Protein AF-A0A2G6TTU5-F1 (afdb_monomer)

Mean predicted aligned error: 14.86 Å

Structure (mmCIF, N/CA/C/O backbone):
data_AF-A0A2G6TTU5-F1
#
_entry.id   AF-A0A2G6TTU5-F1
#
loop_
_atom_site.group_PDB
_atom_site.id
_atom_site.type_symbol
_atom_site.label_atom_id
_atom_site.label_alt_id
_atom_site.label_comp_id
_atom_site.label_asym_id
_atom_site.label_entity_id
_atom_site.label_seq_id
_atom_site.pdbx_PDB_ins_code
_atom_site.Cartn_x
_atom_site.Cartn_y
_atom_site.Cartn_z
_atom_site.occupancy
_atom_site.B_iso_or_equiv
_atom_site.auth_seq_id
_atom_site.auth_comp_id
_atom_site.auth_asym_id
_atom_site.auth_atom_id
_atom_site.pdbx_PDB_model_num
ATOM 1 N N . MET A 1 1 ? -0.718 17.736 24.456 1.00 57.44 1 MET A N 1
ATOM 2 C CA . MET A 1 1 ? -0.627 17.098 23.122 1.00 57.44 1 MET A CA 1
ATOM 3 C C . MET A 1 1 ? -1.799 16.141 23.003 1.00 57.44 1 MET A C 1
ATOM 5 O O . MET A 1 1 ? -2.165 15.585 24.029 1.00 57.44 1 MET A O 1
ATOM 9 N N . ALA A 1 2 ? -2.423 16.007 21.829 1.00 69.00 2 ALA A N 1
ATOM 10 C CA . ALA A 1 2 ? -3.496 15.026 21.638 1.00 69.00 2 ALA A CA 1
ATOM 11 C C . ALA A 1 2 ? -2.969 13.607 21.924 1.00 69.00 2 ALA A C 1
ATOM 13 O O . ALA A 1 2 ? -1.833 13.294 21.561 1.00 69.00 2 ALA A O 1
ATOM 14 N N . GLU A 1 3 ? -3.763 12.803 22.627 1.00 86.25 3 GLU A N 1
ATOM 15 C CA . GLU A 1 3 ? -3.349 11.508 23.175 1.00 86.25 3 GLU A CA 1
ATOM 16 C C . GLU A 1 3 ? -3.406 10.399 22.110 1.00 86.25 3 GLU A C 1
ATOM 18 O O . GLU A 1 3 ? -4.246 10.436 21.203 1.00 86.25 3 GLU A O 1
ATOM 23 N N . MET A 1 4 ? -2.489 9.432 22.215 1.00 92.69 4 MET A N 1
ATOM 24 C CA . MET A 1 4 ? -2.523 8.179 21.456 1.00 92.69 4 MET A CA 1
ATOM 25 C C . MET A 1 4 ? -3.427 7.200 22.197 1.00 92.69 4 MET A C 1
ATOM 27 O O . MET A 1 4 ? -3.154 6.850 23.341 1.00 92.69 4 MET A O 1
ATOM 31 N N . THR A 1 5 ? -4.505 6.767 21.558 1.00 95.25 5 THR A N 1
ATOM 32 C CA . THR A 1 5 ? -5.485 5.852 22.162 1.00 95.25 5 THR A CA 1
ATOM 33 C C . THR A 1 5 ? -4.946 4.432 22.340 1.00 95.25 5 THR A C 1
ATOM 35 O O . THR A 1 5 ? -5.446 3.701 23.193 1.00 95.25 5 THR A O 1
ATOM 38 N N . SER A 1 6 ? -3.893 4.045 21.610 1.00 94.81 6 SER A N 1
ATOM 39 C CA . SER A 1 6 ? -3.258 2.728 21.756 1.00 94.81 6 SER A CA 1
ATOM 40 C C . SER A 1 6 ? -2.710 2.451 23.154 1.00 94.81 6 SER A C 1
ATOM 42 O O . SER A 1 6 ? -2.669 1.294 23.559 1.00 94.81 6 SER A O 1
ATOM 44 N N . THR A 1 7 ? -2.333 3.483 23.913 1.00 94.69 7 THR A N 1
ATOM 45 C CA . THR A 1 7 ? -1.770 3.344 25.268 1.00 94.69 7 THR A CA 1
ATOM 46 C C . THR A 1 7 ? -2.782 2.818 26.288 1.00 94.69 7 THR A C 1
ATOM 48 O O . THR A 1 7 ? -2.387 2.306 27.333 1.00 94.69 7 THR A O 1
ATOM 51 N N . GLN A 1 8 ? -4.078 2.925 25.981 1.00 95.44 8 GLN A N 1
ATOM 52 C CA . GLN A 1 8 ? -5.188 2.482 26.828 1.00 95.44 8 GLN A CA 1
ATOM 53 C C . GLN A 1 8 ? -5.863 1.206 26.293 1.00 95.44 8 GLN A C 1
ATOM 55 O O . GLN A 1 8 ? -6.856 0.742 26.855 1.00 95.44 8 GLN A O 1
ATOM 60 N N . LEU A 1 9 ? -5.346 0.636 25.201 1.00 96.81 9 LEU A N 1
ATOM 61 C CA . LEU A 1 9 ? -5.896 -0.545 24.543 1.00 96.81 9 LEU A CA 1
ATOM 62 C C . LEU A 1 9 ? -4.918 -1.719 24.632 1.00 96.81 9 LEU A C 1
ATOM 64 O O . LEU A 1 9 ? -3.709 -1.557 24.489 1.00 96.81 9 LEU A O 1
ATOM 68 N N . VAL A 1 10 ? -5.448 -2.926 24.815 1.00 97.50 10 VAL A N 1
ATOM 69 C CA . VAL A 1 10 ? -4.652 -4.149 24.973 1.00 97.50 10 VAL A CA 1
ATOM 70 C C . VAL A 1 10 ? -4.835 -5.039 23.751 1.00 97.50 10 VAL A C 1
ATOM 72 O O . VAL A 1 10 ? -5.950 -5.450 23.428 1.00 97.50 10 VAL A O 1
ATOM 75 N N . VAL A 1 11 ? -3.741 -5.320 23.039 1.00 96.81 11 VAL A N 1
ATOM 76 C CA . VAL A 1 11 ? -3.769 -6.162 21.833 1.00 96.81 11 VAL A CA 1
ATOM 77 C C . VAL A 1 11 ? -4.342 -7.538 22.172 1.00 96.81 11 VAL A C 1
ATOM 79 O O . VAL A 1 11 ? -3.896 -8.198 23.105 1.00 96.81 11 VAL A O 1
ATOM 82 N N . GLY A 1 12 ? -5.317 -7.979 21.380 1.00 96.50 12 GLY A N 1
ATOM 83 C CA . GLY A 1 12 ? -6.012 -9.251 21.547 1.00 96.50 12 GLY A CA 1
ATOM 84 C C . GLY A 1 12 ? -7.341 -9.160 22.294 1.00 96.50 12 GLY A C 1
ATOM 85 O O . GLY A 1 12 ? -8.157 -10.067 22.128 1.00 96.50 12 GLY A O 1
ATOM 86 N N . GLU A 1 13 ? -7.588 -8.076 23.032 1.00 98.00 13 GLU A N 1
ATOM 87 C CA . GLU A 1 13 ? -8.848 -7.862 23.748 1.00 98.00 13 GLU A CA 1
ATOM 88 C C . GLU A 1 13 ? -10.000 -7.485 22.811 1.00 98.00 13 GLU A C 1
ATOM 90 O O . GLU A 1 13 ? -9.807 -6.961 21.706 1.00 98.00 13 GLU A O 1
ATOM 95 N N . ILE A 1 14 ? -11.222 -7.764 23.270 1.00 98.25 14 ILE A N 1
ATOM 96 C CA . ILE A 1 14 ? -12.449 -7.472 22.532 1.00 98.25 14 ILE A CA 1
ATOM 97 C C . ILE A 1 14 ? -13.034 -6.140 22.989 1.00 98.25 14 ILE A C 1
ATOM 99 O O . ILE A 1 14 ? -13.397 -5.964 24.149 1.00 98.25 14 ILE A O 1
ATOM 103 N N . TYR A 1 15 ? -13.238 -5.237 22.034 1.00 98.12 15 TYR A N 1
ATOM 104 C CA . TYR A 1 15 ? -13.847 -3.935 22.263 1.00 98.12 15 TYR A CA 1
ATOM 105 C C . TYR A 1 15 ? -15.126 -3.783 21.444 1.00 98.12 15 TYR A C 1
ATOM 107 O O . TYR A 1 15 ? -15.158 -4.023 20.236 1.00 98.12 15 TYR A O 1
ATOM 115 N N . THR A 1 16 ? -16.208 -3.351 22.090 1.00 97.50 16 THR A N 1
ATOM 116 C CA . THR A 1 16 ? -17.415 -2.909 21.381 1.00 97.50 16 THR A CA 1
ATOM 117 C C . THR A 1 16 ? -17.296 -1.425 21.052 1.00 97.50 16 THR A C 1
ATOM 119 O O . THR A 1 16 ? -16.645 -0.671 21.773 1.00 97.50 16 THR A O 1
ATOM 122 N N . ARG A 1 17 ? -17.975 -0.963 19.995 1.00 96.12 17 ARG A N 1
ATOM 123 C CA . ARG A 1 17 ? -18.050 0.482 19.708 1.00 96.12 17 ARG A CA 1
ATOM 124 C C . ARG A 1 17 ? -18.615 1.270 20.891 1.00 96.12 17 ARG A C 1
ATOM 126 O O . ARG A 1 17 ? -18.161 2.377 21.135 1.00 96.12 17 ARG A O 1
ATOM 133 N N . HIS A 1 18 ? -19.576 0.702 21.624 1.00 95.94 18 HIS A N 1
ATOM 134 C CA . HIS A 1 18 ? -20.109 1.311 2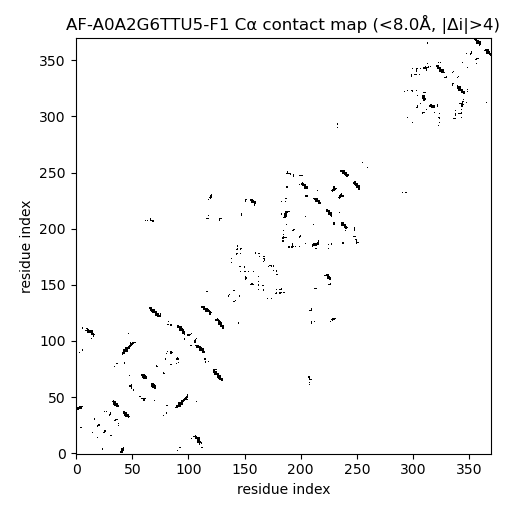2.844 1.00 95.94 18 HIS A CA 1
ATOM 135 C C . HIS A 1 18 ? -19.031 1.452 23.924 1.00 95.94 18 HIS A C 1
ATOM 137 O O . HIS A 1 18 ? -18.816 2.551 24.417 1.00 95.94 18 HIS A O 1
ATOM 143 N N . GLY A 1 19 ? -18.293 0.378 24.217 1.00 96.62 19 GLY A N 1
ATOM 144 C CA . GLY A 1 19 ? -17.209 0.418 25.200 1.00 96.62 19 GLY A CA 1
ATOM 145 C C . GLY A 1 19 ? -16.104 1.403 24.816 1.00 96.62 19 GLY A C 1
ATOM 146 O O . GLY A 1 19 ? -15.618 2.138 25.666 1.00 96.62 19 GLY A O 1
ATOM 147 N N . LEU A 1 20 ? -15.761 1.503 23.526 1.00 96.19 20 LEU A N 1
ATOM 148 C CA . LEU A 1 20 ? -14.816 2.515 23.039 1.00 96.19 20 LEU A CA 1
ATOM 149 C C . LEU A 1 20 ? -15.356 3.946 23.186 1.00 96.19 20 LEU A C 1
ATOM 151 O O . LEU A 1 20 ? -14.584 4.857 23.478 1.00 96.19 20 LEU A O 1
ATOM 155 N N . ARG A 1 21 ? -16.670 4.162 23.015 1.00 95.44 21 ARG A N 1
ATOM 156 C CA . ARG A 1 21 ? -17.289 5.472 23.283 1.00 95.44 21 ARG A CA 1
ATOM 157 C C . ARG A 1 21 ? -17.152 5.865 24.742 1.00 95.44 21 ARG A C 1
ATOM 159 O O . ARG A 1 21 ? -16.810 7.010 25.009 1.00 95.44 21 ARG A O 1
ATOM 166 N N . GLU A 1 22 ? -17.419 4.940 25.654 1.00 95.31 22 GLU A N 1
ATOM 167 C CA . GLU A 1 22 ? -17.316 5.189 27.092 1.00 95.31 22 GLU A CA 1
ATOM 168 C C . GLU A 1 22 ? -15.864 5.428 27.510 1.00 95.31 22 GLU A C 1
ATOM 170 O O . GLU A 1 22 ? -15.582 6.419 28.179 1.00 95.31 22 GLU A O 1
ATOM 175 N N . LEU A 1 23 ? -14.941 4.579 27.045 1.00 94.81 23 LEU A N 1
ATOM 176 C CA . LEU A 1 23 ? -13.523 4.645 27.399 1.00 94.81 23 LEU A CA 1
ATOM 177 C C . LEU A 1 23 ? -12.867 5.965 26.970 1.00 94.81 23 LEU A C 1
ATOM 179 O O . LEU A 1 23 ? -12.097 6.540 27.731 1.00 94.81 23 LEU A O 1
ATOM 183 N N . PHE A 1 24 ? -13.198 6.469 25.777 1.00 93.75 24 PHE A N 1
ATOM 184 C CA . PHE A 1 24 ? -12.570 7.668 25.204 1.00 93.75 24 PHE A CA 1
ATOM 185 C C . PHE A 1 24 ? -13.489 8.899 25.155 1.00 93.75 24 PHE A C 1
ATOM 187 O O . PHE A 1 24 ? -13.137 9.908 24.542 1.00 93.75 24 PHE A O 1
ATOM 194 N N . GLY A 1 25 ? -14.680 8.835 25.759 1.00 92.88 25 GLY A N 1
ATOM 195 C CA . GLY A 1 25 ? -15.644 9.941 25.765 1.00 92.88 25 GLY A CA 1
ATOM 196 C C . GLY A 1 25 ? -16.131 10.361 24.369 1.00 92.88 25 GLY A C 1
ATOM 197 O O . GLY A 1 25 ? -16.341 11.548 24.115 1.00 92.88 25 GLY A O 1
ATOM 198 N N . ILE A 1 26 ? -16.291 9.413 23.437 1.00 92.38 26 ILE A N 1
ATOM 199 C CA . ILE A 1 26 ? -16.647 9.703 22.039 1.00 92.38 26 ILE A CA 1
ATOM 200 C C . ILE A 1 26 ? -18.161 9.858 21.864 1.00 92.38 26 ILE A C 1
ATOM 202 O O . ILE A 1 26 ? -18.933 8.896 21.932 1.00 92.38 26 ILE A O 1
ATOM 206 N N . THR A 1 27 ? -18.588 11.071 21.519 1.00 90.94 27 THR A N 1
ATOM 207 C CA . THR A 1 27 ? -19.978 11.372 21.137 1.00 90.94 27 THR A CA 1
ATOM 208 C C . THR A 1 27 ? -20.209 11.288 19.627 1.00 90.94 27 THR A C 1
ATOM 210 O O . THR A 1 27 ? -21.321 10.978 19.201 1.00 90.94 27 THR A O 1
ATOM 213 N N . ASP A 1 28 ? -19.161 11.453 18.817 1.00 89.62 28 ASP A N 1
ATOM 214 C CA . ASP A 1 28 ? -19.226 11.463 17.353 1.00 89.62 28 ASP A CA 1
ATOM 215 C C . ASP A 1 28 ? -19.882 10.185 16.782 1.00 89.62 28 ASP A C 1
ATOM 217 O O . ASP A 1 28 ? -19.539 9.052 17.133 1.00 89.62 28 ASP A O 1
ATOM 221 N N . ALA A 1 29 ? -20.876 10.355 15.907 1.00 90.56 29 ALA A N 1
ATOM 222 C CA . ALA A 1 29 ? -21.597 9.258 15.264 1.00 90.56 29 ALA A CA 1
ATOM 223 C C . ALA A 1 29 ? -20.731 8.479 14.256 1.00 90.56 29 ALA A C 1
ATOM 225 O O . ALA A 1 29 ? -20.996 7.296 14.020 1.00 90.56 29 ALA A O 1
ATOM 226 N N . THR A 1 30 ? -19.684 9.102 13.707 1.00 90.44 30 THR A N 1
ATOM 227 C CA . THR A 1 30 ? -18.807 8.525 12.675 1.00 90.44 30 THR A CA 1
ATOM 228 C C . THR A 1 30 ? -17.980 7.338 13.163 1.00 90.44 30 THR A C 1
ATOM 230 O O . THR A 1 30 ? -17.516 6.562 12.337 1.00 90.44 30 THR A O 1
ATOM 233 N N . ILE A 1 31 ? -17.883 7.090 14.476 1.00 92.44 31 ILE A N 1
ATOM 234 C CA . ILE A 1 31 ? -17.313 5.840 15.022 1.00 92.44 31 ILE A CA 1
ATOM 235 C C . ILE A 1 31 ? -18.033 4.584 14.501 1.00 92.44 31 ILE A C 1
ATOM 237 O O . ILE A 1 31 ? -17.476 3.489 14.493 1.00 92.44 31 ILE A O 1
ATOM 241 N N . ASN A 1 32 ? -19.279 4.721 14.036 1.00 90.38 32 ASN A N 1
ATOM 242 C CA . ASN A 1 32 ? -20.031 3.630 13.420 1.00 90.38 32 ASN A CA 1
ATOM 243 C C . ASN A 1 32 ? -19.595 3.315 11.978 1.00 90.38 32 ASN A C 1
ATOM 245 O O . ASN A 1 32 ? -20.018 2.295 11.430 1.00 90.38 32 ASN A O 1
ATOM 249 N N . ASN A 1 33 ? -18.736 4.146 11.386 1.00 89.00 33 ASN A N 1
ATOM 250 C CA . ASN A 1 33 ? -18.139 3.906 10.079 1.00 89.00 33 ASN A CA 1
ATOM 251 C C . ASN A 1 33 ? -16.997 2.878 10.178 1.00 89.00 33 ASN A C 1
ATOM 253 O O . ASN A 1 33 ? -16.626 2.415 11.263 1.00 89.00 33 ASN A O 1
ATOM 257 N N . GLY A 1 34 ? -16.462 2.487 9.018 1.00 87.81 34 GLY A N 1
ATOM 258 C CA . GLY A 1 34 ? -15.272 1.634 8.932 1.00 87.81 34 GLY A CA 1
ATOM 259 C C . GLY A 1 34 ? -13.986 2.373 9.304 1.00 87.81 34 GLY A C 1
ATOM 260 O O . GLY A 1 34 ? -13.105 1.780 9.905 1.00 87.81 34 GLY A O 1
ATOM 261 N N . ILE A 1 35 ? -13.904 3.671 9.007 1.00 91.38 35 ILE A N 1
ATOM 262 C CA . ILE A 1 35 ? -12.768 4.528 9.362 1.00 91.38 35 ILE A CA 1
ATOM 263 C C . ILE A 1 35 ? -13.287 5.626 10.284 1.00 91.38 35 ILE A C 1
ATOM 265 O O . ILE A 1 35 ? -14.229 6.341 9.934 1.00 91.38 35 ILE A O 1
ATOM 269 N N . PHE A 1 36 ? -12.682 5.742 11.460 1.00 93.00 36 PHE A N 1
ATOM 270 C CA . PHE A 1 36 ? -13.012 6.746 12.461 1.00 93.00 36 PHE A CA 1
ATOM 271 C C . PHE A 1 36 ? -11.757 7.509 12.868 1.00 93.00 36 PHE A C 1
ATOM 273 O O . PHE A 1 36 ? -10.726 6.910 13.142 1.00 93.00 36 PHE A O 1
ATOM 280 N N . HIS A 1 37 ? -11.847 8.830 12.943 1.00 92.19 37 HIS A N 1
ATOM 281 C CA . HIS A 1 37 ? -10.766 9.668 13.439 1.00 92.19 37 HIS A CA 1
ATOM 282 C C . HIS A 1 37 ? -11.365 10.772 14.303 1.00 92.19 37 HIS A C 1
ATOM 284 O O . HIS A 1 37 ? -12.150 11.590 13.819 1.00 92.19 37 HIS A O 1
ATOM 290 N N . SER A 1 38 ? -10.998 10.794 15.585 1.00 84.81 38 SER A N 1
ATOM 291 C CA . SER A 1 38 ? -11.389 11.878 16.482 1.00 84.81 38 SER A CA 1
ATOM 292 C C . SER A 1 38 ? -10.349 12.988 16.448 1.00 84.81 38 SER A C 1
ATOM 294 O O . SER A 1 38 ? -9.173 12.743 16.704 1.00 84.81 38 SER A O 1
ATOM 296 N N . LYS A 1 39 ? -10.795 14.237 16.264 1.00 80.50 39 LYS A N 1
ATOM 297 C CA . LYS A 1 39 ? -9.927 15.429 16.327 1.00 80.50 39 LYS A CA 1
ATOM 298 C C . LYS A 1 39 ? -9.244 15.622 17.688 1.00 80.50 39 LYS A C 1
ATOM 300 O O . LYS A 1 39 ? -8.285 16.382 17.778 1.00 80.50 39 LYS A O 1
ATOM 305 N N . SER A 1 40 ? -9.752 14.989 18.748 1.00 83.31 40 SER A N 1
ATOM 306 C CA . SER A 1 40 ? -9.165 15.048 20.095 1.00 83.31 40 SER A CA 1
ATOM 307 C C . SER A 1 40 ? -8.000 14.074 20.302 1.00 83.31 40 SER A C 1
ATOM 309 O O . SER A 1 40 ? -7.272 14.199 21.285 1.00 83.31 40 SER A O 1
ATOM 311 N N . THR A 1 41 ? -7.810 13.124 19.385 1.00 88.12 41 THR A N 1
ATOM 312 C CA . THR A 1 41 ? -6.812 12.051 19.477 1.00 88.12 41 THR A CA 1
ATOM 313 C C . THR A 1 41 ? -5.886 12.085 18.271 1.00 88.12 41 THR A C 1
ATOM 315 O O . THR A 1 41 ? -6.230 12.659 17.243 1.00 88.12 41 THR A O 1
ATOM 318 N N . ARG A 1 42 ? -4.726 11.436 18.364 1.00 92.31 42 ARG A N 1
ATOM 319 C CA . ARG A 1 42 ? -3.841 11.218 17.205 1.00 92.31 42 ARG A CA 1
ATOM 320 C C . ARG A 1 42 ? -4.023 9.826 16.600 1.00 92.31 42 ARG A C 1
ATOM 322 O O . ARG A 1 42 ? -3.088 9.278 16.029 1.00 92.31 42 ARG A O 1
ATOM 329 N N . SER A 1 43 ? -5.212 9.250 16.734 1.00 94.62 43 SER A N 1
ATOM 330 C CA . SER A 1 43 ? -5.480 7.863 16.364 1.00 94.62 43 SER A CA 1
ATOM 331 C C . SER A 1 43 ? -6.606 7.781 15.348 1.00 94.62 43 SER A C 1
ATOM 333 O O . SER A 1 43 ? -7.682 8.351 15.536 1.00 94.62 43 SER A O 1
ATOM 335 N N . VAL A 1 44 ? -6.366 7.025 14.287 1.00 95.38 44 VAL A N 1
ATOM 336 C CA . VAL A 1 44 ? -7.376 6.628 13.311 1.00 95.38 44 VAL A CA 1
ATOM 337 C C . VAL A 1 44 ? -7.720 5.176 13.600 1.00 95.38 44 VAL A C 1
ATOM 339 O O . VAL A 1 44 ? -6.841 4.322 13.649 1.00 95.38 44 VAL A O 1
ATOM 342 N N . TRP A 1 45 ? -8.992 4.881 13.818 1.00 96.44 45 TRP A N 1
ATOM 343 C CA . TRP A 1 45 ? -9.476 3.533 14.080 1.00 96.44 45 TRP A CA 1
ATOM 344 C C . TRP A 1 45 ? -10.082 2.941 12.814 1.00 96.44 45 TRP A C 1
ATOM 346 O O . TRP A 1 45 ? -10.971 3.531 12.195 1.00 96.44 45 TRP A O 1
ATOM 356 N N . LEU A 1 46 ? -9.610 1.753 12.456 1.00 95.50 46 LEU A N 1
ATOM 357 C CA . LEU A 1 46 ? -10.051 0.971 11.313 1.00 95.50 46 LEU A CA 1
ATOM 358 C C . LEU A 1 46 ? -10.869 -0.214 11.828 1.00 95.50 46 LEU A C 1
ATOM 360 O O . LEU A 1 46 ? -10.324 -1.162 12.387 1.00 95.50 46 LEU A O 1
ATOM 364 N N . PHE A 1 47 ? -12.185 -0.153 11.659 1.00 94.12 47 PHE A N 1
ATOM 365 C CA . PHE A 1 47 ? -13.105 -1.236 11.985 1.00 94.12 47 PHE A CA 1
ATOM 366 C C . PHE A 1 47 ? -13.344 -2.116 10.761 1.00 94.12 47 PHE A C 1
ATOM 368 O O . PHE A 1 47 ? -14.161 -1.789 9.896 1.00 94.12 47 PHE A O 1
ATOM 375 N N . VAL A 1 48 ? -12.677 -3.262 10.734 1.00 91.25 48 VAL A N 1
ATOM 376 C CA . VAL A 1 48 ? -12.691 -4.211 9.622 1.00 91.25 48 VAL A CA 1
ATOM 377 C C . VAL A 1 48 ? -13.640 -5.368 9.932 1.00 91.25 48 VAL A C 1
ATOM 379 O O . VAL A 1 48 ? -13.683 -5.886 11.048 1.00 91.25 48 VAL A O 1
ATOM 382 N N . THR A 1 49 ? -14.471 -5.746 8.963 1.00 88.31 49 THR A N 1
ATOM 383 C CA . THR A 1 49 ? -15.319 -6.946 9.027 1.00 88.31 49 THR A CA 1
ATOM 384 C C . THR A 1 49 ? -15.254 -7.638 7.675 1.00 88.31 49 THR A C 1
ATOM 386 O O . THR A 1 49 ? -15.769 -7.061 6.720 1.00 88.31 49 THR A O 1
ATOM 389 N N . GLU A 1 50 ? -14.635 -8.819 7.611 1.00 78.44 50 GLU A N 1
ATOM 390 C CA . GLU A 1 50 ? -14.397 -9.535 6.343 1.00 78.44 50 GLU A CA 1
ATOM 391 C C . GLU A 1 50 ? -15.711 -10.034 5.723 1.00 78.44 50 GLU A C 1
ATOM 393 O O . GLU A 1 50 ? -16.073 -9.655 4.614 1.00 78.44 50 GLU A O 1
ATOM 398 N N . GLU A 1 51 ? -16.502 -10.797 6.479 1.00 77.19 51 GLU A N 1
ATOM 399 C CA . GLU A 1 51 ? -17.820 -11.273 6.064 1.00 77.19 51 GLU A CA 1
ATOM 400 C C . GLU A 1 51 ? -18.898 -10.257 6.449 1.00 77.19 51 GLU A C 1
ATOM 402 O O . GLU A 1 51 ? -19.371 -10.172 7.597 1.00 77.19 51 GLU A O 1
ATOM 407 N N . LYS A 1 52 ? -19.315 -9.458 5.467 1.00 66.06 52 LYS A N 1
ATOM 408 C CA . LYS A 1 52 ? -20.398 -8.491 5.648 1.00 66.06 52 LYS A CA 1
ATOM 409 C C . LYS A 1 52 ? -21.748 -9.152 5.453 1.00 66.06 52 LYS A C 1
ATOM 411 O O . LYS A 1 52 ? -21.911 -10.090 4.678 1.00 66.06 52 LYS A O 1
ATOM 416 N N . THR A 1 53 ? -22.748 -8.627 6.155 1.00 57.44 53 THR A N 1
ATOM 417 C CA . THR A 1 53 ? -24.128 -9.056 5.939 1.00 57.44 53 THR A CA 1
ATOM 418 C C . THR A 1 53 ? -24.550 -8.752 4.491 1.00 57.44 53 THR A C 1
ATOM 420 O O . THR A 1 53 ? -24.070 -7.764 3.929 1.00 57.44 53 THR A O 1
ATOM 423 N N . PRO A 1 54 ? -25.414 -9.576 3.865 1.00 44.88 54 PRO A N 1
ATOM 424 C CA . PRO A 1 54 ? -25.726 -9.467 2.433 1.00 44.88 54 PRO A CA 1
ATOM 425 C C . PRO A 1 54 ? -26.279 -8.103 1.989 1.00 44.88 54 PRO A C 1
ATOM 427 O O . PRO A 1 54 ? -26.161 -7.739 0.827 1.00 44.88 54 PRO A O 1
ATOM 430 N N . ASP A 1 55 ? -26.861 -7.339 2.916 1.00 40.12 55 ASP A N 1
ATOM 431 C CA . ASP A 1 55 ? -27.412 -5.992 2.726 1.00 40.12 55 ASP A CA 1
ATOM 432 C C . ASP A 1 55 ? -26.352 -4.876 2.633 1.00 40.12 55 ASP A C 1
ATOM 434 O O . ASP A 1 55 ? -26.700 -3.711 2.437 1.00 40.12 55 ASP A O 1
ATOM 438 N N . ARG A 1 56 ? -25.062 -5.194 2.800 1.00 53.88 56 ARG A N 1
ATOM 439 C CA . ARG A 1 56 ? -23.962 -4.219 2.785 1.00 53.88 56 ARG A CA 1
ATOM 440 C C . ARG A 1 56 ? -23.063 -4.389 1.568 1.00 53.88 56 ARG A C 1
ATOM 442 O O . ARG A 1 56 ? -22.879 -5.490 1.061 1.00 53.88 56 ARG A O 1
ATOM 449 N N . VAL A 1 57 ? -22.441 -3.280 1.159 1.00 51.91 57 VAL A N 1
ATOM 450 C CA . VAL A 1 57 ? -21.400 -3.279 0.122 1.00 51.91 57 VAL A CA 1
ATOM 451 C C . VAL A 1 57 ? -20.275 -4.219 0.549 1.00 51.91 57 VAL A C 1
ATOM 453 O O . VAL A 1 57 ? -19.662 -4.025 1.604 1.00 51.91 57 VAL A O 1
ATOM 456 N N . GLN A 1 58 ? -20.040 -5.242 -0.266 1.00 50.81 58 GLN A N 1
ATOM 457 C CA . GLN A 1 58 ? -18.966 -6.207 -0.077 1.00 50.81 58 GLN A CA 1
ATOM 458 C C . GLN A 1 58 ? -17.654 -5.520 -0.474 1.00 50.81 58 GLN A C 1
ATOM 460 O O . GLN A 1 58 ? -17.475 -5.156 -1.632 1.00 50.81 58 GLN A O 1
ATOM 465 N N . TYR A 1 59 ? -16.780 -5.270 0.502 1.00 58.62 59 TYR A N 1
ATOM 466 C CA . TYR A 1 59 ? -15.420 -4.788 0.240 1.00 58.62 59 TYR A CA 1
ATOM 467 C C . TYR A 1 59 ? -14.473 -5.976 0.351 1.00 58.62 59 TYR A C 1
ATOM 469 O O . TYR A 1 59 ? -14.737 -6.900 1.119 1.00 58.62 59 TYR A O 1
ATOM 477 N N . THR A 1 60 ? -13.365 -5.920 -0.375 1.00 61.44 60 THR A N 1
ATOM 478 C CA . THR A 1 60 ? -12.270 -6.885 -0.261 1.00 61.44 60 THR A CA 1
ATOM 479 C C . THR A 1 60 ? -11.434 -6.516 0.960 1.00 61.44 60 THR A C 1
ATOM 481 O O . THR A 1 60 ? -10.416 -5.835 0.856 1.00 61.44 60 THR A O 1
ATOM 484 N N . ASP A 1 61 ? -11.934 -6.895 2.132 1.00 75.62 61 ASP A N 1
ATOM 485 C CA . ASP A 1 61 ? -11.246 -6.751 3.409 1.00 75.62 61 ASP A CA 1
ATOM 486 C C . ASP A 1 61 ? -10.670 -8.126 3.784 1.00 75.62 61 ASP A C 1
ATOM 488 O O . ASP A 1 61 ? -11.432 -9.071 3.972 1.00 75.62 61 ASP A O 1
ATOM 492 N N . HIS A 1 62 ? -9.346 -8.255 3.864 1.00 78.38 62 HIS A N 1
ATOM 493 C CA . HIS A 1 62 ? -8.674 -9.521 4.155 1.00 78.38 62 HIS A CA 1
ATOM 494 C C . HIS A 1 62 ? -7.408 -9.310 4.984 1.00 78.38 62 HIS A C 1
ATOM 496 O O . HIS A 1 62 ? -6.539 -8.513 4.618 1.00 78.38 62 HIS A O 1
ATOM 502 N N . LEU A 1 63 ? -7.297 -10.041 6.093 1.00 75.69 63 LEU A N 1
ATOM 503 C CA . LEU A 1 63 ? -6.106 -10.070 6.933 1.00 75.69 63 LEU A CA 1
ATOM 504 C C . LEU A 1 63 ? -5.360 -11.401 6.754 1.00 75.69 63 LEU A C 1
ATOM 506 O O . LEU A 1 63 ? -5.857 -12.444 7.173 1.00 75.69 63 LEU A O 1
ATOM 510 N N . ASP A 1 64 ? -4.132 -11.350 6.233 1.00 77.19 64 ASP A N 1
ATOM 511 C CA . ASP A 1 64 ? -3.212 -12.493 6.213 1.00 77.19 64 ASP A CA 1
ATOM 512 C C . ASP A 1 64 ? -1.987 -12.199 7.093 1.00 77.19 64 ASP A C 1
ATOM 514 O O . ASP A 1 64 ? -1.135 -11.356 6.788 1.00 77.19 64 ASP A O 1
ATOM 518 N N . GLY A 1 65 ? -1.940 -12.865 8.249 1.00 84.00 65 GLY A N 1
ATOM 519 C CA . GLY A 1 65 ? -0.919 -12.670 9.274 1.00 84.00 65 GLY A CA 1
ATOM 520 C C . GLY A 1 65 ? -0.837 -11.219 9.768 1.00 84.00 65 GLY A C 1
ATOM 521 O O . GLY A 1 65 ? -1.667 -10.748 10.556 1.00 84.00 65 GLY A O 1
ATOM 522 N N . ASP A 1 66 ? 0.205 -10.522 9.319 1.00 89.50 66 ASP A N 1
ATOM 523 C CA . ASP A 1 66 ? 0.493 -9.128 9.667 1.00 89.50 66 ASP A CA 1
ATOM 524 C C . ASP A 1 66 ? 0.120 -8.142 8.562 1.00 89.50 66 ASP A C 1
ATOM 526 O O . ASP A 1 66 ? 0.426 -6.958 8.680 1.00 89.50 66 ASP A O 1
ATOM 530 N N . VAL A 1 67 ? -0.532 -8.588 7.492 1.00 86.94 67 VAL A N 1
ATOM 531 C CA . VAL A 1 67 ? -0.870 -7.729 6.363 1.00 86.94 67 VAL A CA 1
ATOM 532 C C . VAL A 1 67 ? -2.373 -7.656 6.184 1.00 86.94 67 VAL A C 1
ATOM 534 O O . VAL A 1 67 ? -3.057 -8.669 6.099 1.00 86.94 67 VAL A O 1
ATOM 537 N N . LEU A 1 68 ? -2.882 -6.432 6.132 1.00 88.12 68 LEU A N 1
ATOM 538 C CA . LEU A 1 68 ? -4.283 -6.129 5.907 1.00 88.12 68 LEU A CA 1
ATOM 539 C C . LEU A 1 68 ? -4.431 -5.497 4.526 1.00 88.12 68 LEU A C 1
ATOM 541 O O . LEU A 1 68 ? -3.899 -4.413 4.277 1.00 88.12 68 LEU A O 1
ATOM 545 N N . LEU A 1 69 ? -5.186 -6.158 3.655 1.00 85.00 69 LEU A N 1
ATOM 546 C CA . LEU A 1 69 ? -5.788 -5.537 2.485 1.00 85.00 69 LEU A CA 1
ATOM 547 C C . LEU A 1 69 ? -7.178 -5.050 2.880 1.00 85.00 69 LEU A C 1
ATOM 549 O O . LEU A 1 69 ? -7.983 -5.823 3.389 1.00 85.00 69 LEU A O 1
ATOM 553 N N . MET A 1 70 ? -7.453 -3.769 2.672 1.00 85.06 70 MET A N 1
ATOM 554 C CA . MET A 1 70 ? -8.778 -3.204 2.912 1.00 85.06 70 MET A CA 1
ATOM 555 C C . MET A 1 70 ? -9.175 -2.283 1.771 1.00 85.06 70 MET A C 1
ATOM 557 O O . MET A 1 70 ? -8.334 -1.548 1.249 1.00 85.06 70 MET A O 1
ATOM 561 N N . GLN A 1 71 ? -10.453 -2.269 1.405 1.00 77.81 71 GLN A N 1
ATOM 562 C CA . GLN A 1 71 ? -10.955 -1.273 0.457 1.00 77.81 71 GLN A CA 1
ATOM 563 C C . GLN A 1 71 ? -11.564 -0.083 1.196 1.00 77.81 71 GLN A C 1
ATOM 565 O O . GLN A 1 71 ? -12.334 -0.219 2.149 1.00 77.81 71 GLN A O 1
ATOM 570 N N . GLY A 1 72 ? -11.191 1.111 0.743 1.00 74.12 72 GLY A N 1
ATOM 571 C CA . GLY A 1 72 ? -11.732 2.376 1.211 1.00 74.12 72 GLY A CA 1
ATOM 572 C C . GLY A 1 72 ? -13.175 2.613 0.766 1.00 74.12 72 GLY A C 1
ATOM 573 O O . GLY A 1 72 ? -13.837 1.775 0.154 1.00 74.12 72 GLY A O 1
ATOM 574 N N . GLN A 1 73 ? -13.679 3.804 1.078 1.00 69.00 73 GLN A N 1
ATOM 575 C CA . GLN A 1 73 ? -15.013 4.230 0.655 1.00 69.00 73 GLN A CA 1
ATOM 576 C C . GLN A 1 73 ? -15.005 4.699 -0.808 1.00 69.00 73 GLN A C 1
ATOM 578 O O . GLN A 1 73 ? -14.002 5.203 -1.301 1.00 69.00 73 GLN A O 1
ATOM 583 N N . MET A 1 74 ? -16.160 4.633 -1.477 1.00 61.31 74 MET A N 1
ATOM 584 C CA . MET A 1 74 ? -16.318 4.997 -2.898 1.00 61.31 74 MET A CA 1
ATOM 585 C C . MET A 1 74 ? -15.891 6.431 -3.262 1.00 61.31 74 MET A C 1
ATOM 587 O O . MET A 1 74 ? -15.574 6.695 -4.419 1.00 61.31 74 MET A O 1
ATOM 591 N N . GLU A 1 75 ? -15.895 7.359 -2.302 1.00 63.88 75 GLU A N 1
ATOM 592 C CA . GLU A 1 75 ? -15.562 8.774 -2.527 1.00 63.88 75 GLU A CA 1
ATOM 593 C C . GLU A 1 75 ? -14.218 9.202 -1.911 1.00 63.88 75 GLU A C 1
ATOM 595 O O . GLU A 1 75 ? -13.893 10.387 -1.933 1.00 63.88 75 GLU A O 1
ATOM 600 N N . GLY A 1 76 ? -13.451 8.275 -1.321 1.00 61.12 76 GLY A N 1
ATOM 601 C CA . GLY A 1 76 ? -12.087 8.527 -0.833 1.00 61.12 76 GLY A CA 1
ATOM 602 C C . GLY A 1 76 ? -11.934 9.599 0.260 1.00 61.12 76 GLY A C 1
ATOM 603 O O . GLY A 1 76 ? -10.828 10.056 0.547 1.00 61.12 76 GLY A O 1
ATOM 604 N N . ARG A 1 77 ? -13.032 10.040 0.893 1.00 73.25 77 ARG A N 1
ATOM 605 C CA . ARG A 1 77 ? -13.039 11.187 1.830 1.00 73.25 77 ARG A CA 1
ATOM 606 C C . ARG A 1 77 ? -12.105 11.006 3.031 1.00 73.25 77 ARG A C 1
ATOM 608 O O . ARG A 1 77 ? -11.672 11.991 3.623 1.00 73.25 77 ARG A O 1
ATOM 615 N N . THR A 1 78 ? -11.814 9.765 3.405 1.00 81.94 78 THR A N 1
ATOM 616 C CA . THR A 1 78 ? -10.994 9.403 4.570 1.00 81.94 78 THR A CA 1
ATOM 617 C C . THR A 1 78 ? -9.617 8.849 4.203 1.00 81.94 78 THR A C 1
ATOM 619 O O . THR A 1 78 ? -8.846 8.539 5.103 1.00 81.94 78 THR A O 1
ATOM 622 N N . ASP A 1 79 ? -9.288 8.738 2.915 1.00 85.44 79 ASP A N 1
ATOM 623 C CA . ASP A 1 79 ? -8.082 8.047 2.431 1.00 85.44 79 ASP A CA 1
ATOM 624 C C . ASP A 1 79 ? -6.795 8.734 2.912 1.00 85.44 79 ASP A C 1
ATOM 626 O O . ASP A 1 79 ? -5.830 8.075 3.299 1.00 85.44 79 ASP A O 1
ATOM 630 N N . HIS A 1 80 ? -6.813 10.068 2.987 1.00 87.31 80 HIS A N 1
ATOM 631 C CA . HIS A 1 80 ? -5.699 10.877 3.489 1.00 87.31 80 HIS A CA 1
ATOM 632 C C . HIS A 1 80 ? -5.311 10.543 4.939 1.00 87.31 80 HIS A C 1
ATOM 634 O O . HIS A 1 80 ? -4.144 10.660 5.298 1.00 87.31 80 HIS A O 1
ATOM 640 N N . PHE A 1 81 ? -6.244 10.071 5.778 1.00 88.94 81 PHE A N 1
ATOM 641 C CA . PHE A 1 81 ? -5.904 9.648 7.141 1.00 88.94 81 PHE A CA 1
ATOM 642 C C . PHE A 1 81 ? -4.987 8.423 7.159 1.00 88.94 81 PHE A C 1
ATOM 644 O O . PHE A 1 81 ? -4.200 8.276 8.091 1.00 88.94 81 PHE A O 1
ATOM 651 N N . LEU A 1 82 ? -5.087 7.563 6.141 1.00 91.38 82 LEU A N 1
ATOM 652 C CA . LEU A 1 82 ? -4.259 6.370 5.998 1.00 91.38 82 LEU A CA 1
ATOM 653 C C . LEU A 1 82 ? -2.944 6.721 5.301 1.00 91.38 82 LEU A C 1
ATOM 655 O O . LEU A 1 82 ? -1.880 6.395 5.813 1.00 91.38 82 LEU A O 1
ATOM 659 N N . ILE A 1 83 ? -3.014 7.414 4.161 1.00 89.12 83 ILE A N 1
ATOM 660 C CA . ILE A 1 83 ? -1.841 7.737 3.332 1.00 89.12 83 ILE A CA 1
ATOM 661 C C . ILE A 1 83 ? -0.882 8.667 4.084 1.00 89.12 83 ILE A C 1
ATOM 663 O O . ILE A 1 83 ? 0.316 8.398 4.174 1.00 89.12 83 ILE A O 1
ATOM 667 N N . ASP A 1 84 ? -1.413 9.723 4.701 1.00 87.62 84 ASP A N 1
ATOM 668 C CA . ASP A 1 84 ? -0.607 10.742 5.371 1.00 87.62 84 ASP A CA 1
ATOM 669 C C . ASP A 1 84 ? -0.395 10.430 6.859 1.00 87.62 84 ASP A C 1
ATOM 671 O O . ASP A 1 84 ? -0.021 11.322 7.626 1.00 87.62 84 ASP A O 1
ATOM 675 N N . GLN A 1 85 ? -0.620 9.177 7.296 1.00 90.00 85 GLN A N 1
ATOM 676 C CA . GLN A 1 85 ? -0.548 8.799 8.714 1.00 90.00 85 GLN A CA 1
ATOM 677 C C . GLN A 1 85 ? 0.765 9.260 9.358 1.00 90.00 85 GLN A C 1
ATOM 679 O O . GLN A 1 85 ? 0.765 9.868 10.422 1.00 90.00 85 GLN A O 1
ATOM 684 N N . ALA A 1 86 ? 1.896 9.036 8.688 1.00 84.25 86 ALA A N 1
ATOM 685 C CA . ALA A 1 86 ? 3.215 9.272 9.253 1.00 84.25 86 ALA A CA 1
ATOM 686 C C . ALA A 1 86 ? 3.538 10.767 9.264 1.00 84.25 86 ALA A C 1
ATOM 688 O O . ALA A 1 86 ? 4.032 11.282 10.265 1.00 84.25 86 ALA A O 1
ATOM 689 N N . VAL A 1 87 ? 3.190 11.471 8.181 1.00 85.88 87 VAL A N 1
ATOM 690 C CA . VAL A 1 87 ? 3.382 12.923 8.043 1.00 85.88 87 VAL A CA 1
ATOM 691 C C . VAL A 1 87 ? 2.564 13.673 9.092 1.00 85.88 87 VAL A C 1
ATOM 693 O O . VAL A 1 87 ? 3.062 14.598 9.731 1.00 85.88 87 VAL A O 1
ATOM 696 N N . ASN A 1 88 ? 1.334 13.226 9.335 1.00 88.44 88 ASN A N 1
ATOM 697 C CA . ASN A 1 88 ? 0.457 13.805 10.346 1.00 88.44 88 ASN A CA 1
ATOM 698 C C . ASN A 1 88 ? 0.739 13.269 11.759 1.00 88.44 88 ASN A C 1
ATOM 700 O O . ASN A 1 88 ? 0.143 13.750 12.725 1.00 88.44 88 ASN A O 1
ATOM 704 N N . GLY A 1 89 ? 1.657 12.303 11.896 1.00 89.81 89 GLY A N 1
ATOM 705 C CA . GLY A 1 89 ? 1.994 11.580 13.123 1.00 89.81 89 GLY A CA 1
ATOM 706 C C . GLY A 1 89 ? 0.772 10.969 13.810 1.00 89.81 89 GLY A C 1
ATOM 707 O O . GLY A 1 89 ? 0.608 11.134 15.024 1.00 89.81 89 GLY A O 1
ATOM 708 N N . LEU A 1 90 ? -0.100 10.364 13.010 1.00 92.81 90 LEU A N 1
ATOM 709 C CA . LEU A 1 90 ? -1.246 9.572 13.421 1.00 92.81 90 LEU A CA 1
ATOM 710 C C . LEU A 1 90 ? -0.833 8.104 13.574 1.00 92.81 90 LEU A C 1
ATOM 712 O O . LEU A 1 90 ? -0.010 7.600 12.809 1.00 92.81 90 LEU A O 1
ATOM 716 N N . GLU A 1 91 ? -1.448 7.405 14.521 1.00 94.75 91 GLU A N 1
ATOM 717 C CA . GLU A 1 91 ? -1.429 5.941 14.563 1.00 94.75 91 GLU A CA 1
ATOM 718 C C . GLU A 1 91 ? -2.673 5.367 13.872 1.00 94.75 91 GLU A C 1
ATOM 720 O O . GLU A 1 91 ? -3.783 5.870 14.066 1.00 94.75 91 GLU A O 1
ATOM 725 N N . LEU A 1 92 ? -2.504 4.304 13.079 1.00 96.31 92 LEU A N 1
ATOM 726 C CA . LEU A 1 92 ? -3.622 3.537 12.527 1.00 96.31 92 LEU A CA 1
ATOM 727 C C . LEU A 1 92 ? -3.865 2.308 13.394 1.00 96.31 92 LEU A C 1
ATOM 729 O O . LEU A 1 92 ? -3.019 1.424 13.461 1.00 96.31 92 LEU A O 1
ATOM 733 N N . LEU A 1 93 ? -5.017 2.240 14.045 1.00 97.38 93 LEU A N 1
ATOM 734 C CA . LEU A 1 93 ? -5.383 1.169 14.963 1.00 97.38 93 LEU A CA 1
ATOM 735 C C . LEU A 1 93 ? -6.421 0.258 14.326 1.00 97.38 93 LEU A C 1
ATOM 737 O O . LEU A 1 93 ? -7.501 0.718 13.958 1.00 97.38 93 LEU A O 1
ATOM 741 N N . VAL A 1 94 ? -6.120 -1.035 14.221 1.00 97.50 94 VAL A N 1
ATOM 742 C CA . VAL A 1 94 ? -7.031 -1.995 13.587 1.00 97.50 94 VAL A CA 1
ATOM 743 C C . VAL A 1 94 ? -7.865 -2.725 14.635 1.00 97.50 94 VAL A C 1
ATOM 745 O O . VAL A 1 94 ? -7.352 -3.328 15.577 1.00 97.50 94 VAL A O 1
ATOM 748 N N . PHE A 1 95 ? -9.174 -2.704 14.421 1.00 97.31 95 PHE A N 1
ATOM 749 C CA . PHE A 1 95 ? -10.184 -3.473 15.129 1.00 97.31 95 PHE A CA 1
ATOM 750 C C . PHE A 1 95 ? -10.826 -4.423 14.122 1.00 97.31 95 PHE A C 1
ATOM 752 O O . PHE A 1 95 ? -11.507 -3.985 13.197 1.00 97.31 95 PHE A O 1
ATOM 759 N N . HIS A 1 96 ? -10.614 -5.723 14.284 1.00 95.25 96 HIS A N 1
ATOM 760 C CA . HIS A 1 96 ? -10.996 -6.729 13.294 1.00 95.25 96 HIS A CA 1
ATOM 761 C C . HIS A 1 96 ? -12.001 -7.732 13.860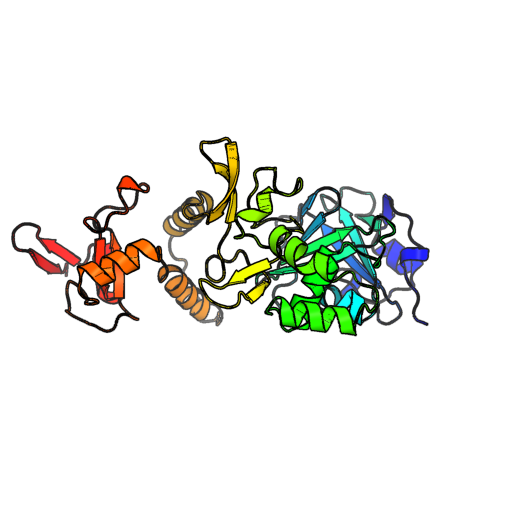 1.00 95.25 96 HIS A C 1
ATOM 763 O O . HIS A 1 96 ? -12.066 -7.961 15.069 1.00 95.25 96 HIS A O 1
ATOM 769 N N . ARG A 1 97 ? -12.810 -8.295 12.967 1.00 92.94 97 ARG A N 1
ATOM 770 C CA . ARG A 1 97 ? -13.612 -9.501 13.178 1.00 92.94 97 ARG A CA 1
ATOM 771 C C . ARG A 1 97 ? -13.902 -10.139 11.817 1.00 92.94 97 ARG A C 1
ATOM 773 O O . ARG A 1 97 ? -14.041 -9.428 10.823 1.00 92.94 97 ARG A O 1
ATOM 780 N N . MET A 1 98 ? -14.102 -11.443 11.782 1.00 85.69 98 MET A N 1
ATOM 781 C CA . MET A 1 98 ? -14.596 -12.184 10.627 1.00 85.69 98 MET A CA 1
ATOM 782 C C . MET A 1 98 ? -16.031 -11.782 10.295 1.00 85.69 98 MET A C 1
ATOM 784 O O . MET A 1 98 ? -16.306 -11.384 9.175 1.00 85.69 98 MET A O 1
ATOM 788 N N . LYS A 1 99 ? -16.955 -11.803 11.266 1.00 87.88 99 LYS A N 1
ATOM 789 C CA . LYS A 1 99 ? -18.387 -11.517 11.031 1.00 87.88 99 LYS A CA 1
ATOM 790 C C . LYS A 1 99 ? -19.018 -10.697 12.144 1.00 87.88 99 LYS A C 1
ATOM 792 O O . LYS A 1 99 ? -18.515 -10.639 13.264 1.00 87.88 99 LYS A O 1
ATOM 797 N N . LYS A 1 100 ? -20.175 -10.078 11.865 1.00 87.38 100 LYS A N 1
ATOM 798 C CA . LYS A 1 100 ? -20.808 -9.096 12.772 1.00 87.38 100 LYS A CA 1
ATOM 799 C C . LYS A 1 100 ? -20.945 -9.570 14.223 1.00 87.38 100 LYS A C 1
ATOM 801 O O . LYS A 1 100 ? -20.696 -8.776 15.130 1.00 87.38 100 LYS A O 1
ATOM 806 N N . TYR A 1 101 ? -21.335 -10.824 14.421 1.00 89.56 101 TYR A N 1
ATOM 807 C CA . TYR A 1 101 ? -21.601 -11.418 15.733 1.00 89.56 101 TYR A CA 1
ATOM 808 C C . TYR A 1 101 ? -20.589 -12.512 16.098 1.00 89.56 101 TYR A C 1
ATOM 810 O O . TYR A 1 101 ? -20.945 -13.480 16.758 1.00 89.56 101 TYR A O 1
ATOM 818 N N . GLU A 1 102 ? -19.336 -12.380 15.656 1.00 90.81 102 GLU A N 1
ATOM 819 C CA . GLU A 1 102 ? -18.249 -13.260 16.109 1.00 90.81 102 GLU A CA 1
ATOM 820 C C . GLU A 1 102 ? -17.988 -13.123 17.616 1.00 90.81 102 GLU A C 1
ATOM 822 O O . GLU A 1 102 ? -17.739 -14.113 18.300 1.00 90.81 102 GLU A O 1
ATOM 827 N N . HIS A 1 103 ? -18.095 -11.900 18.139 1.00 93.75 103 HIS A N 1
ATOM 828 C CA . HIS A 1 103 ? -17.861 -11.597 19.546 1.00 93.75 103 HIS A CA 1
ATOM 829 C C . HIS A 1 103 ? -19.106 -10.998 20.224 1.00 93.75 103 HIS A C 1
ATOM 831 O O . HIS A 1 103 ? -19.924 -10.343 19.557 1.00 93.75 103 HIS A O 1
ATOM 837 N N . PRO A 1 104 ? -19.250 -11.163 21.557 1.00 91.25 104 PRO A N 1
ATOM 838 C CA . PRO A 1 104 ? -20.330 -10.555 22.330 1.00 91.25 104 PRO A CA 1
ATOM 839 C C . PRO A 1 104 ? -20.462 -9.048 22.083 1.00 91.25 104 PRO A C 1
ATOM 841 O O . PRO A 1 104 ? -19.475 -8.339 21.887 1.00 91.25 104 PRO A O 1
ATOM 844 N N . GLY A 1 105 ? -21.701 -8.552 22.053 1.00 92.62 105 GLY A N 1
ATOM 845 C CA . GLY A 1 105 ? -21.978 -7.129 21.824 1.00 92.62 105 GLY A CA 1
ATOM 846 C C . GLY A 1 105 ? -21.554 -6.611 20.443 1.00 92.62 105 GLY A C 1
ATOM 847 O O . GLY A 1 105 ? -21.378 -5.405 20.280 1.00 92.62 105 GLY A O 1
ATOM 848 N N . ALA A 1 106 ? -21.370 -7.505 19.460 1.00 93.44 106 ALA A N 1
ATOM 849 C CA . ALA A 1 106 ? -20.817 -7.179 18.144 1.00 93.44 106 ALA A CA 1
ATOM 850 C C . ALA A 1 106 ? -19.426 -6.514 18.235 1.00 93.44 106 ALA A C 1
ATOM 852 O O . ALA A 1 106 ? -19.101 -5.609 17.457 1.00 93.44 106 ALA A O 1
ATOM 853 N N . GLY A 1 107 ? -18.625 -6.960 19.209 1.00 96.31 107 GLY A N 1
ATOM 854 C CA . GLY A 1 107 ? -17.268 -6.484 19.446 1.00 96.31 107 GLY A CA 1
ATOM 855 C C . GLY A 1 107 ? -16.288 -6.814 18.322 1.00 96.31 107 GLY A C 1
ATOM 856 O O . GLY A 1 107 ? -16.585 -7.582 17.406 1.00 96.31 107 GLY A O 1
ATOM 857 N N . PHE A 1 108 ? -15.118 -6.197 18.415 1.00 97.75 108 PHE A N 1
ATOM 858 C CA . PHE A 1 108 ? -13.979 -6.365 17.525 1.00 97.75 108 PHE A CA 1
ATOM 859 C C . PHE A 1 108 ? -12.761 -6.720 18.359 1.00 97.75 108 PHE A C 1
ATOM 861 O O . PHE A 1 108 ? -12.555 -6.135 19.422 1.00 97.75 108 PHE A O 1
ATOM 868 N N . LYS A 1 109 ? -11.932 -7.624 17.855 1.00 97.75 109 LYS A N 1
ATOM 869 C CA . LYS A 1 109 ? -10.616 -7.874 18.420 1.00 97.75 109 LYS A CA 1
ATOM 870 C C . LYS A 1 109 ? -9.689 -6.721 18.056 1.00 97.75 109 LYS A C 1
ATOM 872 O O . LYS A 1 109 ? -9.519 -6.407 16.877 1.00 97.75 109 LYS A O 1
ATOM 877 N N . TYR A 1 110 ? -9.090 -6.082 19.053 1.00 98.06 110 TYR A N 1
ATOM 878 C CA . TYR A 1 110 ? -8.081 -5.057 18.813 1.00 98.06 110 TYR A CA 1
ATOM 879 C C . TYR A 1 110 ? -6.759 -5.711 18.408 1.00 98.06 110 TYR A C 1
ATOM 881 O O . TYR A 1 110 ? -6.212 -6.555 19.118 1.00 98.06 110 TYR A O 1
ATOM 889 N N . LEU A 1 111 ? -6.254 -5.333 17.239 1.00 97.06 111 LEU A N 1
ATOM 890 C CA . LEU A 1 111 ? -5.069 -5.913 16.616 1.00 97.06 111 LEU A CA 1
ATOM 891 C C . LEU A 1 111 ? -3.802 -5.075 16.826 1.00 97.06 111 LEU A C 1
ATOM 893 O O . LEU A 1 111 ? -2.709 -5.560 16.536 1.00 97.06 111 LEU A O 1
ATOM 897 N N . GLY A 1 112 ? -3.924 -3.861 17.359 1.00 96.94 112 GLY A N 1
ATOM 898 C CA . GLY A 1 112 ? -2.787 -2.965 17.537 1.00 96.94 112 GLY A CA 1
ATOM 899 C C . GLY A 1 112 ? -2.570 -2.000 16.367 1.00 96.94 112 GLY A C 1
ATOM 900 O O . GLY A 1 112 ? -3.444 -1.860 15.501 1.00 96.94 112 GLY A O 1
ATOM 901 N N . PRO A 1 113 ? -1.415 -1.312 16.370 1.00 96.69 113 PRO A N 1
ATOM 902 C CA . PRO A 1 113 ? -1.047 -0.351 15.344 1.00 96.69 113 PRO A CA 1
ATOM 903 C C . PRO A 1 113 ? -0.646 -1.010 14.020 1.00 96.69 113 PRO A C 1
ATOM 905 O O . PRO A 1 113 ? -0.089 -2.106 13.988 1.00 96.69 113 PRO A O 1
ATOM 908 N N . PHE A 1 114 ? -0.931 -0.321 12.919 1.00 96.75 114 PHE A N 1
ATOM 909 C CA . PHE A 1 114 ? -0.586 -0.683 11.547 1.00 96.75 114 PHE A CA 1
ATOM 910 C C . PHE A 1 114 ? 0.084 0.502 10.842 1.00 96.75 114 PHE A C 1
ATOM 912 O O . PHE A 1 114 ? -0.061 1.663 11.226 1.00 96.75 114 PHE A O 1
ATOM 919 N N . HIS A 1 115 ? 0.812 0.187 9.777 1.00 95.50 115 HIS A N 1
ATOM 920 C CA . HIS A 1 115 ? 1.459 1.137 8.889 1.00 95.50 115 HIS A CA 1
ATOM 921 C C . HIS A 1 115 ? 0.910 1.019 7.479 1.00 95.50 115 HIS A C 1
ATOM 923 O O . HIS A 1 115 ? 0.884 -0.075 6.918 1.00 95.50 115 HIS A O 1
ATOM 929 N N . TYR A 1 116 ? 0.558 2.150 6.883 1.00 95.25 116 TYR A N 1
ATOM 930 C CA . TYR A 1 116 ? 0.349 2.266 5.450 1.00 95.25 116 TYR A CA 1
ATOM 931 C C . TYR A 1 116 ? 1.607 1.860 4.673 1.00 95.25 116 TYR A C 1
ATOM 933 O O . TYR A 1 116 ? 2.716 2.303 4.985 1.00 95.25 116 TYR A O 1
ATOM 941 N N . ILE A 1 117 ? 1.418 1.002 3.667 1.00 94.88 117 ILE A N 1
ATOM 942 C CA . ILE A 1 117 ? 2.461 0.616 2.710 1.00 94.88 117 ILE A CA 1
ATOM 943 C C . ILE A 1 117 ? 2.179 1.242 1.352 1.00 94.88 117 ILE A C 1
ATOM 945 O O . ILE A 1 1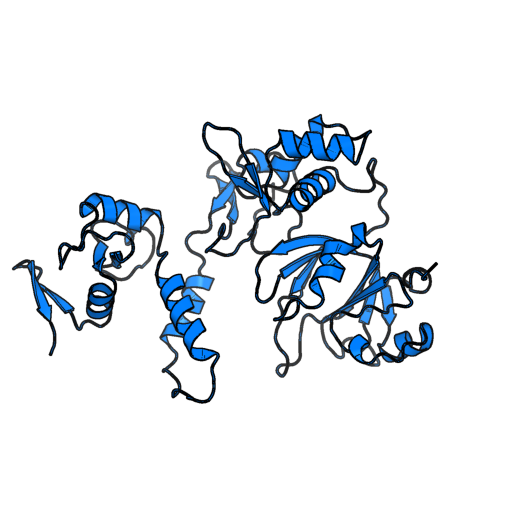17 ? 3.030 1.936 0.797 1.00 94.88 117 ILE A O 1
ATOM 949 N N . ARG A 1 118 ? 0.996 0.980 0.799 1.00 93.06 118 ARG A N 1
ATOM 950 C CA . ARG A 1 118 ? 0.602 1.445 -0.531 1.00 93.06 118 ARG A CA 1
ATOM 951 C C . ARG A 1 118 ? -0.911 1.453 -0.686 1.00 93.06 118 ARG A C 1
ATOM 953 O O . ARG A 1 118 ? -1.621 0.766 0.052 1.00 93.06 118 ARG A O 1
ATOM 960 N N . SER A 1 119 ? -1.372 2.143 -1.715 1.00 91.19 119 SER A N 1
ATOM 961 C CA . SER A 1 119 ? -2.719 2.022 -2.244 1.00 91.19 119 SER A CA 1
ATOM 962 C C . SER A 1 119 ? -2.705 1.914 -3.764 1.00 91.19 119 SER A C 1
ATOM 964 O O . SER A 1 119 ? -1.719 2.272 -4.410 1.00 91.19 119 SER A O 1
ATOM 966 N N . PHE A 1 120 ? -3.786 1.379 -4.319 1.00 85.38 120 PHE A N 1
ATOM 967 C CA . PHE A 1 120 ? -3.998 1.238 -5.756 1.00 85.38 120 PHE A CA 1
ATOM 968 C C . PHE A 1 120 ? -5.493 1.213 -6.078 1.00 85.38 120 PHE A C 1
ATOM 970 O O . PHE A 1 120 ? -6.322 0.984 -5.192 1.00 85.38 120 PHE A O 1
ATOM 977 N N . GLY A 1 121 ? -5.843 1.451 -7.341 1.00 78.38 121 GLY A N 1
ATOM 978 C CA . GLY A 1 121 ? -7.227 1.670 -7.738 1.00 78.38 121 GLY A CA 1
ATOM 979 C C . GLY A 1 121 ? -7.768 3.009 -7.229 1.00 78.38 121 GLY A C 1
ATOM 980 O O . GLY A 1 121 ? -7.179 3.679 -6.382 1.00 78.38 121 GLY A O 1
ATOM 981 N N . SER A 1 122 ? -8.904 3.434 -7.780 1.00 67.88 122 SER A N 1
ATOM 982 C CA . SER A 1 122 ? -9.477 4.751 -7.464 1.00 67.88 122 SER A CA 1
ATOM 983 C C . SER A 1 122 ? -10.919 4.713 -6.965 1.00 67.88 122 SER A C 1
ATOM 985 O O . SER A 1 122 ? -11.362 5.694 -6.370 1.00 67.88 122 SER A O 1
ATOM 987 N N . ARG A 1 123 ? -11.676 3.629 -7.215 1.00 66.19 123 ARG A N 1
ATOM 988 C CA . ARG A 1 123 ? -13.111 3.518 -6.877 1.00 66.19 123 ARG A CA 1
ATOM 989 C C . ARG A 1 123 ? -13.573 2.056 -6.705 1.00 66.19 123 ARG A C 1
ATOM 991 O O . ARG A 1 123 ? -14.101 1.488 -7.661 1.00 66.19 123 ARG A O 1
ATOM 998 N N . PRO A 1 124 ? -13.454 1.467 -5.504 1.00 71.62 124 PRO A N 1
ATOM 999 C CA . PRO A 1 124 ? -12.801 2.017 -4.314 1.00 71.62 124 PRO A CA 1
ATOM 1000 C C . PRO A 1 124 ? -11.270 1.917 -4.394 1.00 71.62 124 PRO A C 1
ATOM 1002 O O . PRO A 1 124 ? -10.727 1.072 -5.105 1.00 71.62 124 PRO A O 1
ATOM 1005 N N . THR A 1 125 ? -10.580 2.776 -3.647 1.00 83.31 125 THR A N 1
ATOM 1006 C CA . THR A 1 125 ? -9.140 2.644 -3.393 1.00 83.31 125 THR A CA 1
ATOM 1007 C C . THR A 1 125 ? -8.890 1.404 -2.531 1.00 83.31 125 THR A C 1
ATOM 1009 O O . THR A 1 125 ? -9.517 1.250 -1.483 1.00 83.31 125 THR A O 1
ATOM 1012 N N . SER A 1 126 ? -7.966 0.537 -2.930 1.00 86.00 126 SER A N 1
ATOM 1013 C CA . SER A 1 126 ? -7.471 -0.571 -2.109 1.00 86.00 126 SER A CA 1
ATOM 1014 C C . SER A 1 126 ? -6.226 -0.130 -1.346 1.00 86.00 126 SER A C 1
ATOM 1016 O O . SER A 1 126 ? -5.341 0.496 -1.923 1.00 86.00 126 SER A O 1
ATOM 1018 N N . PHE A 1 127 ? -6.131 -0.473 -0.065 1.00 91.25 127 PHE A N 1
ATOM 1019 C CA . PHE A 1 127 ? -5.008 -0.154 0.814 1.00 91.25 127 PHE A CA 1
ATOM 1020 C C . PHE A 1 127 ? -4.339 -1.429 1.299 1.00 91.25 127 PHE A C 1
ATOM 1022 O O . PHE A 1 127 ? -5.013 -2.339 1.777 1.00 91.25 127 PHE A O 1
ATOM 1029 N N . VAL A 1 128 ? -3.010 -1.455 1.244 1.00 92.50 128 VAL A N 1
ATOM 1030 C CA . VAL A 1 128 ? -2.193 -2.480 1.894 1.00 92.50 128 VAL A CA 1
ATOM 1031 C C . VAL A 1 128 ? -1.545 -1.862 3.122 1.00 92.50 128 VAL A C 1
ATOM 1033 O O . VAL A 1 128 ? -0.781 -0.897 3.017 1.00 92.50 128 VAL A O 1
ATOM 1036 N N . LEU A 1 129 ? -1.854 -2.428 4.285 1.00 95.00 129 LEU A N 1
ATOM 1037 C CA . LEU A 1 129 ? -1.339 -2.017 5.584 1.00 95.00 129 LEU A CA 1
ATOM 1038 C C . LEU A 1 129 ? -0.583 -3.182 6.228 1.00 95.00 129 LEU A C 1
ATOM 1040 O O . LEU A 1 129 ? -0.984 -4.333 6.089 1.00 95.00 129 LEU A O 1
ATOM 1044 N N . THR A 1 130 ? 0.473 -2.899 6.984 1.00 94.94 130 THR A N 1
ATOM 1045 C CA . THR A 1 130 ? 1.222 -3.922 7.736 1.00 94.94 130 THR A CA 1
ATOM 1046 C C . THR A 1 130 ? 1.204 -3.627 9.223 1.00 94.94 130 THR A C 1
ATOM 1048 O O . THR A 1 130 ? 1.466 -2.489 9.612 1.00 94.94 130 THR A O 1
ATOM 1051 N N . ARG A 1 131 ? 0.963 -4.639 10.055 1.00 94.88 131 ARG A N 1
ATOM 1052 C CA . ARG A 1 131 ? 0.991 -4.530 11.512 1.00 94.88 131 ARG A CA 1
ATOM 1053 C C . ARG A 1 131 ? 2.348 -4.020 11.982 1.00 94.88 131 ARG A C 1
ATOM 1055 O O . ARG A 1 131 ? 3.400 -4.463 11.520 1.00 94.88 131 ARG A O 1
ATOM 1062 N N . ASP A 1 132 ? 2.316 -3.107 12.937 1.00 94.31 132 ASP A N 1
ATOM 1063 C CA . ASP A 1 132 ? 3.485 -2.756 13.720 1.00 94.31 132 ASP A CA 1
ATOM 1064 C C . ASP A 1 132 ? 3.681 -3.793 14.828 1.00 94.31 132 ASP A C 1
ATOM 1066 O O . ASP A 1 132 ? 2.920 -3.866 15.793 1.00 94.31 132 ASP A O 1
ATOM 1070 N N . THR A 1 133 ? 4.712 -4.620 14.683 1.00 90.38 133 THR A N 1
ATOM 1071 C CA . THR A 1 133 ? 5.055 -5.648 15.670 1.00 90.38 133 THR A CA 1
ATOM 1072 C C . THR A 1 133 ? 5.966 -5.114 16.783 1.00 90.38 133 THR A C 1
ATOM 1074 O O . THR A 1 133 ? 6.528 -5.906 17.539 1.00 90.38 133 THR A O 1
ATOM 1077 N N . GLY A 1 134 ? 6.220 -3.801 16.840 1.00 89.88 134 GLY A N 1
ATOM 1078 C CA . GLY A 1 134 ? 7.190 -3.181 17.747 1.00 89.88 134 GLY A CA 1
ATOM 1079 C C . GLY A 1 134 ? 8.646 -3.535 17.429 1.00 89.88 134 GLY A C 1
ATOM 1080 O O . GLY A 1 134 ? 9.542 -3.305 18.245 1.00 89.88 134 GLY A O 1
ATOM 1081 N N . ARG A 1 135 ? 8.906 -4.131 16.256 1.00 91.75 135 ARG A N 1
ATOM 1082 C CA . ARG A 1 135 ? 10.254 -4.528 15.845 1.00 91.75 135 ARG A CA 1
ATOM 1083 C C . ARG A 1 135 ? 11.096 -3.282 15.587 1.00 91.75 135 ARG A C 1
ATOM 1085 O O . ARG A 1 135 ? 10.747 -2.447 14.762 1.00 91.75 135 ARG A O 1
ATOM 1092 N N . GLN A 1 136 ? 12.245 -3.210 16.250 1.00 93.19 136 GLN A N 1
ATOM 1093 C CA . GLN A 1 136 ? 13.222 -2.150 16.030 1.00 93.19 136 GLN A CA 1
ATOM 1094 C C . GLN A 1 136 ? 13.998 -2.401 14.731 1.00 93.19 136 GLN A C 1
ATOM 1096 O O . GLN A 1 136 ? 14.473 -3.511 14.476 1.00 93.19 136 GLN A O 1
ATOM 1101 N N . PHE A 1 137 ? 14.136 -1.355 13.922 1.00 91.06 137 PHE A N 1
ATOM 1102 C CA . PHE A 1 137 ? 14.939 -1.340 12.702 1.00 91.06 137 PHE A CA 1
ATOM 1103 C C . PHE A 1 137 ? 15.935 -0.187 12.776 1.00 91.06 137 PHE A C 1
ATOM 1105 O O . PHE A 1 137 ? 15.625 0.851 13.358 1.00 91.06 137 PHE A O 1
ATOM 1112 N N . ASN A 1 138 ? 17.085 -0.327 12.114 1.00 91.94 138 ASN A N 1
ATOM 1113 C CA . ASN A 1 138 ? 18.136 0.699 12.105 1.00 91.94 138 ASN A CA 1
ATOM 1114 C C . ASN A 1 138 ? 17.631 2.078 11.642 1.00 91.94 138 ASN A C 1
ATOM 1116 O O . ASN A 1 138 ? 18.115 3.097 12.115 1.00 91.94 138 ASN A O 1
ATOM 1120 N N . TYR A 1 139 ? 16.629 2.102 10.759 1.00 92.31 139 TYR A N 1
ATOM 1121 C CA . TYR A 1 139 ? 16.029 3.323 10.209 1.00 92.31 139 TYR A CA 1
ATOM 1122 C C . TYR A 1 139 ? 14.577 3.527 10.671 1.00 92.31 139 TYR A C 1
ATOM 1124 O O . TYR A 1 139 ? 13.785 4.174 9.991 1.00 92.31 139 TYR A O 1
ATOM 1132 N N . GLY A 1 140 ? 14.174 2.881 11.772 1.00 90.25 140 GLY A N 1
ATOM 1133 C CA . GLY A 1 140 ? 12.788 2.853 12.262 1.00 90.25 140 GLY A CA 1
ATOM 1134 C C . GLY A 1 140 ? 11.818 2.013 11.415 1.00 90.25 140 GLY A C 1
ATOM 1135 O O . GLY A 1 140 ? 10.727 1.688 11.872 1.00 90.25 140 GLY A O 1
ATOM 1136 N N . LYS A 1 141 ? 12.213 1.615 10.200 1.00 92.38 141 LYS A N 1
ATOM 1137 C CA . LYS A 1 141 ? 11.493 0.693 9.312 1.00 92.38 141 LYS A CA 1
ATOM 1138 C C . LYS A 1 141 ? 12.457 -0.080 8.408 1.00 92.38 141 LYS A C 1
ATOM 1140 O O . LYS A 1 141 ? 13.663 0.169 8.403 1.00 92.38 141 LYS A O 1
ATOM 1145 N N . GLN A 1 142 ? 11.921 -1.028 7.646 1.00 94.69 142 GLN A N 1
ATOM 1146 C CA . GLN A 1 142 ? 12.650 -1.762 6.614 1.00 94.69 142 GLN A CA 1
ATOM 1147 C C . GLN A 1 142 ? 13.214 -0.803 5.551 1.00 94.69 142 GLN A C 1
ATOM 1149 O O . GLN A 1 142 ? 12.542 0.151 5.164 1.00 94.69 142 GLN A O 1
ATOM 1154 N N . THR A 1 143 ? 14.411 -1.080 5.032 1.00 97.00 143 THR A N 1
ATOM 1155 C CA . THR A 1 143 ? 15.079 -0.232 4.025 1.00 97.00 143 THR A CA 1
ATOM 1156 C C . THR A 1 143 ? 14.224 -0.046 2.770 1.00 97.00 143 THR A C 1
ATOM 1158 O O . THR A 1 143 ? 14.012 1.082 2.329 1.00 97.00 143 THR A O 1
ATOM 1161 N N . TRP A 1 144 ? 13.578 -1.115 2.295 1.00 96.75 144 TRP A N 1
ATOM 1162 C CA . TRP A 1 144 ? 12.669 -1.041 1.151 1.00 96.75 144 TRP A CA 1
ATOM 1163 C C . TRP A 1 144 ? 11.445 -0.149 1.382 1.00 96.75 144 TRP A C 1
ATOM 1165 O O . TRP A 1 144 ? 10.933 0.431 0.427 1.00 96.75 144 TRP A O 1
ATOM 1175 N N . ARG A 1 145 ? 10.991 0.022 2.634 1.00 96.38 145 ARG A N 1
ATOM 1176 C CA . ARG A 1 145 ? 9.924 0.984 2.955 1.00 96.38 145 ARG A CA 1
ATOM 1177 C C . ARG A 1 145 ? 10.421 2.419 2.870 1.00 96.38 145 ARG A C 1
ATOM 1179 O O . ARG A 1 145 ? 9.666 3.271 2.428 1.00 96.38 145 ARG A O 1
ATOM 1186 N N . VAL A 1 146 ? 11.676 2.683 3.240 1.00 96.81 146 VAL A N 1
ATOM 1187 C CA . VAL A 1 146 ? 12.297 4.005 3.046 1.00 96.81 146 VAL A CA 1
ATOM 11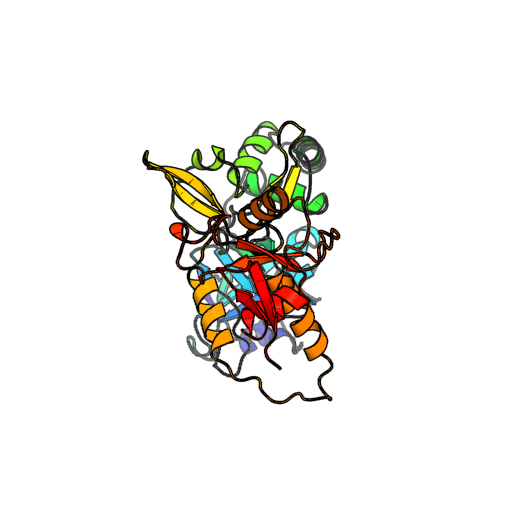88 C C . VAL A 1 146 ? 12.357 4.342 1.552 1.00 96.81 146 VAL A C 1
ATOM 1190 O O . VAL A 1 146 ? 11.966 5.439 1.157 1.00 96.81 146 VAL A O 1
ATOM 1193 N N . ALA A 1 147 ? 12.765 3.384 0.712 1.00 97.88 147 ALA A N 1
ATOM 1194 C CA . ALA A 1 147 ? 12.782 3.557 -0.742 1.00 97.88 147 ALA A CA 1
ATOM 1195 C C . ALA A 1 147 ? 11.370 3.769 -1.329 1.00 97.88 147 ALA A C 1
ATOM 1197 O O . ALA A 1 147 ? 11.172 4.666 -2.146 1.00 97.88 147 ALA A O 1
ATOM 1198 N N . LEU A 1 148 ? 10.378 2.985 -0.891 1.00 97.62 148 LEU A N 1
ATOM 1199 C CA . LEU A 1 148 ? 8.985 3.127 -1.328 1.00 97.62 148 LEU A CA 1
ATOM 1200 C C . LEU A 1 148 ? 8.393 4.490 -0.941 1.00 97.62 148 LEU A C 1
ATOM 1202 O O . LEU A 1 148 ? 7.794 5.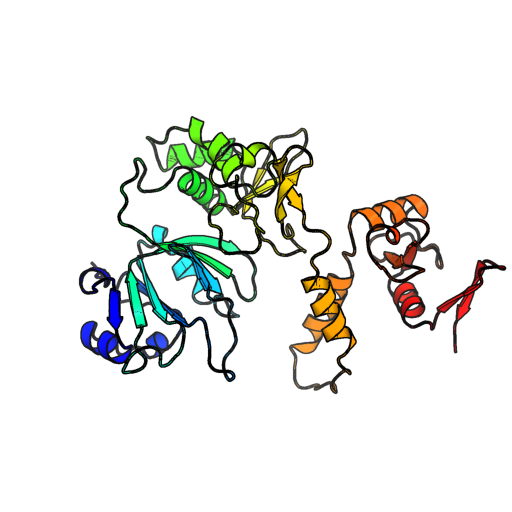158 -1.783 1.00 97.62 148 LEU A O 1
ATOM 1206 N N . GLU A 1 149 ? 8.586 4.922 0.307 1.00 95.50 149 GLU A N 1
ATOM 1207 C CA . GLU A 1 149 ? 8.118 6.226 0.785 1.00 95.50 149 GLU A CA 1
ATOM 1208 C C . GLU A 1 149 ? 8.756 7.367 -0.007 1.00 95.50 149 GLU A C 1
ATOM 1210 O O . GLU A 1 149 ? 8.072 8.322 -0.358 1.00 95.50 149 GLU A O 1
ATOM 1215 N N . ALA A 1 150 ? 10.039 7.260 -0.360 1.00 96.94 150 ALA A N 1
ATOM 1216 C CA . ALA A 1 150 ? 10.691 8.243 -1.216 1.00 96.94 150 ALA A CA 1
ATOM 1217 C C . ALA A 1 150 ? 10.020 8.348 -2.597 1.00 96.94 150 ALA A C 1
ATOM 1219 O O . ALA A 1 150 ? 9.728 9.457 -3.038 1.00 96.94 150 ALA A O 1
ATOM 1220 N N . VAL A 1 151 ? 9.693 7.225 -3.253 1.00 97.75 151 VAL A N 1
ATOM 1221 C CA . VAL A 1 151 ? 8.946 7.240 -4.529 1.00 97.75 151 VAL A CA 1
ATOM 1222 C C . VAL A 1 151 ? 7.582 7.914 -4.362 1.00 97.75 151 VAL A C 1
ATOM 1224 O O . VAL A 1 151 ? 7.201 8.743 -5.187 1.00 97.75 151 VAL A O 1
ATOM 1227 N N . GLN A 1 152 ? 6.856 7.599 -3.287 1.00 95.19 152 GLN A N 1
ATOM 1228 C CA . GLN A 1 152 ? 5.544 8.187 -2.999 1.00 95.19 152 GLN A CA 1
ATOM 1229 C C . GLN A 1 152 ? 5.637 9.705 -2.776 1.00 95.19 152 GLN A C 1
ATOM 1231 O O . GLN A 1 152 ? 4.867 10.463 -3.364 1.00 95.19 152 GLN A O 1
ATOM 1236 N N . GLN A 1 153 ? 6.616 10.161 -1.992 1.00 94.06 153 GLN A N 1
ATOM 1237 C CA . GLN A 1 153 ? 6.830 11.580 -1.683 1.00 94.06 153 GLN A CA 1
ATOM 1238 C C . GLN A 1 153 ? 7.350 12.385 -2.882 1.00 94.06 153 GLN A C 1
ATOM 1240 O O . GLN A 1 153 ? 7.122 13.590 -2.964 1.00 94.06 153 GLN A O 1
ATOM 1245 N N . LEU A 1 154 ? 7.990 11.724 -3.848 1.00 96.00 154 LEU A N 1
ATOM 1246 C CA . LEU A 1 154 ? 8.393 12.308 -5.130 1.00 96.00 154 LEU A CA 1
ATOM 1247 C C . LEU A 1 154 ? 7.256 12.328 -6.173 1.00 96.00 154 LEU A C 1
ATOM 1249 O O . LEU A 1 154 ? 7.504 12.548 -7.354 1.00 96.00 154 LEU A O 1
ATOM 1253 N N . GLY A 1 155 ? 6.001 12.123 -5.758 1.00 94.25 155 GLY A N 1
ATOM 1254 C CA . GLY A 1 155 ? 4.835 12.173 -6.647 1.00 94.25 155 GLY A CA 1
ATOM 1255 C C . GLY A 1 155 ? 4.480 10.831 -7.288 1.00 94.25 155 GLY A C 1
ATOM 1256 O O . GLY A 1 155 ? 3.816 10.798 -8.320 1.00 94.25 155 GLY A O 1
ATOM 1257 N N . GLY A 1 156 ? 4.932 9.723 -6.696 1.00 93.62 156 GLY A N 1
ATOM 1258 C CA . GLY A 1 156 ? 4.601 8.364 -7.129 1.00 93.62 156 GLY A CA 1
ATOM 1259 C C . GLY A 1 156 ? 5.420 7.858 -8.315 1.00 93.62 156 GLY A C 1
ATOM 1260 O O . GLY A 1 156 ? 5.159 6.754 -8.789 1.00 93.62 156 GLY A O 1
ATOM 1261 N N . LYS A 1 157 ? 6.405 8.630 -8.790 1.00 95.69 157 LYS A N 1
ATOM 1262 C CA . LYS A 1 157 ? 7.305 8.260 -9.886 1.00 95.69 157 LYS A CA 1
ATOM 1263 C C . LYS A 1 157 ? 8.653 8.962 -9.760 1.00 95.69 157 LYS A C 1
ATOM 1265 O O . LYS A 1 157 ? 8.695 10.185 -9.723 1.00 95.69 157 LYS A O 1
ATOM 1270 N N . ALA A 1 158 ? 9.745 8.201 -9.764 1.00 96.81 158 ALA A N 1
ATOM 1271 C CA . ALA A 1 158 ? 11.094 8.753 -9.649 1.00 96.81 158 ALA A CA 1
ATOM 1272 C C . ALA A 1 158 ? 12.170 7.833 -10.247 1.00 96.81 158 ALA A C 1
ATOM 1274 O O . ALA A 1 158 ? 11.996 6.620 -10.374 1.00 96.81 158 ALA A O 1
ATOM 1275 N N . THR A 1 159 ? 13.312 8.402 -10.614 1.00 96.62 159 THR A N 1
ATOM 1276 C CA . THR A 1 159 ? 14.547 7.672 -10.928 1.00 96.62 159 THR A CA 1
ATOM 1277 C C . THR A 1 159 ? 15.274 7.251 -9.648 1.00 96.62 159 THR A C 1
ATOM 1279 O O . THR A 1 159 ? 15.078 7.838 -8.586 1.00 96.62 159 THR A O 1
ATOM 1282 N N . ALA A 1 160 ? 16.176 6.267 -9.742 1.00 95.56 160 ALA A N 1
ATOM 1283 C CA . ALA A 1 160 ? 16.998 5.857 -8.596 1.00 95.56 160 ALA A CA 1
ATOM 1284 C C . ALA A 1 160 ? 17.807 7.024 -7.992 1.00 95.56 160 ALA A C 1
ATOM 1286 O O . ALA A 1 160 ? 17.871 7.150 -6.777 1.00 95.56 160 ALA A O 1
ATOM 1287 N N . SER A 1 161 ? 18.349 7.915 -8.829 1.00 95.94 161 SER A N 1
ATOM 1288 C CA . SER A 1 161 ? 19.133 9.075 -8.377 1.00 95.94 161 SER A CA 1
ATOM 1289 C C . SER A 1 161 ? 18.286 10.110 -7.624 1.00 95.94 161 SER A C 1
ATOM 1291 O O . SER A 1 161 ? 18.712 10.644 -6.599 1.00 95.94 161 SER A O 1
ATOM 1293 N N . GLU A 1 162 ? 17.055 10.366 -8.081 1.00 97.81 162 GLU A N 1
ATOM 1294 C CA . GLU A 1 162 ? 16.111 11.233 -7.359 1.00 97.81 162 GLU A CA 1
ATOM 1295 C C . GLU A 1 162 ? 15.724 10.625 -6.005 1.00 97.81 162 GLU A C 1
ATOM 1297 O O . GLU A 1 162 ? 15.674 11.338 -5.004 1.00 97.81 162 GLU A O 1
ATOM 1302 N N . ILE A 1 163 ? 15.516 9.304 -5.959 1.00 98.12 163 ILE A N 1
ATOM 1303 C CA . ILE A 1 163 ? 15.204 8.564 -4.729 1.00 98.12 163 ILE A CA 1
ATOM 1304 C C . ILE A 1 163 ? 16.377 8.636 -3.746 1.00 98.12 163 ILE A C 1
ATOM 1306 O O . ILE A 1 163 ? 16.175 8.990 -2.588 1.00 98.12 163 ILE A O 1
ATOM 1310 N N . GLU A 1 164 ? 17.603 8.362 -4.196 1.00 97.69 164 GLU A N 1
ATOM 1311 C CA . GLU A 1 164 ? 18.818 8.469 -3.378 1.00 97.69 164 GLU A CA 1
ATOM 1312 C C . GLU A 1 164 ? 18.998 9.887 -2.825 1.00 97.69 164 GLU A C 1
ATOM 1314 O O . GLU A 1 164 ? 19.228 10.061 -1.628 1.00 97.69 164 GLU A O 1
ATOM 1319 N N . SER A 1 165 ? 18.814 10.905 -3.670 1.00 97.62 165 SER A N 1
ATOM 1320 C CA . SER A 1 165 ? 18.909 12.313 -3.269 1.00 97.62 165 SER A CA 1
ATOM 1321 C C . SER A 1 165 ? 17.852 12.681 -2.222 1.00 97.62 165 SER A C 1
ATOM 1323 O O . SER A 1 165 ? 18.156 13.351 -1.232 1.00 97.62 165 SER A O 1
ATOM 1325 N N . TYR A 1 166 ? 16.610 12.219 -2.405 1.00 97.56 166 TYR A N 1
ATOM 1326 C CA . TYR A 1 166 ? 15.535 12.428 -1.440 1.00 97.56 166 TYR A CA 1
ATOM 1327 C C . TYR A 1 166 ? 15.853 11.753 -0.104 1.00 97.56 166 TYR A C 1
ATOM 1329 O O . TYR A 1 166 ? 15.799 12.409 0.939 1.00 97.56 166 TYR A O 1
ATOM 1337 N N . VAL A 1 167 ? 16.233 10.473 -0.126 1.00 97.62 167 VAL A N 1
ATOM 1338 C CA . VAL A 1 167 ? 16.542 9.697 1.081 1.00 97.62 167 VAL A CA 1
ATOM 1339 C C . VAL A 1 167 ? 17.716 10.310 1.837 1.00 97.62 167 VAL A C 1
ATOM 1341 O O . VAL A 1 167 ? 17.577 10.544 3.033 1.00 97.62 167 VAL A O 1
ATOM 1344 N N . ALA A 1 168 ? 18.801 10.690 1.159 1.00 97.12 168 ALA A N 1
ATOM 1345 C CA . ALA A 1 168 ? 19.941 11.360 1.789 1.00 97.12 168 ALA A CA 1
ATOM 1346 C C . ALA A 1 168 ? 19.537 12.657 2.518 1.00 97.12 168 ALA A C 1
ATOM 1348 O O . ALA A 1 168 ? 20.081 12.983 3.570 1.00 97.12 168 ALA A O 1
ATOM 1349 N N . SER A 1 169 ? 18.547 13.387 1.990 1.00 96.56 169 SER A N 1
ATOM 1350 C CA . SER A 1 169 ? 18.060 14.631 2.600 1.00 96.56 169 SER A CA 1
ATOM 1351 C C . SER A 1 169 ? 17.132 14.430 3.807 1.00 96.56 169 SER A C 1
ATOM 1353 O O . SER A 1 169 ? 16.984 15.342 4.623 1.00 96.56 169 SER A O 1
ATOM 1355 N N . LYS A 1 170 ? 16.465 13.272 3.911 1.00 94.62 170 LYS A N 1
ATOM 1356 C CA . LYS A 1 170 ? 15.442 12.990 4.937 1.00 94.62 170 LYS A CA 1
ATOM 1357 C C . LYS A 1 170 ? 15.892 11.989 5.995 1.00 94.62 170 LYS A C 1
ATOM 1359 O O . LYS A 1 170 ? 15.391 12.034 7.114 1.00 94.62 170 LYS A O 1
ATOM 1364 N N . VAL A 1 171 ? 16.814 11.102 5.641 1.00 94.56 171 VAL A N 1
ATOM 1365 C CA . VAL A 1 171 ? 17.348 10.027 6.478 1.00 94.56 171 VAL A CA 1
ATOM 1366 C C . VAL A 1 171 ? 18.878 10.058 6.335 1.00 94.56 171 VAL A C 1
ATOM 1368 O O . VAL A 1 171 ? 19.439 9.278 5.568 1.00 94.56 171 VAL A O 1
ATOM 1371 N N . PRO A 1 172 ? 19.563 10.996 7.018 1.00 88.88 172 PRO A N 1
ATOM 1372 C CA . PRO A 1 172 ? 20.968 11.325 6.748 1.00 88.88 172 PRO A CA 1
ATOM 1373 C C . PRO A 1 172 ? 21.947 10.158 6.949 1.00 88.88 172 PRO A C 1
ATOM 1375 O O . PRO A 1 172 ? 22.969 10.111 6.274 1.00 88.88 172 PRO A O 1
ATOM 1378 N N . ASP A 1 173 ? 21.617 9.195 7.814 1.00 94.06 173 ASP A N 1
ATOM 1379 C CA . ASP A 1 173 ? 22.461 8.023 8.098 1.00 94.06 173 ASP A CA 1
ATOM 1380 C C . ASP A 1 173 ? 22.066 6.777 7.280 1.00 94.06 173 ASP A C 1
ATOM 1382 O O . ASP A 1 173 ? 22.497 5.658 7.574 1.00 94.06 173 ASP A O 1
ATOM 1386 N N . PHE A 1 174 ? 21.195 6.929 6.277 1.00 96.94 174 PHE A N 1
ATOM 1387 C CA . PHE A 1 174 ? 20.772 5.812 5.439 1.00 96.94 174 PHE A CA 1
ATOM 1388 C C . PHE A 1 174 ? 21.908 5.340 4.524 1.00 96.94 174 PHE A C 1
ATOM 1390 O O . PHE A 1 174 ? 22.491 6.119 3.773 1.00 96.94 174 PHE A O 1
ATOM 1397 N N . GLU A 1 175 ? 22.175 4.034 4.526 1.00 96.94 175 GLU A N 1
ATOM 1398 C CA . GLU A 1 175 ? 23.150 3.416 3.627 1.00 96.94 175 GLU A CA 1
ATOM 1399 C C . GLU A 1 175 ? 22.572 3.351 2.202 1.00 96.94 175 GLU A C 1
ATOM 1401 O O . GLU A 1 175 ? 21.804 2.445 1.863 1.00 96.94 175 GLU A O 1
ATOM 1406 N N . LEU A 1 176 ? 22.912 4.346 1.372 1.00 96.81 176 LEU A N 1
ATOM 1407 C CA . LEU A 1 176 ? 22.335 4.554 0.034 1.00 96.81 176 LEU A CA 1
ATOM 1408 C C . LEU A 1 176 ? 22.547 3.370 -0.915 1.00 96.81 176 LEU A C 1
ATOM 1410 O O . LEU A 1 176 ? 21.726 3.155 -1.806 1.00 96.81 176 LEU A O 1
ATOM 1414 N N . SER A 1 177 ? 23.582 2.551 -0.700 1.00 96.31 177 SER A N 1
ATOM 1415 C CA . SER A 1 177 ? 23.805 1.341 -1.501 1.00 96.31 177 SER A CA 1
ATOM 1416 C C . SER A 1 177 ? 22.658 0.318 -1.405 1.00 96.31 177 SER A C 1
ATOM 1418 O O . SER A 1 177 ? 22.527 -0.530 -2.291 1.00 96.31 177 SER A O 1
ATOM 1420 N N . ASN A 1 178 ? 21.772 0.437 -0.406 1.00 96.50 178 ASN A N 1
ATOM 1421 C CA . ASN A 1 178 ? 20.557 -0.373 -0.291 1.00 96.50 178 ASN A CA 1
ATOM 1422 C C . ASN A 1 178 ? 19.455 0.008 -1.294 1.00 96.50 178 ASN A C 1
ATOM 1424 O O . ASN A 1 178 ? 18.650 -0.856 -1.643 1.00 96.50 178 ASN A O 1
ATOM 1428 N N . ILE A 1 179 ? 19.419 1.248 -1.807 1.00 97.38 179 ILE A N 1
ATOM 1429 C CA . ILE A 1 179 ? 18.304 1.740 -2.638 1.00 97.38 179 ILE A CA 1
ATOM 1430 C C . ILE A 1 179 ? 18.118 0.890 -3.898 1.00 97.38 179 ILE A C 1
ATOM 1432 O O . ILE A 1 179 ? 17.018 0.419 -4.172 1.00 97.38 179 ILE A O 1
ATOM 1436 N N . GLY A 1 180 ? 19.181 0.634 -4.661 1.00 95.19 180 GLY A N 1
ATOM 1437 C CA . GLY A 1 180 ? 19.095 -0.188 -5.873 1.00 95.19 180 GLY A CA 1
ATOM 1438 C C . GLY A 1 180 ? 18.529 -1.602 -5.625 1.00 95.19 180 GLY A C 1
ATOM 1439 O O . GLY A 1 180 ? 17.576 -1.995 -6.301 1.00 95.19 180 GLY A O 1
ATOM 1440 N N . PRO A 1 181 ? 19.108 -2.388 -4.694 1.00 95.19 181 PRO A N 1
ATOM 1441 C CA . PRO A 1 181 ? 18.556 -3.661 -4.222 1.00 95.19 181 PRO A CA 1
ATOM 1442 C C . PRO A 1 181 ? 17.083 -3.586 -3.801 1.00 95.19 181 PRO A C 1
ATOM 1444 O O . PRO A 1 181 ? 16.282 -4.398 -4.262 1.00 95.19 181 PRO A O 1
ATOM 1447 N N . ASP A 1 182 ? 16.723 -2.597 -2.987 1.00 97.25 182 ASP A N 1
ATOM 1448 C CA . ASP A 1 182 ? 15.370 -2.429 -2.463 1.00 97.25 182 ASP A CA 1
ATOM 1449 C C . ASP A 1 182 ? 14.350 -2.141 -3.568 1.00 97.25 182 ASP A C 1
ATOM 1451 O O . ASP A 1 182 ? 13.285 -2.756 -3.597 1.00 97.25 182 ASP A O 1
ATOM 1455 N N . LEU A 1 183 ? 14.689 -1.273 -4.526 1.00 96.50 183 LEU A N 1
ATOM 1456 C CA . LEU A 1 183 ? 13.824 -0.970 -5.668 1.00 96.50 183 LEU A CA 1
ATOM 1457 C C . LEU A 1 183 ? 13.560 -2.212 -6.525 1.00 96.50 183 LEU A C 1
ATOM 1459 O O . LEU A 1 183 ? 12.433 -2.413 -6.976 1.00 96.50 183 LEU A O 1
ATOM 1463 N N . ARG A 1 184 ? 14.564 -3.077 -6.721 1.00 93.31 184 ARG A N 1
ATOM 1464 C CA . ARG A 1 184 ? 14.400 -4.341 -7.460 1.00 93.31 184 ARG A CA 1
ATOM 1465 C C . ARG A 1 184 ? 13.554 -5.344 -6.687 1.00 93.31 184 ARG A C 1
ATOM 1467 O O . ARG A 1 184 ? 12.661 -5.942 -7.277 1.00 93.31 184 ARG A O 1
ATOM 1474 N N . LEU A 1 185 ? 13.791 -5.492 -5.381 1.00 95.12 185 LEU A N 1
ATOM 1475 C CA . LEU A 1 185 ? 13.004 -6.358 -4.495 1.00 95.12 185 LEU A CA 1
ATOM 1476 C C . LEU A 1 185 ? 11.502 -6.074 -4.637 1.00 95.12 185 LEU A C 1
ATOM 1478 O O . LEU A 1 185 ? 10.709 -7.015 -4.785 1.00 95.12 185 LEU A O 1
ATOM 1482 N N . ILE A 1 186 ? 11.138 -4.786 -4.616 1.00 96.88 186 ILE A N 1
ATOM 1483 C CA . ILE A 1 186 ? 9.739 -4.360 -4.549 1.00 96.88 186 ILE A CA 1
ATOM 1484 C C . ILE A 1 186 ? 9.087 -4.030 -5.899 1.00 96.88 186 ILE A C 1
ATOM 1486 O O . ILE A 1 186 ? 7.911 -3.673 -5.931 1.00 96.88 186 ILE A O 1
ATOM 1490 N N . SER A 1 187 ? 9.819 -4.144 -7.012 1.00 95.56 187 SER A N 1
ATOM 1491 C CA . SER A 1 187 ? 9.279 -3.899 -8.356 1.00 95.56 187 SER A CA 1
ATOM 1492 C C . SER A 1 187 ? 8.701 -5.169 -8.966 1.00 95.56 187 SER A C 1
ATOM 1494 O O . SER A 1 187 ? 9.435 -6.131 -9.165 1.00 95.56 187 SER A O 1
ATOM 1496 N N . VAL A 1 188 ? 7.416 -5.184 -9.322 1.00 94.06 188 VAL A N 1
ATOM 1497 C CA . VAL A 1 188 ? 6.718 -6.412 -9.743 1.00 94.06 188 VAL A CA 1
ATOM 1498 C C . VAL A 1 188 ? 7.257 -7.035 -11.028 1.00 94.06 188 VAL A C 1
ATOM 1500 O O . VAL A 1 188 ? 7.215 -8.251 -11.177 1.00 94.06 188 VAL A O 1
ATOM 1503 N N . ASN A 1 189 ? 7.810 -6.220 -11.925 1.00 92.12 189 ASN A N 1
ATOM 1504 C CA . ASN A 1 189 ? 8.265 -6.610 -13.259 1.00 92.12 189 ASN A CA 1
ATOM 1505 C C . ASN A 1 189 ? 9.797 -6.748 -13.383 1.00 92.12 189 ASN A C 1
ATOM 1507 O O . ASN A 1 189 ? 10.329 -6.829 -14.491 1.00 92.12 189 ASN A O 1
ATOM 1511 N N . GLU A 1 190 ? 10.523 -6.747 -12.263 1.00 89.00 190 GLU A N 1
ATOM 1512 C CA . GLU A 1 190 ? 11.981 -6.898 -12.238 1.00 89.00 190 GLU A CA 1
ATOM 1513 C C . GLU A 1 190 ? 12.398 -8.370 -12.168 1.00 89.00 190 GLU A C 1
ATOM 1515 O O . GLU A 1 190 ? 12.171 -9.042 -11.166 1.00 89.00 190 GLU A O 1
ATOM 1520 N N . TYR A 1 191 ? 13.075 -8.878 -13.201 1.00 85.06 191 TYR A N 1
ATOM 1521 C CA . TYR A 1 191 ? 13.538 -10.275 -13.259 1.00 85.06 191 TYR A CA 1
ATOM 1522 C C . TYR A 1 191 ? 14.458 -10.654 -12.102 1.00 85.06 191 TYR A C 1
ATOM 1524 O O . TYR A 1 191 ? 14.454 -11.790 -11.637 1.00 85.06 191 TYR A O 1
ATOM 1532 N N . SER A 1 192 ? 15.272 -9.700 -11.658 1.00 85.25 192 SER A N 1
ATOM 1533 C CA . SER A 1 192 ? 16.252 -9.898 -10.595 1.00 85.25 192 SER A CA 1
ATOM 1534 C C . SER A 1 192 ? 15.615 -10.065 -9.216 1.00 85.25 192 SER A C 1
ATOM 1536 O O . SER A 1 192 ? 16.264 -10.584 -8.308 1.00 85.25 192 SER A O 1
ATOM 1538 N N . ARG A 1 193 ? 14.344 -9.670 -9.046 1.00 89.19 193 ARG A N 1
ATOM 1539 C CA . ARG A 1 193 ? 13.654 -9.685 -7.754 1.00 89.19 193 ARG A CA 1
ATOM 1540 C C . ARG A 1 193 ? 13.552 -11.083 -7.140 1.00 89.19 193 ARG A C 1
ATOM 1542 O O . ARG A 1 193 ? 13.406 -11.190 -5.927 1.00 89.19 193 ARG A O 1
ATOM 1549 N N . SER A 1 194 ? 13.667 -12.151 -7.928 1.00 86.31 194 SER A N 1
ATOM 1550 C CA . SER A 1 194 ? 13.656 -13.535 -7.434 1.00 86.31 194 SER A CA 1
ATOM 1551 C C . SER A 1 194 ? 14.916 -13.955 -6.673 1.00 86.31 194 SER A C 1
ATOM 1553 O O . SER A 1 194 ? 14.916 -15.000 -6.022 1.00 86.31 194 SER A O 1
ATOM 1555 N N . ALA A 1 195 ? 15.966 -13.125 -6.670 1.00 85.50 195 ALA A N 1
ATOM 1556 C CA . ALA A 1 195 ? 17.151 -13.344 -5.841 1.00 85.50 195 ALA A CA 1
ATOM 1557 C C . ALA A 1 195 ? 16.865 -13.239 -4.328 1.00 85.50 195 ALA A C 1
ATOM 1559 O O . ALA A 1 195 ? 17.662 -13.705 -3.517 1.00 85.50 195 ALA A O 1
ATOM 1560 N N . TRP A 1 196 ? 15.740 -12.636 -3.932 1.00 88.56 196 TRP A N 1
ATOM 1561 C CA . TRP A 1 196 ? 15.359 -12.474 -2.531 1.00 88.56 196 TRP A CA 1
ATOM 1562 C C . TRP A 1 196 ? 14.371 -13.549 -2.088 1.00 88.56 196 TRP A C 1
ATOM 1564 O O . TRP A 1 196 ? 13.395 -13.826 -2.783 1.00 88.56 196 TRP A O 1
ATOM 1574 N N . GLN A 1 197 ? 14.557 -14.071 -0.870 1.00 87.06 197 GLN A N 1
ATOM 1575 C CA . GLN A 1 197 ? 13.707 -15.125 -0.298 1.00 87.06 197 GLN A CA 1
ATOM 1576 C C . GLN A 1 197 ? 12.210 -14.780 -0.319 1.00 87.06 197 GLN A C 1
ATOM 1578 O O . GLN A 1 197 ? 11.373 -15.646 -0.551 1.00 87.06 197 GLN A O 1
ATOM 1583 N N . ALA A 1 198 ? 11.863 -13.504 -0.140 1.00 83.81 198 ALA A N 1
ATOM 1584 C CA . ALA A 1 198 ? 10.478 -13.036 -0.176 1.00 83.81 198 ALA A CA 1
ATOM 1585 C C . ALA A 1 198 ? 9.802 -13.192 -1.558 1.00 83.81 198 ALA A C 1
ATOM 1587 O O . ALA A 1 198 ? 8.580 -13.139 -1.663 1.00 83.81 198 ALA A O 1
ATOM 1588 N N . ASN A 1 199 ? 10.578 -13.408 -2.622 1.00 86.69 199 ASN A N 1
ATOM 1589 C CA . ASN A 1 199 ? 10.119 -13.606 -4.000 1.00 86.69 199 ASN A CA 1
ATOM 1590 C C . ASN A 1 199 ? 10.324 -15.047 -4.501 1.00 86.69 199 ASN A C 1
ATOM 1592 O O . ASN A 1 199 ? 10.148 -15.307 -5.687 1.00 86.69 199 ASN A O 1
ATOM 1596 N N . GLN A 1 200 ? 10.672 -15.979 -3.608 1.00 86.25 200 GLN A N 1
ATOM 1597 C CA . GLN A 1 200 ? 10.863 -17.403 -3.918 1.00 86.25 200 GLN A CA 1
ATOM 1598 C C . GLN A 1 200 ? 9.559 -18.224 -3.809 1.00 86.25 200 GLN A C 1
ATOM 1600 O O . GLN A 1 200 ? 9.593 -19.448 -3.865 1.00 86.25 200 GLN A O 1
ATOM 1605 N N . VAL A 1 201 ? 8.408 -17.568 -3.625 1.00 81.38 201 VAL A N 1
ATOM 1606 C CA . VAL A 1 201 ? 7.094 -18.214 -3.477 1.00 81.38 201 VAL A CA 1
ATOM 1607 C C . VAL A 1 201 ? 6.179 -17.749 -4.598 1.00 81.38 201 VAL A C 1
ATOM 1609 O O . VAL A 1 201 ? 6.077 -16.543 -4.846 1.00 81.38 201 VAL A O 1
ATOM 1612 N N . ALA A 1 202 ? 5.519 -18.707 -5.251 1.00 78.81 202 ALA A N 1
ATOM 1613 C CA . ALA A 1 202 ? 4.576 -18.427 -6.321 1.00 78.81 202 ALA A CA 1
ATOM 1614 C C . ALA A 1 202 ? 3.354 -17.660 -5.807 1.00 78.81 202 ALA A C 1
ATOM 1616 O O . ALA A 1 202 ? 2.788 -18.024 -4.775 1.00 78.81 202 ALA A O 1
ATOM 1617 N N . ARG A 1 203 ? 2.977 -16.583 -6.503 1.00 81.44 203 ARG A N 1
ATOM 1618 C CA . ARG A 1 203 ? 1.846 -15.717 -6.128 1.00 81.44 203 ARG A CA 1
ATOM 1619 C C . ARG A 1 203 ? 1.457 -14.743 -7.239 1.00 81.44 203 ARG A C 1
ATOM 1621 O O . ARG A 1 203 ? 2.299 -14.402 -8.068 1.00 81.44 203 ARG A O 1
ATOM 1628 N N . SER A 1 204 ? 0.231 -14.232 -7.168 1.00 77.75 204 SER A N 1
ATOM 1629 C CA . SER A 1 204 ? -0.257 -13.086 -7.948 1.00 77.75 204 SER A CA 1
ATOM 1630 C C . SER A 1 204 ? 0.018 -11.755 -7.224 1.00 77.75 204 SER A C 1
ATOM 1632 O O . SER A 1 204 ? 0.100 -11.723 -5.994 1.00 77.75 204 SER A O 1
ATOM 1634 N N . THR A 1 205 ? 0.184 -10.658 -7.970 1.00 78.69 205 THR A N 1
ATOM 1635 C CA . THR A 1 205 ? 0.520 -9.320 -7.440 1.00 78.69 205 THR A CA 1
ATOM 1636 C C . THR A 1 205 ? -0.684 -8.387 -7.264 1.00 78.69 205 THR A C 1
ATOM 1638 O O . THR A 1 205 ? -0.512 -7.250 -6.822 1.00 78.69 205 THR A O 1
ATOM 1641 N N . ASP A 1 206 ? -1.895 -8.841 -7.579 1.00 70.56 206 ASP A N 1
ATOM 1642 C CA . ASP A 1 206 ? -3.167 -8.134 -7.339 1.00 70.56 206 ASP A CA 1
ATOM 1643 C C . ASP A 1 206 ? -3.641 -8.179 -5.878 1.00 70.56 206 ASP A C 1
ATOM 1645 O O . ASP A 1 206 ? -4.623 -7.533 -5.511 1.00 70.56 206 ASP A O 1
ATOM 1649 N N . GLY A 1 207 ? -2.925 -8.921 -5.036 1.00 69.38 207 GLY A N 1
ATOM 1650 C CA . GLY A 1 207 ? -3.277 -9.142 -3.644 1.00 69.38 207 GLY A CA 1
ATOM 1651 C C . GLY A 1 207 ? -2.616 -8.202 -2.632 1.00 69.38 207 GLY A C 1
ATOM 1652 O O . GLY A 1 207 ? -2.184 -7.074 -2.888 1.00 69.38 207 GLY A O 1
ATOM 1653 N N . TRP A 1 208 ? -2.535 -8.728 -1.417 1.00 76.56 208 TRP A N 1
ATOM 1654 C CA . TRP A 1 208 ? -2.148 -8.035 -0.193 1.00 76.56 208 TRP A CA 1
ATOM 1655 C C . TRP A 1 208 ? -0.633 -7.940 0.018 1.00 76.56 208 TRP A C 1
ATOM 1657 O O . TRP A 1 208 ? -0.195 -7.348 0.995 1.00 76.56 208 TRP A O 1
ATOM 1667 N N . ASN A 1 209 ? 0.199 -8.503 -0.860 1.00 84.94 209 ASN A N 1
ATOM 1668 C CA . ASN A 1 209 ? 1.628 -8.603 -0.582 1.00 84.94 209 ASN A CA 1
ATOM 1669 C C . ASN A 1 209 ? 2.309 -7.209 -0.542 1.00 84.94 209 ASN A C 1
ATOM 1671 O O . ASN A 1 209 ? 2.267 -6.466 -1.528 1.00 84.94 209 ASN A O 1
ATOM 1675 N N . PRO A 1 210 ? 2.978 -6.842 0.569 1.00 90.56 210 PRO A N 1
ATOM 1676 C CA . PRO A 1 210 ? 3.487 -5.487 0.771 1.00 90.56 210 PRO A CA 1
ATOM 1677 C C . PRO A 1 210 ? 4.716 -5.160 -0.085 1.00 90.56 210 PRO A C 1
ATOM 1679 O O . PRO A 1 210 ? 5.013 -3.984 -0.285 1.00 90.56 210 PRO A O 1
ATOM 1682 N N . ILE A 1 211 ? 5.428 -6.173 -0.594 1.00 93.12 211 ILE A N 1
ATOM 1683 C CA . ILE A 1 211 ? 6.605 -5.976 -1.450 1.00 93.12 211 ILE A CA 1
ATOM 1684 C C . ILE A 1 211 ? 6.270 -6.028 -2.941 1.00 93.12 211 ILE A C 1
ATOM 1686 O O . ILE A 1 211 ? 7.165 -5.914 -3.764 1.00 93.12 211 ILE A O 1
ATOM 1690 N N . ASP A 1 212 ? 5.010 -6.177 -3.333 1.00 93.62 212 ASP A N 1
ATOM 1691 C CA . ASP A 1 212 ? 4.617 -6.053 -4.737 1.00 93.62 212 ASP A CA 1
ATOM 1692 C C . ASP A 1 212 ? 4.265 -4.593 -5.059 1.00 93.62 212 ASP A C 1
ATOM 1694 O O . ASP A 1 212 ? 3.207 -4.335 -5.598 1.00 93.62 212 ASP A O 1
ATOM 1698 N N . ALA A 1 213 ? 5.107 -3.620 -4.683 1.00 96.31 213 ALA A N 1
ATOM 1699 C CA . ALA A 1 213 ? 4.709 -2.214 -4.509 1.00 96.31 213 ALA A CA 1
ATOM 1700 C C . ALA A 1 213 ? 5.074 -1.243 -5.647 1.00 96.31 213 ALA A C 1
ATOM 1702 O O . ALA A 1 213 ? 4.431 -0.199 -5.772 1.00 96.31 213 ALA A O 1
ATOM 1703 N N . LEU A 1 214 ? 6.088 -1.549 -6.458 1.00 97.44 214 LEU A N 1
ATOM 1704 C CA . LEU A 1 214 ? 6.571 -0.679 -7.534 1.00 97.44 214 LEU A CA 1
ATOM 1705 C C . LEU A 1 214 ? 6.468 -1.347 -8.905 1.00 97.44 214 LEU A C 1
ATOM 1707 O O . LEU A 1 214 ? 6.427 -2.569 -9.035 1.00 97.44 214 LEU A O 1
ATOM 1711 N N . PHE A 1 215 ? 6.449 -0.526 -9.942 1.00 95.81 215 PHE A N 1
ATOM 1712 C CA . PHE A 1 215 ? 6.570 -0.923 -11.331 1.00 95.81 215 PHE A CA 1
ATOM 1713 C C . PHE A 1 215 ? 7.737 -0.163 -11.956 1.00 95.81 215 PHE A C 1
ATOM 1715 O O . PHE A 1 215 ? 7.850 1.058 -11.835 1.00 95.81 215 PHE A O 1
ATOM 1722 N N . ARG A 1 216 ? 8.633 -0.876 -12.635 1.00 94.00 216 ARG A N 1
ATOM 1723 C CA . ARG A 1 216 ? 9.794 -0.273 -13.288 1.00 94.00 216 ARG A CA 1
ATOM 1724 C C . ARG A 1 216 ? 9.481 0.058 -14.744 1.00 94.00 216 ARG A C 1
ATOM 1726 O O . ARG A 1 216 ? 9.166 -0.826 -15.540 1.00 94.00 216 ARG A O 1
ATOM 1733 N N . ARG A 1 217 ? 9.670 1.316 -15.135 1.00 90.06 217 ARG A N 1
ATOM 1734 C CA . ARG A 1 217 ? 9.612 1.793 -16.525 1.00 90.06 217 ARG A CA 1
ATOM 1735 C C . ARG A 1 217 ? 11.018 2.093 -17.034 1.00 90.06 217 ARG A C 1
ATOM 1737 O O . ARG A 1 217 ? 11.782 2.810 -16.394 1.00 90.06 217 ARG A O 1
ATOM 1744 N N . GLY A 1 218 ? 11.342 1.607 -18.228 1.00 74.81 218 GLY A N 1
ATOM 1745 C CA . GLY A 1 218 ? 12.566 1.985 -18.939 1.00 74.81 218 GLY A CA 1
ATOM 1746 C C . GLY A 1 218 ? 13.289 0.806 -19.586 1.00 74.81 218 GLY A C 1
ATOM 1747 O O . GLY A 1 218 ? 13.453 -0.250 -18.977 1.00 74.81 218 GLY A O 1
ATOM 1748 N N . GLY A 1 219 ? 13.720 1.013 -20.834 1.00 63.44 219 GLY A N 1
ATOM 1749 C CA . GLY A 1 219 ? 14.592 0.112 -21.594 1.00 63.44 219 GLY A CA 1
ATOM 1750 C C . GLY A 1 219 ? 16.062 0.536 -21.494 1.00 63.44 219 GLY A C 1
ATOM 1751 O O . GLY A 1 219 ? 16.608 0.611 -20.401 1.00 63.44 219 GLY A O 1
ATOM 1752 N N . ARG A 1 220 ? 16.700 0.867 -22.628 1.00 43.69 220 ARG A N 1
ATOM 1753 C CA . ARG A 1 220 ? 18.128 1.265 -22.724 1.00 43.69 220 ARG A CA 1
ATOM 1754 C C . ARG A 1 220 ? 18.475 2.652 -22.124 1.00 43.69 220 ARG A C 1
ATOM 1756 O O . ARG A 1 220 ? 19.577 3.135 -22.354 1.00 43.69 220 ARG A O 1
ATOM 1763 N N . GLY A 1 221 ? 17.548 3.305 -21.416 1.00 61.19 221 GLY A N 1
ATOM 1764 C CA . GLY A 1 221 ? 17.726 4.624 -20.785 1.00 61.19 221 GLY A CA 1
ATOM 1765 C C . GLY A 1 221 ? 17.696 4.558 -19.253 1.00 61.19 221 GLY A C 1
ATOM 1766 O O . GLY A 1 221 ? 17.648 3.470 -18.682 1.00 61.19 221 GLY A O 1
ATOM 1767 N N . VAL A 1 222 ? 17.697 5.718 -18.581 1.00 80.19 222 VAL A N 1
ATOM 1768 C CA . VAL A 1 222 ? 17.569 5.781 -17.112 1.00 80.19 222 VAL A CA 1
ATOM 1769 C C . VAL A 1 222 ? 16.204 5.230 -16.705 1.00 80.19 222 VAL A C 1
ATOM 1771 O O . VAL A 1 222 ? 15.166 5.696 -17.174 1.00 80.19 222 VAL A O 1
ATOM 1774 N N . ALA A 1 223 ? 16.212 4.208 -15.855 1.00 88.69 223 ALA A N 1
ATOM 1775 C CA . ALA A 1 223 ? 14.991 3.600 -15.358 1.00 88.69 223 ALA A CA 1
ATOM 1776 C C . ALA A 1 223 ? 14.268 4.532 -14.381 1.00 88.69 223 ALA A C 1
ATOM 1778 O O . ALA A 1 223 ? 14.896 5.197 -13.555 1.00 88.69 223 ALA A O 1
ATOM 1779 N N . THR A 1 224 ? 12.943 4.521 -14.456 1.00 94.75 224 THR A N 1
ATOM 1780 C CA . THR A 1 224 ? 12.050 5.144 -13.476 1.00 94.75 224 THR A CA 1
ATOM 1781 C C . THR A 1 224 ? 11.253 4.061 -12.767 1.00 94.75 224 THR A C 1
ATOM 1783 O O . THR A 1 224 ? 10.968 3.008 -13.341 1.00 94.75 224 THR A O 1
ATOM 1786 N N . TYR A 1 225 ? 10.904 4.322 -11.520 1.00 96.69 225 TYR A N 1
ATOM 1787 C CA . TYR A 1 225 ? 10.085 3.469 -10.679 1.00 96.69 225 TYR A CA 1
ATOM 1788 C C . TYR A 1 225 ? 8.831 4.245 -10.315 1.00 96.69 225 TYR A C 1
ATOM 1790 O O . TYR A 1 225 ? 8.926 5.394 -9.890 1.00 96.69 225 TYR A O 1
ATOM 1798 N N . GLU A 1 226 ? 7.674 3.630 -10.509 1.00 96.31 226 GLU A N 1
ATOM 1799 C CA . GLU A 1 226 ? 6.376 4.209 -10.179 1.00 96.31 226 GLU A CA 1
ATOM 1800 C C . GLU A 1 226 ? 5.582 3.278 -9.265 1.00 96.31 226 GLU A C 1
ATOM 1802 O O . GLU A 1 226 ? 5.837 2.075 -9.229 1.00 96.31 226 GLU A O 1
ATOM 1807 N N . THR A 1 227 ? 4.652 3.824 -8.484 1.00 95.50 227 THR A N 1
ATOM 1808 C CA . THR A 1 227 ? 3.772 3.017 -7.628 1.00 95.50 227 THR A CA 1
ATOM 1809 C C . THR A 1 227 ? 2.972 2.034 -8.477 1.00 95.50 227 THR A C 1
ATOM 1811 O O . THR A 1 227 ? 2.329 2.435 -9.448 1.00 95.50 227 THR A O 1
ATOM 1814 N N . TYR A 1 228 ? 3.020 0.750 -8.127 1.00 93.44 228 TYR A N 1
ATOM 1815 C CA . TYR A 1 228 ? 2.329 -0.287 -8.883 1.00 93.44 228 TYR A CA 1
ATOM 1816 C C . TYR A 1 228 ? 0.828 -0.281 -8.598 1.00 93.44 228 TYR A C 1
ATOM 1818 O O . TYR A 1 228 ? 0.396 -0.198 -7.448 1.00 93.44 228 TYR A O 1
ATOM 1826 N N . ASP A 1 229 ? 0.068 -0.437 -9.675 1.00 88.12 229 ASP A N 1
ATOM 1827 C CA . ASP A 1 229 ? -1.385 -0.544 -9.691 1.00 88.12 229 ASP A CA 1
ATOM 1828 C C . ASP A 1 229 ? -1.758 -1.760 -10.553 1.00 88.12 229 ASP A C 1
ATOM 1830 O O . ASP A 1 229 ? -1.452 -1.738 -11.751 1.00 88.12 229 ASP A O 1
ATOM 1834 N N . PRO A 1 230 ? -2.350 -2.820 -9.972 1.00 79.19 230 PRO A N 1
ATOM 1835 C CA . PRO A 1 230 ? -2.699 -4.041 -10.688 1.00 79.19 230 PRO A CA 1
ATOM 1836 C C . PRO A 1 230 ? -3.858 -3.867 -11.676 1.00 79.19 230 PRO A C 1
ATOM 1838 O O . PRO A 1 230 ? -4.151 -4.817 -12.401 1.00 79.19 230 PRO A O 1
ATOM 1841 N N . ASP A 1 231 ? -4.494 -2.688 -11.748 1.00 74.94 231 ASP A N 1
ATOM 1842 C CA . ASP A 1 231 ? -5.492 -2.386 -12.773 1.00 74.94 231 ASP A CA 1
ATOM 1843 C C . ASP A 1 231 ? -4.927 -2.726 -14.173 1.00 74.94 231 ASP A C 1
ATOM 1845 O O . ASP A 1 231 ? -3.864 -2.208 -14.560 1.00 74.94 231 ASP A O 1
ATOM 1849 N N . PRO A 1 232 ? -5.609 -3.596 -14.950 1.00 64.75 232 PRO A N 1
ATOM 1850 C CA . PRO A 1 232 ? -5.239 -3.941 -16.323 1.00 64.75 232 PRO A CA 1
ATOM 1851 C C . PRO A 1 232 ? -4.989 -2.736 -17.233 1.00 64.75 232 PRO A C 1
ATOM 1853 O O . PRO A 1 232 ? -4.173 -2.825 -18.149 1.00 64.75 232 PRO A O 1
ATOM 1856 N N . ALA A 1 233 ? -5.655 -1.607 -16.982 1.00 67.00 233 ALA A N 1
ATOM 1857 C CA . ALA A 1 233 ? -5.485 -0.375 -17.742 1.00 67.00 233 ALA A CA 1
ATOM 1858 C C . ALA A 1 233 ? -4.204 0.403 -17.387 1.00 67.00 233 ALA A C 1
ATOM 1860 O O . ALA A 1 233 ? -3.817 1.300 -18.141 1.00 67.00 233 ALA A O 1
ATOM 1861 N N . VAL A 1 234 ? -3.549 0.093 -16.262 1.00 81.00 234 VAL A N 1
ATOM 1862 C CA . VAL A 1 234 ? -2.373 0.824 -15.761 1.00 81.00 234 VAL A CA 1
ATOM 1863 C C . VAL A 1 234 ? -1.098 -0.017 -15.880 1.00 81.00 234 VAL A C 1
ATOM 1865 O O . VAL A 1 234 ? -0.199 0.333 -16.657 1.00 81.00 234 VAL A O 1
ATOM 1868 N N . HIS A 1 235 ? -1.011 -1.125 -15.137 1.00 85.19 235 HIS A N 1
ATOM 1869 C CA . HIS A 1 235 ? 0.139 -2.043 -15.178 1.00 85.19 235 HIS A CA 1
ATOM 1870 C C . HIS A 1 235 ? -0.242 -3.514 -15.365 1.00 85.19 235 HIS A C 1
ATOM 1872 O O . HIS A 1 235 ? 0.629 -4.310 -15.732 1.00 85.19 235 HIS A O 1
ATOM 1878 N N . GLY A 1 236 ? -1.507 -3.862 -15.114 1.00 77.38 236 GLY A N 1
ATOM 1879 C CA . GLY A 1 236 ? -2.005 -5.231 -15.105 1.00 77.38 236 GLY A CA 1
ATOM 1880 C C . GLY A 1 236 ? -1.448 -6.088 -13.979 1.00 77.38 236 GLY A C 1
ATOM 1881 O O . GLY A 1 236 ? -0.516 -5.710 -13.266 1.00 77.38 236 GLY A O 1
ATOM 1882 N N . VAL A 1 237 ? -2.041 -7.265 -13.817 1.00 80.38 237 VAL A N 1
ATOM 1883 C CA . VAL A 1 237 ? -1.656 -8.237 -12.793 1.00 80.38 237 VAL A CA 1
ATOM 1884 C C . VAL A 1 237 ? -0.410 -8.991 -13.244 1.00 80.38 237 VAL A C 1
ATOM 1886 O O . VAL A 1 237 ? -0.333 -9.459 -14.377 1.00 80.38 237 VAL A O 1
ATOM 1889 N N . TRP A 1 238 ? 0.575 -9.107 -12.362 1.00 86.81 238 TRP A N 1
ATOM 1890 C CA . TRP A 1 238 ? 1.755 -9.938 -12.560 1.00 86.81 238 TRP A CA 1
ATOM 1891 C C . TRP A 1 238 ? 1.680 -11.147 -11.636 1.00 86.81 238 TRP A C 1
ATOM 1893 O O . TRP A 1 238 ? 0.971 -11.157 -10.635 1.00 86.81 238 TRP A O 1
ATOM 1903 N N . GLU A 1 239 ? 2.449 -12.171 -11.954 1.00 84.56 239 GLU A N 1
ATOM 1904 C CA . GLU A 1 239 ? 2.658 -13.311 -11.082 1.00 84.56 239 GLU A CA 1
ATOM 1905 C C . GLU A 1 239 ? 4.146 -13.591 -10.943 1.00 84.56 239 GLU A C 1
ATOM 1907 O O . GLU A 1 239 ? 4.933 -13.352 -11.858 1.00 84.56 239 GLU A O 1
ATOM 1912 N N . GLN A 1 240 ? 4.519 -14.123 -9.789 1.00 81.50 240 GLN A N 1
ATOM 1913 C CA . GLN A 1 240 ? 5.783 -14.808 -9.605 1.00 81.50 240 GLN A CA 1
ATOM 1914 C C . GLN A 1 240 ? 5.530 -16.287 -9.829 1.00 81.50 240 GLN A C 1
ATOM 1916 O O . GLN A 1 240 ? 4.784 -16.902 -9.071 1.00 81.50 240 GLN A O 1
ATOM 1921 N N . THR A 1 241 ? 6.157 -16.860 -10.849 1.00 84.06 241 THR A N 1
ATOM 1922 C CA . THR A 1 241 ? 6.047 -18.287 -11.169 1.00 84.06 241 THR A CA 1
ATOM 1923 C C . THR A 1 241 ? 7.413 -18.859 -11.512 1.00 84.06 241 THR A C 1
ATOM 1925 O O . THR A 1 241 ? 8.281 -18.136 -11.992 1.00 84.06 241 THR A O 1
ATOM 1928 N N . ALA A 1 242 ? 7.623 -20.146 -11.253 1.00 81.69 242 ALA A N 1
ATOM 1929 C CA . ALA A 1 242 ? 8.831 -20.828 -11.693 1.00 81.69 242 ALA A CA 1
ATOM 1930 C C . ALA A 1 242 ? 8.853 -20.941 -13.230 1.00 81.69 242 ALA A C 1
ATOM 1932 O O . ALA A 1 242 ? 7.814 -21.214 -13.837 1.00 81.69 242 ALA A O 1
ATOM 1933 N N . ASP A 1 243 ? 10.016 -20.710 -13.841 1.00 79.94 243 ASP A N 1
ATOM 1934 C CA . ASP A 1 243 ? 10.300 -21.062 -15.235 1.00 79.94 243 ASP A CA 1
ATOM 1935 C C . ASP A 1 243 ? 10.580 -22.571 -15.387 1.00 79.94 243 ASP A C 1
ATOM 1937 O O . ASP A 1 243 ? 10.451 -23.344 -14.431 1.00 79.94 243 ASP A O 1
ATOM 1941 N N . GLU A 1 244 ? 10.910 -23.014 -16.603 1.00 80.44 244 GLU A N 1
ATOM 1942 C CA . GLU A 1 244 ? 11.163 -24.430 -16.913 1.00 80.44 244 GLU A CA 1
ATOM 1943 C C . GLU A 1 244 ? 12.342 -24.999 -16.104 1.00 80.44 244 GLU A C 1
ATOM 1945 O O . GLU A 1 244 ? 12.368 -26.189 -15.784 1.00 80.44 244 GLU A O 1
ATOM 1950 N N . GLU A 1 245 ? 13.283 -24.143 -15.706 1.00 81.50 245 GLU A N 1
ATOM 1951 C CA . GLU A 1 245 ? 14.430 -24.471 -14.865 1.00 81.50 245 GLU A CA 1
ATOM 1952 C C . GLU A 1 245 ? 14.137 -24.374 -13.356 1.00 81.50 245 GLU A C 1
ATOM 1954 O O . GLU A 1 245 ? 15.031 -24.596 -12.533 1.00 81.50 245 GLU A O 1
ATOM 1959 N N . GLY A 1 246 ? 12.897 -24.064 -12.964 1.00 80.06 246 GLY A N 1
ATOM 1960 C CA . GLY A 1 246 ? 12.486 -23.938 -11.566 1.00 80.06 246 GLY A CA 1
ATOM 1961 C C . GLY A 1 246 ? 12.846 -22.594 -10.923 1.00 80.06 246 GLY A C 1
ATOM 1962 O O . GLY A 1 246 ? 12.693 -22.432 -9.710 1.00 80.06 246 GLY A O 1
ATOM 1963 N N . VAL A 1 247 ? 13.334 -21.621 -11.696 1.00 81.81 247 VAL A N 1
ATOM 1964 C CA . VAL A 1 247 ? 13.711 -20.296 -11.199 1.00 81.81 247 VAL A CA 1
ATOM 1965 C C . VAL A 1 247 ? 12.487 -19.391 -11.198 1.00 81.81 247 VAL A C 1
ATOM 1967 O O . VAL A 1 247 ? 11.794 -19.253 -12.198 1.00 81.81 247 VAL A O 1
ATOM 1970 N N . MET A 1 248 ? 12.220 -18.719 -10.079 1.00 84.06 248 MET A N 1
ATOM 1971 C CA . MET A 1 248 ? 11.100 -17.778 -10.004 1.00 84.06 248 MET A CA 1
ATOM 1972 C C . MET A 1 248 ? 11.313 -16.582 -10.943 1.00 84.06 248 MET A C 1
ATOM 1974 O O . MET A 1 248 ? 12.368 -15.935 -10.921 1.00 84.06 248 MET A O 1
ATOM 1978 N N . ARG A 1 249 ? 10.294 -16.262 -11.740 1.00 85.56 249 ARG A N 1
ATOM 1979 C CA . ARG A 1 249 ? 10.264 -15.161 -12.704 1.00 85.56 249 ARG A CA 1
ATOM 1980 C C . ARG A 1 249 ? 8.952 -14.384 -12.617 1.00 85.56 249 ARG A C 1
ATOM 1982 O O . ARG A 1 249 ? 7.893 -15.001 -12.477 1.00 85.56 249 ARG A O 1
ATOM 1989 N N . PRO A 1 250 ? 9.009 -13.052 -12.783 1.00 86.12 250 PRO A N 1
ATOM 1990 C CA . PRO A 1 250 ? 7.809 -12.259 -12.945 1.00 86.12 250 PRO A CA 1
ATOM 1991 C C . PRO A 1 250 ? 7.240 -12.460 -14.352 1.00 86.12 250 PRO A C 1
ATOM 1993 O O . PRO A 1 250 ? 7.949 -12.289 -15.348 1.00 86.12 250 PRO A O 1
ATOM 1996 N N . ARG A 1 251 ? 5.948 -12.770 -14.444 1.00 84.06 251 ARG A N 1
ATOM 1997 C CA . ARG A 1 251 ? 5.203 -12.878 -15.703 1.00 84.06 251 ARG A CA 1
ATOM 1998 C C . ARG A 1 251 ? 3.958 -12.004 -15.631 1.00 84.06 251 ARG A C 1
ATOM 2000 O O . ARG A 1 251 ? 3.275 -11.988 -14.617 1.00 84.06 251 ARG A O 1
ATOM 2007 N N . LEU A 1 252 ? 3.659 -11.266 -16.697 1.00 81.12 252 LEU A N 1
ATOM 2008 C CA . LEU A 1 252 ? 2.386 -10.557 -16.795 1.00 81.12 252 LEU A CA 1
ATOM 2009 C C . LEU A 1 252 ? 1.267 -11.585 -17.012 1.00 81.12 252 LEU A C 1
ATOM 2011 O O . LEU A 1 252 ? 1.327 -12.366 -17.966 1.00 81.12 252 LEU A O 1
ATOM 2015 N N . VAL A 1 253 ? 0.248 -11.563 -16.157 1.00 72.50 253 VAL A N 1
ATOM 2016 C CA . VAL A 1 253 ? -0.949 -12.393 -16.304 1.00 72.50 253 VAL A CA 1
ATOM 2017 C C . VAL A 1 253 ? -1.764 -11.822 -17.459 1.00 72.50 253 VAL A C 1
ATOM 2019 O O . VAL A 1 253 ? -2.321 -10.730 -17.377 1.00 72.50 253 VAL A O 1
ATOM 2022 N N . THR A 1 254 ? -1.786 -12.548 -18.572 1.00 57.59 254 THR A N 1
ATOM 2023 C CA . THR A 1 254 ? -2.440 -12.122 -19.820 1.00 57.59 254 THR A CA 1
ATOM 2024 C C . THR A 1 254 ? -3.792 -12.810 -20.058 1.00 57.59 254 THR A C 1
ATOM 2026 O O . THR A 1 254 ? -4.574 -12.310 -20.862 1.00 57.59 254 THR A O 1
ATOM 2029 N N . ASP A 1 255 ? -4.111 -13.864 -19.288 1.00 49.34 255 ASP A N 1
ATOM 2030 C CA . ASP A 1 255 ? -5.310 -14.708 -19.428 1.00 49.34 255 ASP A CA 1
ATOM 2031 C C . ASP A 1 255 ? -5.869 -15.184 -18.062 1.00 49.34 255 ASP A C 1
ATOM 2033 O O . ASP A 1 255 ? -5.870 -16.381 -17.770 1.00 49.34 255 ASP A O 1
ATOM 2037 N N . SER A 1 256 ? -6.344 -14.292 -17.179 1.00 39.53 256 SER A N 1
ATOM 2038 C CA . SER A 1 256 ? -6.996 -14.769 -15.939 1.00 39.53 256 SER A CA 1
ATOM 2039 C C . SER A 1 256 ? -8.363 -15.419 -16.247 1.00 39.53 256 SER A C 1
ATOM 2041 O O . SER A 1 256 ? -9.215 -14.778 -16.872 1.00 39.53 256 SER A O 1
ATOM 2043 N N . PRO A 1 257 ? -8.639 -16.654 -15.781 1.00 37.88 257 PRO A N 1
ATOM 2044 C CA . PRO A 1 257 ? -9.960 -17.287 -15.858 1.00 37.88 257 PRO A CA 1
ATOM 2045 C C . PRO A 1 257 ? -11.079 -16.461 -15.211 1.00 37.88 257 PRO A C 1
ATOM 2047 O O . PRO A 1 257 ? -12.233 -16.580 -15.616 1.00 37.88 257 PRO A O 1
ATOM 2050 N N . GLU A 1 258 ? -10.753 -15.597 -14.248 1.00 39.03 258 GLU A N 1
ATOM 2051 C CA . GLU A 1 258 ? -11.704 -14.682 -13.608 1.00 39.03 258 GLU A CA 1
ATOM 2052 C C . GLU A 1 258 ? -12.177 -13.600 -14.582 1.00 39.03 258 GLU A C 1
ATOM 2054 O O . GLU A 1 258 ? -13.366 -13.295 -14.632 1.00 39.03 258 GLU A O 1
ATOM 2059 N N . MET A 1 259 ? -11.289 -13.108 -15.454 1.00 40.06 259 MET A N 1
ATOM 2060 C CA . MET A 1 259 ? -11.661 -12.196 -16.542 1.00 40.06 259 MET A CA 1
ATOM 2061 C C . MET A 1 259 ? -12.601 -12.887 -17.539 1.00 40.06 259 MET A C 1
ATOM 2063 O O . MET A 1 259 ? -13.547 -12.276 -18.024 1.00 40.06 259 MET A O 1
ATOM 2067 N N . VAL A 1 260 ? -12.391 -14.181 -17.800 1.00 42.06 260 VAL A N 1
ATOM 2068 C CA . VAL A 1 260 ? -13.262 -14.999 -18.665 1.00 42.06 260 VAL A CA 1
ATOM 2069 C C . VAL A 1 260 ? -14.612 -15.301 -17.995 1.00 42.06 260 VAL A C 1
ATOM 2071 O O . VAL A 1 260 ? -15.633 -15.397 -18.678 1.00 42.06 260 VAL A O 1
ATOM 2074 N N . HIS A 1 261 ? -14.642 -15.448 -16.670 1.00 37.75 261 HIS A N 1
ATOM 2075 C CA . HIS A 1 261 ? -15.858 -15.716 -15.900 1.00 37.75 261 HIS A CA 1
ATOM 2076 C C . HIS A 1 261 ? -16.744 -14.473 -15.774 1.00 37.75 261 HIS A C 1
ATOM 2078 O O . HIS A 1 261 ? -17.925 -14.546 -16.104 1.00 37.75 261 HIS A O 1
ATOM 2084 N N . VAL A 1 262 ? -16.155 -13.323 -15.430 1.00 39.44 262 VAL A N 1
ATOM 2085 C CA . VAL A 1 262 ? -16.837 -12.018 -15.394 1.00 39.44 262 VAL A CA 1
ATOM 2086 C C . VAL A 1 262 ? -17.379 -11.653 -16.780 1.00 39.44 262 VAL A C 1
ATOM 2088 O O . VAL A 1 262 ? -18.518 -11.209 -16.906 1.00 39.44 262 VAL A O 1
ATOM 2091 N N . GLN A 1 263 ? -16.610 -11.923 -17.839 1.00 38.41 263 GLN A N 1
ATOM 2092 C CA . GLN A 1 263 ? -17.051 -11.756 -19.226 1.00 38.41 263 GLN A CA 1
ATOM 2093 C C . GLN A 1 263 ? -18.278 -12.631 -19.554 1.00 38.41 263 GLN A C 1
ATOM 2095 O O . GLN A 1 263 ? -19.234 -12.140 -20.150 1.00 38.41 263 GLN A O 1
ATOM 2100 N N . ARG A 1 264 ? -18.302 -13.900 -19.120 1.00 37.59 264 ARG A N 1
ATOM 2101 C CA . ARG A 1 264 ? -19.441 -14.815 -19.336 1.00 37.59 264 ARG A CA 1
ATOM 2102 C C . ARG A 1 264 ? -20.683 -14.459 -18.523 1.00 37.59 264 ARG A C 1
ATOM 2104 O O . ARG A 1 264 ? -21.789 -14.612 -19.034 1.00 37.59 264 ARG A O 1
ATOM 2111 N N . GLU A 1 265 ? -20.527 -14.016 -17.278 1.00 38.56 265 GLU A N 1
ATOM 2112 C CA . GLU A 1 265 ? -21.656 -13.586 -16.442 1.00 38.56 265 GLU A CA 1
ATOM 2113 C C . GLU A 1 265 ? -22.312 -12.312 -16.990 1.00 38.56 265 GLU A C 1
ATOM 2115 O O . GLU A 1 265 ? -23.538 -12.193 -16.985 1.00 38.56 265 GLU A O 1
ATOM 2120 N N . LEU A 1 266 ? -21.513 -11.393 -17.542 1.00 38.47 266 LEU A N 1
ATOM 2121 C CA . LEU A 1 266 ? -22.005 -10.177 -18.192 1.00 38.47 266 LEU A CA 1
ATOM 2122 C C . LEU A 1 266 ? -22.677 -10.457 -19.545 1.00 38.47 266 LEU A C 1
ATOM 2124 O O . LEU A 1 266 ? -23.674 -9.818 -19.871 1.00 38.47 266 LEU A O 1
ATOM 2128 N N . GLU A 1 267 ? -22.181 -11.429 -20.315 1.00 38.59 267 GLU A N 1
ATOM 2129 C CA . GLU A 1 267 ? -22.793 -11.880 -21.577 1.00 38.59 267 GLU A CA 1
ATOM 2130 C C . GLU A 1 267 ? -24.120 -12.631 -21.374 1.00 38.59 267 GLU A C 1
ATOM 2132 O O . GLU A 1 267 ? -24.957 -12.665 -22.277 1.00 38.59 267 GLU A O 1
ATOM 2137 N N . ALA A 1 268 ? -24.331 -13.217 -20.192 1.00 36.34 268 ALA A N 1
ATOM 2138 C CA . ALA A 1 268 ? -25.538 -13.966 -19.849 1.00 36.34 268 ALA A CA 1
ATOM 2139 C C . ALA A 1 268 ? -26.680 -13.096 -19.286 1.00 36.34 268 ALA A C 1
ATOM 2141 O O . ALA A 1 268 ? -27.787 -13.606 -19.095 1.00 36.34 268 ALA A O 1
ATOM 2142 N N . SER A 1 269 ? -26.444 -11.806 -19.021 1.00 35.53 269 SER A N 1
ATOM 2143 C CA . SER A 1 269 ? -27.429 -10.920 -18.392 1.00 35.53 269 SER A CA 1
ATOM 2144 C C . SER A 1 269 ? -28.235 -10.139 -19.445 1.00 35.53 269 SER A C 1
ATOM 2146 O O . SER A 1 269 ? -27.653 -9.352 -20.198 1.00 35.53 269 SER A O 1
ATOM 2148 N N . PRO A 1 270 ? -29.569 -10.312 -19.547 1.00 38.19 270 PRO A N 1
ATOM 2149 C CA . PRO A 1 270 ? -30.391 -9.492 -20.431 1.00 38.19 270 PRO A CA 1
ATOM 2150 C C . PRO A 1 270 ? -30.383 -8.043 -19.937 1.00 38.19 270 PRO A C 1
ATOM 2152 O O . PRO A 1 270 ? -30.546 -7.788 -18.745 1.00 38.19 270 PRO A O 1
ATOM 2155 N N . ALA A 1 271 ? -30.207 -7.092 -20.855 1.00 41.53 271 ALA A N 1
ATOM 2156 C CA . ALA A 1 271 ? -30.223 -5.667 -20.549 1.00 41.53 271 ALA A CA 1
ATOM 2157 C C . ALA A 1 271 ? -31.518 -5.276 -19.809 1.00 41.53 271 ALA A C 1
ATOM 2159 O O . ALA A 1 271 ? -32.604 -5.332 -20.385 1.00 41.53 271 ALA A O 1
ATOM 2160 N N . GLY A 1 272 ? -31.397 -4.884 -18.538 1.00 42.03 272 GLY A N 1
ATOM 2161 C CA . GLY A 1 272 ? -32.480 -4.242 -17.796 1.00 42.03 272 GLY A CA 1
ATOM 2162 C C . GLY A 1 272 ? -32.858 -2.901 -18.431 1.00 42.03 272 GLY A C 1
ATOM 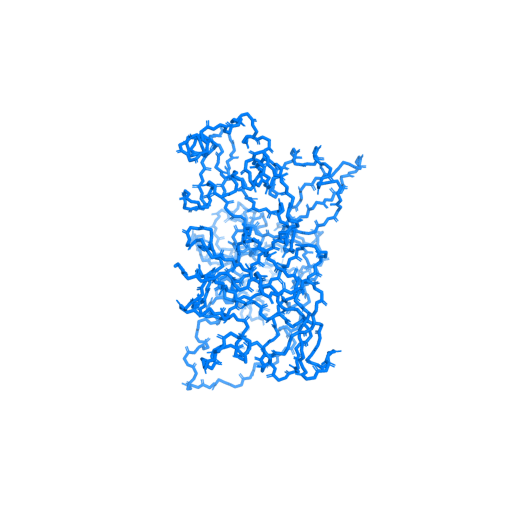2163 O O . GLY A 1 272 ? -32.009 -2.222 -19.014 1.00 42.03 272 GLY A O 1
ATOM 2164 N N . GLU A 1 273 ? -34.142 -2.549 -18.352 1.00 37.88 273 GLU A N 1
ATOM 2165 C CA . GLU A 1 273 ? -34.710 -1.323 -18.921 1.00 37.88 273 GLU A CA 1
ATOM 2166 C C . GLU A 1 273 ? -33.998 -0.055 -18.425 1.00 37.88 273 GLU A C 1
ATOM 2168 O O . GLU A 1 273 ? -33.626 0.075 -17.260 1.00 37.88 273 GLU A O 1
ATOM 2173 N N . PHE A 1 274 ? -33.814 0.889 -19.348 1.00 42.94 274 PHE A N 1
ATOM 2174 C CA . PHE A 1 274 ? -33.155 2.170 -19.118 1.00 42.94 274 PHE A CA 1
ATOM 2175 C C . PHE A 1 274 ? -34.007 3.089 -18.228 1.00 42.94 274 PHE A C 1
ATOM 2177 O O . PHE A 1 274 ? -35.116 3.466 -18.608 1.00 42.94 274 PHE A O 1
ATOM 2184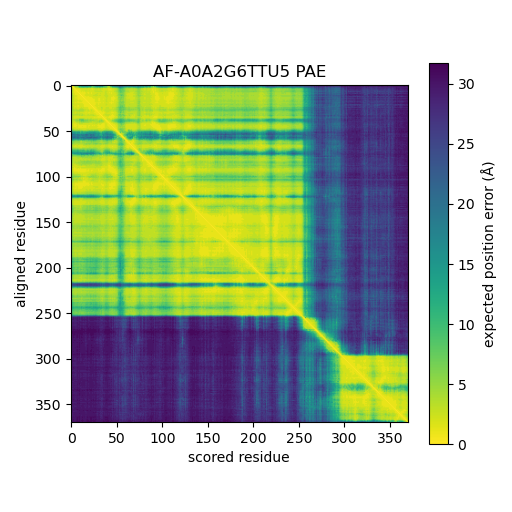 N N . ASP A 1 275 ? -33.459 3.492 -17.079 1.00 45.66 275 ASP A N 1
ATOM 2185 C CA . ASP A 1 275 ? -34.052 4.491 -16.186 1.00 45.66 275 ASP A CA 1
ATOM 2186 C C . ASP A 1 275 ? -33.432 5.873 -16.443 1.00 45.66 275 ASP A C 1
ATOM 2188 O O . ASP A 1 275 ? -32.288 6.154 -16.079 1.00 45.66 275 ASP A O 1
ATOM 2192 N N . ALA A 1 276 ? -34.216 6.756 -17.064 1.00 44.44 276 ALA A N 1
ATOM 2193 C CA . ALA A 1 276 ? -33.806 8.109 -17.437 1.00 44.44 276 ALA A CA 1
ATOM 2194 C C . ALA A 1 276 ? -33.568 9.057 -16.242 1.00 44.44 276 ALA A C 1
ATOM 2196 O O . ALA A 1 276 ? -33.137 10.190 -16.454 1.00 44.44 276 ALA A O 1
ATOM 2197 N N . SER A 1 277 ? -33.848 8.633 -15.004 1.00 43.81 277 SER A N 1
ATOM 2198 C CA . SER A 1 277 ? -33.590 9.422 -13.791 1.00 43.81 277 SER A CA 1
ATOM 2199 C C . SER A 1 277 ? -32.203 9.183 -13.178 1.00 43.81 277 SER A C 1
ATOM 2201 O O . SER A 1 277 ? -31.810 9.881 -12.242 1.00 43.81 277 SER A O 1
ATOM 2203 N N . ASN A 1 278 ? -31.437 8.230 -13.717 1.00 45.06 278 ASN A N 1
ATOM 2204 C CA . ASN A 1 278 ? -30.140 7.834 -13.189 1.00 45.06 278 ASN A CA 1
ATOM 2205 C C . ASN A 1 278 ? -28.995 8.401 -14.053 1.00 45.06 278 ASN A C 1
ATOM 2207 O O . ASN A 1 278 ? -28.584 7.803 -15.048 1.00 45.06 278 ASN A O 1
ATOM 2211 N N . GLU A 1 279 ? -28.454 9.564 -13.671 1.00 43.53 279 GLU A N 1
ATOM 2212 C CA . GLU A 1 279 ? -27.337 10.229 -14.376 1.00 43.53 279 GLU A CA 1
ATOM 2213 C C . GLU A 1 279 ? -26.016 9.413 -14.370 1.00 43.53 279 GLU A C 1
ATOM 2215 O O . GLU A 1 279 ? -25.062 9.768 -15.067 1.00 43.53 279 GLU A O 1
ATOM 2220 N N . ASP A 1 280 ? -25.948 8.294 -13.633 1.00 45.34 280 ASP A N 1
ATOM 2221 C CA . ASP A 1 280 ? -24.756 7.441 -13.484 1.00 45.34 280 ASP A CA 1
ATOM 2222 C C . ASP A 1 280 ? -24.576 6.391 -14.611 1.00 45.34 280 ASP A C 1
ATOM 2224 O O . ASP A 1 280 ? -23.492 5.817 -14.768 1.00 45.34 280 ASP A O 1
ATOM 2228 N N . ASP A 1 281 ? -25.593 6.146 -15.452 1.00 47.03 281 ASP A N 1
ATOM 2229 C CA . ASP A 1 281 ? -25.547 5.062 -16.456 1.00 47.03 281 ASP A CA 1
ATOM 2230 C C . ASP A 1 281 ? -24.767 5.433 -17.739 1.00 47.03 281 ASP A C 1
ATOM 2232 O O . ASP A 1 281 ? -24.135 4.596 -18.395 1.00 47.03 281 ASP A O 1
ATOM 2236 N N . GLY A 1 282 ? -24.691 6.727 -18.072 1.00 35.69 282 GLY A N 1
ATOM 2237 C CA . GLY A 1 282 ? -23.988 7.190 -19.275 1.00 35.69 282 GLY A CA 1
ATOM 2238 C C . GLY A 1 282 ? -22.472 6.954 -19.234 1.00 35.69 282 GLY A C 1
ATOM 2239 O O . GLY A 1 282 ? -21.846 6.671 -20.257 1.00 35.69 282 GLY A O 1
ATOM 2240 N N . ARG A 1 283 ? -21.856 7.024 -18.046 1.00 38.81 283 ARG A N 1
ATOM 2241 C CA . ARG A 1 283 ? -20.394 6.939 -17.883 1.00 38.81 283 ARG A CA 1
ATOM 2242 C C . ARG A 1 283 ? -19.893 5.496 -17.822 1.00 38.81 283 ARG A C 1
ATOM 2244 O O . ARG A 1 283 ? -18.832 5.205 -18.373 1.00 38.81 283 ARG A O 1
ATOM 2251 N N . LYS A 1 284 ? -20.674 4.591 -17.219 1.00 37.72 284 LYS A N 1
ATOM 2252 C CA . LYS A 1 284 ? -20.374 3.151 -17.146 1.00 37.72 284 LYS A CA 1
ATOM 2253 C C . LYS A 1 284 ? -20.379 2.505 -18.529 1.00 37.72 284 LYS A C 1
ATOM 2255 O O . LYS A 1 284 ? -19.437 1.792 -18.851 1.00 37.72 284 LYS A O 1
ATOM 2260 N N . ARG A 1 285 ? -21.335 2.837 -19.403 1.00 37.66 285 ARG A N 1
ATOM 2261 C CA . ARG A 1 285 ? -21.363 2.303 -20.782 1.00 37.66 285 ARG A CA 1
ATOM 2262 C C . ARG A 1 285 ? -20.201 2.817 -21.639 1.00 37.66 285 ARG A C 1
ATOM 2264 O O . ARG A 1 285 ? -19.637 2.051 -22.417 1.00 37.66 285 ARG A O 1
ATOM 2271 N N . VAL A 1 286 ? -19.772 4.069 -21.451 1.00 37.97 286 VAL A N 1
ATOM 2272 C CA . VAL A 1 286 ? -18.599 4.630 -22.148 1.00 37.97 286 VAL A CA 1
ATOM 2273 C C . VAL A 1 286 ? -17.293 4.009 -21.641 1.00 37.97 286 VAL A C 1
ATOM 2275 O O . VAL A 1 286 ? -16.459 3.632 -22.461 1.00 37.97 286 VAL A O 1
ATOM 2278 N N . LEU A 1 287 ? -17.127 3.822 -20.328 1.00 36.06 287 LEU A N 1
ATOM 2279 C CA . LEU A 1 287 ? -15.938 3.192 -19.736 1.00 36.06 287 LEU A CA 1
ATOM 2280 C C . LEU A 1 287 ? -15.855 1.688 -20.032 1.00 36.06 287 LEU A C 1
ATOM 2282 O O . LEU A 1 287 ? -14.773 1.208 -20.345 1.00 36.06 287 LEU A O 1
ATOM 2286 N N . VAL A 1 288 ? -16.979 0.966 -20.063 1.00 36.06 288 VAL A N 1
ATOM 2287 C CA . VAL A 1 288 ? -17.046 -0.433 -20.531 1.00 36.06 288 VAL A CA 1
ATOM 2288 C C . VAL A 1 288 ? -16.733 -0.525 -22.030 1.00 36.06 288 VAL A C 1
ATOM 2290 O O . VAL A 1 288 ? -16.029 -1.436 -22.460 1.00 36.06 288 VAL A O 1
ATOM 2293 N N . SER A 1 289 ? -17.145 0.464 -22.836 1.00 32.50 289 SER A N 1
ATOM 2294 C CA . SER A 1 289 ? -16.726 0.554 -24.243 1.00 32.50 289 SER A CA 1
ATOM 2295 C C . SER A 1 289 ? -15.231 0.859 -24.413 1.00 32.50 289 SER A C 1
ATOM 2297 O O . SER A 1 289 ? -14.680 0.555 -25.462 1.00 32.50 289 SER A O 1
ATOM 2299 N N . ILE A 1 290 ? -14.570 1.436 -23.401 1.00 34.56 290 ILE A N 1
ATOM 2300 C CA . ILE A 1 290 ? -13.122 1.703 -23.377 1.00 34.56 290 ILE A CA 1
ATOM 2301 C C . ILE A 1 290 ? -12.350 0.503 -22.806 1.00 34.56 290 ILE A C 1
ATOM 2303 O O . ILE A 1 290 ? -11.279 0.188 -23.314 1.00 34.56 290 ILE A O 1
ATOM 2307 N N . ALA A 1 291 ? -12.919 -0.234 -21.849 1.00 36.09 291 ALA A N 1
ATOM 2308 C CA . ALA A 1 291 ? -12.413 -1.534 -21.405 1.00 36.09 291 ALA A CA 1
ATOM 2309 C C . ALA A 1 291 ? -12.452 -2.571 -22.547 1.00 36.09 291 ALA A C 1
ATOM 2311 O O . ALA A 1 291 ? -11.509 -3.338 -22.717 1.00 36.09 291 ALA A O 1
ATOM 2312 N N . ARG A 1 292 ? -13.461 -2.490 -23.431 1.00 34.50 292 ARG A N 1
ATOM 2313 C CA . ARG A 1 292 ? -13.492 -3.170 -24.744 1.00 34.50 292 ARG A CA 1
ATOM 2314 C C . ARG A 1 292 ? -12.327 -2.790 -25.687 1.00 34.50 292 ARG A C 1
ATOM 2316 O O . ARG A 1 292 ? -12.038 -3.554 -26.601 1.00 34.50 292 ARG A O 1
ATOM 2323 N N . ARG A 1 293 ? -11.648 -1.641 -25.513 1.00 38.12 293 ARG A N 1
ATOM 2324 C CA . ARG A 1 293 ? -10.696 -1.062 -26.499 1.00 38.12 293 ARG A CA 1
ATOM 2325 C C . ARG A 1 293 ? -9.223 -1.444 -26.323 1.00 38.12 293 ARG A C 1
ATOM 2327 O O . ARG A 1 293 ? -8.413 -1.069 -27.170 1.00 38.12 293 ARG A O 1
ATOM 2334 N N . GLN A 1 294 ? -8.852 -2.205 -25.294 1.00 34.69 294 GLN A N 1
ATOM 2335 C CA . GLN A 1 294 ? -7.479 -2.708 -25.123 1.00 34.69 294 GLN A CA 1
ATOM 2336 C C . GLN A 1 294 ? -7.406 -4.237 -25.074 1.00 34.69 294 GLN A C 1
ATOM 2338 O O . GLN A 1 294 ? -6.661 -4.821 -24.290 1.00 34.69 294 GLN A O 1
ATOM 2343 N N . GLY A 1 295 ? -8.141 -4.898 -25.971 1.00 41.94 295 GLY A N 1
ATOM 2344 C CA . GLY A 1 295 ? -7.847 -6.280 -26.334 1.00 41.94 295 GLY A CA 1
ATOM 2345 C C . GLY A 1 295 ? -6.395 -6.398 -26.808 1.00 41.94 295 GLY A C 1
ATOM 2346 O O . GLY A 1 295 ? -6.048 -5.916 -27.884 1.00 41.94 295 GLY A O 1
ATOM 2347 N N . GLN A 1 296 ? -5.564 -6.990 -25.951 1.00 47.09 296 GLN A N 1
ATOM 2348 C CA . GLN A 1 296 ? -4.235 -7.550 -26.202 1.00 47.09 296 GLN A CA 1
ATOM 2349 C C . GLN A 1 296 ? -3.288 -6.680 -27.064 1.00 47.09 296 GLN A C 1
ATOM 2351 O O . GLN A 1 296 ? -3.302 -6.764 -28.298 1.00 47.09 296 GLN A O 1
ATOM 2356 N N . PRO A 1 297 ? -2.374 -5.907 -26.435 1.00 58.94 297 PRO A N 1
ATOM 2357 C CA . PRO A 1 297 ? -1.437 -5.016 -27.128 1.00 58.94 297 PRO A CA 1
ATOM 2358 C C . PRO A 1 297 ? -0.663 -5.680 -28.273 1.00 58.94 297 PRO A C 1
ATOM 2360 O O . PRO A 1 297 ? -0.419 -5.042 -29.293 1.00 58.94 297 PRO A O 1
ATOM 2363 N N . LYS A 1 298 ? -0.318 -6.965 -28.130 1.00 67.44 298 LYS A N 1
ATOM 2364 C CA . LYS A 1 298 ? 0.435 -7.729 -29.130 1.00 67.44 298 LYS A CA 1
ATOM 2365 C C . LYS A 1 298 ? -0.406 -8.085 -30.361 1.00 67.44 298 LYS A C 1
ATOM 2367 O O . LYS A 1 298 ? -0.017 -7.740 -31.469 1.00 67.44 298 LYS A O 1
ATOM 2372 N N . PHE A 1 299 ? -1.581 -8.687 -30.172 1.00 69.56 299 PHE A N 1
ATOM 2373 C CA . PHE A 1 299 ? -2.476 -9.066 -31.272 1.00 69.56 299 PHE A CA 1
ATOM 2374 C C . PHE A 1 299 ? -2.925 -7.842 -32.082 1.00 69.56 299 PHE A C 1
ATOM 2376 O O . PHE A 1 299 ? -2.882 -7.838 -33.311 1.00 69.56 299 PHE A O 1
ATOM 2383 N N . ARG A 1 300 ? -3.257 -6.741 -31.395 1.00 77.25 300 ARG A N 1
ATOM 2384 C CA . ARG A 1 300 ? -3.580 -5.468 -32.048 1.00 77.25 300 ARG A CA 1
ATOM 2385 C C . ARG A 1 300 ? -2.404 -4.908 -32.853 1.00 77.25 300 ARG A C 1
ATOM 2387 O O . ARG A 1 300 ? -2.618 -4.415 -33.956 1.00 77.25 300 ARG A O 1
ATOM 2394 N N . GLN A 1 301 ? -1.182 -4.946 -32.318 1.00 78.56 301 GLN A N 1
ATOM 2395 C CA . GLN A 1 301 ? 0.010 -4.474 -33.035 1.00 78.56 301 GLN A CA 1
ATOM 2396 C C . GLN A 1 301 ? 0.310 -5.329 -34.270 1.00 78.56 301 GLN A C 1
ATOM 2398 O O . GLN A 1 301 ? 0.622 -4.779 -35.324 1.00 78.56 301 GLN A O 1
ATOM 2403 N N . GLU A 1 302 ? 0.158 -6.648 -34.166 1.00 83.19 302 GLU A N 1
ATOM 2404 C CA . GLU A 1 302 ? 0.316 -7.571 -35.294 1.00 83.19 302 GLU A CA 1
ATOM 2405 C C . GLU A 1 302 ? -0.723 -7.302 -36.391 1.00 83.19 302 GLU A C 1
ATOM 2407 O O . GLU A 1 302 ? -0.374 -7.272 -37.570 1.00 83.19 302 GLU A O 1
ATOM 2412 N N . LEU A 1 303 ? -1.973 -7.003 -36.023 1.00 85.00 303 LEU A N 1
ATOM 2413 C CA . LEU A 1 303 ? -3.006 -6.601 -36.980 1.00 85.00 303 LEU A CA 1
ATOM 2414 C C . LEU A 1 303 ? -2.748 -5.217 -37.586 1.00 85.00 303 LEU A C 1
ATOM 2416 O O . LEU A 1 303 ? -2.908 -5.039 -38.789 1.00 85.00 303 LEU A O 1
ATOM 2420 N N . LEU A 1 304 ? -2.305 -4.237 -36.794 1.00 86.38 304 LEU A N 1
ATOM 2421 C CA . LEU A 1 304 ? -1.901 -2.927 -37.317 1.00 86.38 304 LEU A CA 1
ATOM 2422 C C . LEU A 1 304 ? -0.787 -3.064 -38.361 1.00 86.38 304 LEU A C 1
ATOM 2424 O O . LEU A 1 304 ? -0.849 -2.396 -39.388 1.00 86.38 304 LEU A O 1
ATOM 2428 N N . ALA A 1 305 ? 0.186 -3.950 -38.141 1.00 89.25 305 ALA A N 1
ATOM 2429 C CA . ALA A 1 305 ? 1.229 -4.236 -39.120 1.00 89.25 305 ALA A CA 1
ATOM 2430 C C . ALA A 1 305 ? 0.685 -4.974 -40.358 1.00 89.25 305 ALA A C 1
ATOM 2432 O O . ALA A 1 305 ? 1.006 -4.598 -41.483 1.00 89.25 305 ALA A O 1
ATOM 2433 N N . ALA A 1 306 ? -0.160 -5.991 -40.167 1.00 91.50 306 ALA A N 1
ATOM 2434 C CA . ALA A 1 306 ? -0.699 -6.804 -41.259 1.00 91.50 306 ALA A CA 1
ATOM 2435 C C . ALA A 1 306 ? -1.631 -6.027 -42.206 1.00 91.50 306 ALA A C 1
ATOM 2437 O O . ALA A 1 306 ? -1.675 -6.322 -43.397 1.00 91.50 306 ALA A O 1
ATOM 2438 N N . TYR A 1 307 ? -2.354 -5.032 -41.688 1.00 92.00 307 TYR A N 1
ATOM 2439 C CA . TYR A 1 307 ? -3.330 -4.239 -42.442 1.00 92.00 307 TYR A CA 1
ATOM 2440 C C . TYR A 1 307 ? -2.844 -2.815 -42.774 1.00 92.00 307 TYR A C 1
ATOM 2442 O O . TYR A 1 307 ? -3.659 -1.957 -43.110 1.00 92.00 307 TYR A O 1
ATOM 2450 N N . ASP A 1 308 ? -1.539 -2.530 -42.655 1.00 93.81 308 ASP A N 1
ATOM 2451 C CA . ASP A 1 308 ? -0.950 -1.195 -42.890 1.00 93.81 308 ASP A CA 1
ATOM 2452 C C . ASP A 1 308 ? -1.663 -0.071 -42.103 1.00 93.81 308 ASP A C 1
ATOM 2454 O O . ASP A 1 308 ? -1.889 1.045 -42.572 1.00 93.81 308 ASP A O 1
ATOM 2458 N N . GLY A 1 309 ? -2.107 -0.393 -40.886 1.00 90.00 309 GLY A N 1
ATOM 2459 C CA . GLY A 1 309 ? -2.835 0.524 -40.017 1.00 90.00 309 GLY A CA 1
ATOM 2460 C C . GLY A 1 309 ? -4.197 0.963 -40.558 1.00 90.00 309 GLY A C 1
A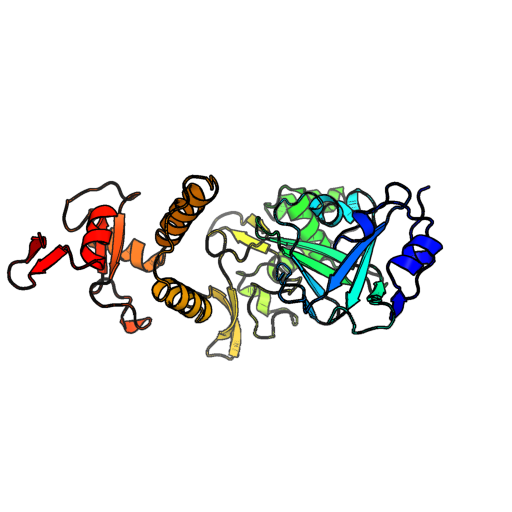TOM 2461 O O . GLY A 1 309 ? -4.659 2.046 -40.190 1.00 90.00 309 GLY A O 1
ATOM 2462 N N . ARG A 1 310 ? -4.834 0.171 -41.433 1.00 94.25 310 ARG A N 1
ATOM 2463 C CA . ARG A 1 310 ? -6.109 0.506 -42.081 1.00 94.25 310 ARG A CA 1
ATOM 2464 C C . ARG A 1 310 ? -7.204 -0.504 -41.773 1.00 94.25 310 ARG A C 1
ATOM 2466 O O . ARG A 1 310 ? -6.968 -1.701 -41.682 1.00 94.25 310 ARG A O 1
ATOM 2473 N N . CYS A 1 311 ? -8.435 -0.015 -41.661 1.00 93.94 311 CYS A N 1
ATOM 2474 C CA . CYS A 1 311 ? -9.609 -0.879 -41.590 1.00 93.94 311 CYS A CA 1
ATOM 2475 C C . CYS A 1 311 ? -9.696 -1.764 -42.842 1.00 93.94 311 CYS A C 1
ATOM 2477 O O . CYS A 1 311 ? -9.737 -1.238 -43.955 1.00 93.94 311 CYS A O 1
ATOM 2479 N N . ALA A 1 312 ? -9.819 -3.075 -42.653 1.00 93.75 312 ALA A N 1
ATOM 2480 C CA . ALA A 1 312 ? -9.931 -4.067 -43.719 1.00 93.75 312 ALA A CA 1
ATOM 2481 C C . ALA A 1 312 ? -11.155 -3.845 -44.626 1.00 93.75 312 ALA A C 1
ATOM 2483 O O . ALA A 1 312 ? -11.125 -4.191 -45.801 1.00 93.75 312 ALA A O 1
ATOM 2484 N N . VAL A 1 313 ? -12.224 -3.249 -44.087 1.00 92.56 313 VAL A N 1
ATOM 2485 C CA . VAL A 1 313 ? -13.487 -3.029 -44.810 1.00 92.56 313 VAL A CA 1
ATOM 2486 C C . VAL A 1 313 ? -13.583 -1.620 -45.394 1.00 92.56 313 VAL A C 1
ATOM 2488 O O . VAL A 1 313 ? -14.037 -1.444 -46.518 1.00 92.56 313 VAL A O 1
ATOM 2491 N N . THR A 1 314 ? -13.179 -0.592 -44.641 1.00 93.06 314 THR A N 1
ATOM 2492 C CA . THR A 1 314 ? -13.414 0.815 -45.026 1.00 93.06 314 THR A CA 1
ATOM 2493 C C . THR A 1 314 ? -12.156 1.557 -45.468 1.00 93.06 314 THR A C 1
ATOM 2495 O O . THR A 1 314 ? -12.249 2.711 -45.878 1.00 93.06 314 THR A O 1
ATOM 2498 N N . GLY A 1 315 ? -10.969 0.959 -45.326 1.00 92.88 315 GLY A N 1
ATOM 2499 C CA . GLY A 1 315 ? -9.683 1.606 -45.609 1.00 92.88 315 GLY A CA 1
ATOM 2500 C C . GLY A 1 315 ? -9.311 2.745 -44.648 1.00 92.88 315 GLY A C 1
ATOM 2501 O O . GLY A 1 315 ? -8.296 3.417 -44.850 1.00 92.88 315 GLY A O 1
ATOM 2502 N N . CYS A 1 316 ? -10.115 2.986 -43.605 1.00 91.56 316 CYS A N 1
ATOM 2503 C CA . CYS A 1 316 ? -9.891 4.048 -42.628 1.00 91.56 316 CYS A CA 1
ATOM 2504 C C . CYS A 1 316 ? -8.531 3.881 -41.937 1.00 91.56 316 CYS A C 1
ATOM 2506 O O . CYS A 1 316 ? -8.291 2.846 -41.326 1.00 91.56 316 CYS A O 1
ATOM 2508 N N . ALA A 1 317 ? -7.672 4.902 -42.008 1.00 90.50 317 ALA A N 1
ATOM 2509 C CA . ALA A 1 317 ? -6.309 4.879 -41.461 1.00 90.50 317 ALA A CA 1
ATOM 2510 C C . ALA A 1 317 ? -6.179 5.506 -40.061 1.00 90.50 317 ALA A C 1
ATOM 2512 O O . ALA A 1 317 ? -5.077 5.645 -39.532 1.00 90.50 317 ALA A O 1
ATOM 2513 N N . LEU A 1 318 ? -7.291 5.945 -39.461 1.00 84.88 318 LEU A N 1
ATOM 2514 C CA . LEU A 1 318 ? -7.268 6.542 -38.130 1.00 84.88 318 LEU A CA 1
ATOM 2515 C C . LEU A 1 318 ? -7.128 5.431 -37.083 1.00 84.88 318 LEU A C 1
ATOM 2517 O O . LEU A 1 318 ? -8.117 4.918 -36.570 1.00 84.88 318 LEU A O 1
ATOM 2521 N N . GLN A 1 319 ? -5.887 5.067 -36.757 1.00 80.31 319 GLN A N 1
ATOM 2522 C CA . GLN A 1 319 ? -5.573 3.934 -35.875 1.00 80.31 319 GLN A CA 1
ATOM 2523 C C . GLN A 1 319 ? -6.276 3.993 -34.510 1.00 80.31 319 GLN A C 1
ATOM 2525 O O . GLN A 1 319 ? -6.577 2.950 -33.933 1.00 80.31 319 GLN A O 1
ATOM 2530 N N . ALA A 1 320 ? -6.577 5.196 -34.009 1.00 68.94 320 ALA A N 1
ATOM 2531 C CA . ALA A 1 320 ? -7.272 5.409 -32.740 1.00 68.94 320 ALA A CA 1
ATOM 2532 C C . ALA A 1 320 ? -8.698 4.821 -32.696 1.00 68.94 320 ALA A C 1
ATOM 2534 O O . ALA A 1 320 ? -9.206 4.575 -31.606 1.00 68.94 320 ALA A O 1
ATOM 2535 N N . ILE A 1 321 ? -9.336 4.596 -33.851 1.00 76.69 321 ILE A N 1
ATOM 2536 C CA . ILE A 1 321 ? -10.702 4.043 -33.948 1.00 76.69 321 ILE A CA 1
ATOM 2537 C C . ILE A 1 321 ? -10.749 2.637 -34.558 1.00 76.69 321 ILE A C 1
ATOM 2539 O O . ILE A 1 321 ? -11.833 2.113 -34.820 1.00 76.69 321 ILE A O 1
ATOM 2543 N N . LEU A 1 322 ? -9.580 2.056 -34.840 1.00 79.00 322 LEU A N 1
ATOM 2544 C CA . LEU A 1 322 ? -9.461 0.678 -35.307 1.00 79.00 322 LEU A CA 1
ATOM 2545 C C . LEU A 1 322 ? -9.449 -0.275 -34.117 1.00 79.00 322 LEU A C 1
ATOM 2547 O O . LEU A 1 322 ? -9.014 0.099 -33.032 1.00 79.00 322 LEU A O 1
ATOM 2551 N N . GLU A 1 323 ? -9.899 -1.502 -34.314 1.00 79.94 323 GLU A N 1
ATOM 2552 C CA . GLU A 1 323 ? -10.053 -2.557 -33.319 1.00 79.94 323 GLU A CA 1
ATOM 2553 C C . GLU A 1 323 ? -9.714 -3.905 -33.964 1.00 79.94 323 GLU A C 1
ATOM 2555 O O . GLU A 1 323 ? -9.940 -4.102 -35.158 1.00 79.94 323 GLU A O 1
ATOM 2560 N N . GLY A 1 324 ? -9.114 -4.812 -33.193 1.00 80.88 324 GLY A N 1
ATOM 2561 C CA . GLY A 1 324 ? -8.854 -6.175 -33.648 1.00 80.88 324 GLY A CA 1
ATOM 2562 C C . GLY A 1 324 ? -10.068 -7.051 -33.369 1.00 80.88 324 GLY A C 1
ATOM 2563 O O . GLY A 1 324 ? -10.473 -7.154 -32.215 1.00 80.88 324 GLY A O 1
ATOM 2564 N N . ALA A 1 325 ? -10.615 -7.671 -34.408 1.00 82.44 325 ALA A N 1
ATOM 2565 C CA . ALA A 1 325 ? -11.748 -8.585 -34.340 1.00 82.44 325 ALA A CA 1
ATOM 2566 C C . ALA A 1 325 ? -11.286 -10.009 -34.653 1.00 82.44 325 ALA A C 1
ATOM 2568 O O . ALA A 1 325 ? -10.596 -10.215 -35.655 1.00 82.44 325 ALA A O 1
ATOM 2569 N N . HIS A 1 326 ? -11.665 -11.004 -33.848 1.00 78.81 326 HIS A N 1
ATOM 2570 C CA . HIS A 1 326 ? -11.370 -12.404 -34.165 1.00 78.81 326 HIS A CA 1
ATOM 2571 C C . HIS A 1 326 ? -12.412 -12.985 -35.129 1.00 78.81 326 HIS A C 1
ATOM 2573 O O . HIS A 1 326 ? -13.612 -12.875 -34.900 1.00 78.81 326 HIS A O 1
ATOM 2579 N N . ILE A 1 327 ? -11.964 -13.672 -36.183 1.00 78.44 327 ILE A N 1
ATOM 2580 C CA . ILE A 1 327 ? -12.842 -14.361 -37.146 1.00 78.44 327 ILE A CA 1
ATOM 2581 C C . ILE A 1 327 ? -13.492 -15.584 -36.485 1.00 78.44 327 ILE A C 1
ATOM 2583 O O . ILE A 1 327 ? -14.699 -15.800 -36.583 1.00 78.44 327 ILE A O 1
ATOM 2587 N N . LYS A 1 328 ? -12.686 -16.405 -35.803 1.00 70.88 328 LYS A N 1
ATOM 2588 C CA . LYS A 1 328 ? -13.146 -17.487 -34.925 1.00 70.88 328 LYS A CA 1
ATOM 2589 C C . LYS A 1 328 ? -13.008 -17.037 -33.474 1.00 70.88 328 LYS A C 1
ATOM 2591 O O . LYS A 1 328 ? -11.929 -16.552 -33.134 1.00 70.88 328 LYS A O 1
ATOM 2596 N N . PRO A 1 329 ? -14.020 -17.265 -32.614 1.00 54.22 329 PRO A N 1
ATOM 2597 C CA . PRO A 1 329 ? -13.949 -16.884 -31.208 1.00 54.22 329 PRO A CA 1
ATOM 2598 C C . PRO A 1 329 ? -12.679 -17.399 -30.531 1.00 54.22 329 PRO A C 1
ATOM 2600 O O . PRO A 1 329 ? -12.249 -18.527 -30.793 1.00 54.22 329 PRO A O 1
ATOM 2603 N N . TYR A 1 330 ? -12.118 -16.585 -29.641 1.00 44.88 330 TYR A N 1
ATOM 2604 C CA . TYR A 1 330 ? -10.949 -16.951 -28.851 1.00 44.88 330 TYR A CA 1
ATOM 2605 C C . TYR A 1 330 ? -11.233 -18.188 -27.981 1.00 44.88 330 TYR A C 1
ATOM 2607 O O . TYR A 1 330 ? -12.244 -18.265 -27.282 1.00 44.88 330 TYR A O 1
ATOM 2615 N N . ARG A 1 331 ? -10.343 -19.180 -28.043 1.00 42.91 331 ARG A N 1
ATOM 2616 C CA . ARG A 1 331 ? -10.376 -20.433 -27.265 1.00 42.91 331 ARG A CA 1
ATOM 2617 C C . ARG A 1 331 ? -9.021 -20.746 -26.610 1.00 42.91 331 ARG A C 1
ATOM 2619 O O . ARG A 1 331 ? -8.746 -21.905 -26.315 1.00 42.91 331 ARG A O 1
ATOM 2626 N N . GLY A 1 332 ? -8.181 -19.731 -26.402 1.00 39.06 332 GLY A N 1
ATOM 2627 C CA . GLY A 1 332 ? -6.800 -19.850 -25.916 1.00 39.06 332 GLY A CA 1
ATOM 2628 C C . GLY A 1 332 ? -5.763 -19.481 -26.983 1.00 39.06 332 GLY A C 1
ATOM 2629 O O . GLY A 1 332 ? -6.120 -19.275 -28.147 1.00 39.06 332 GLY A O 1
ATOM 2630 N N . ASP A 1 333 ? -4.484 -19.426 -26.602 1.00 42.03 333 ASP A N 1
ATOM 2631 C CA . ASP A 1 333 ? -3.357 -18.916 -27.413 1.00 42.03 333 ASP A CA 1
ATOM 2632 C C . ASP A 1 333 ? -3.318 -19.403 -28.867 1.00 42.03 333 ASP A C 1
ATOM 2634 O O . ASP A 1 333 ? -3.054 -18.635 -29.789 1.00 42.03 333 ASP A O 1
ATOM 2638 N N . HIS A 1 334 ? -3.662 -20.668 -29.110 1.00 48.22 334 HIS A N 1
ATOM 2639 C CA . HIS A 1 334 ? -3.696 -21.268 -30.448 1.00 48.22 334 HIS A CA 1
ATOM 2640 C C . HIS A 1 334 ? -4.718 -20.627 -31.411 1.00 48.22 334 HIS A C 1
ATOM 2642 O O . HIS A 1 334 ? -4.649 -20.842 -32.620 1.00 48.22 334 HIS A O 1
ATOM 2648 N N . THR A 1 335 ? -5.678 -19.854 -30.896 1.00 44.91 335 THR A N 1
ATOM 2649 C CA . THR A 1 335 ? -6.652 -19.076 -31.686 1.00 44.91 335 THR A CA 1
ATOM 2650 C C . THR A 1 335 ? -6.305 -17.591 -31.778 1.00 44.91 335 THR A C 1
ATOM 2652 O O . THR A 1 335 ? -6.952 -16.855 -32.525 1.00 44.91 335 THR A O 1
ATOM 2655 N N . ASN A 1 336 ? -5.269 -17.148 -31.064 1.00 54.94 336 ASN A N 1
ATOM 2656 C CA . ASN A 1 336 ? -4.822 -15.765 -31.021 1.00 54.94 336 ASN A CA 1
ATOM 2657 C C . ASN A 1 336 ? -3.692 -15.511 -32.020 1.00 54.94 336 ASN A C 1
ATOM 2659 O O . ASN A 1 336 ? -2.557 -15.203 -31.667 1.00 54.94 336 ASN A O 1
ATOM 2663 N N . HIS A 1 337 ? -4.016 -15.717 -33.291 1.00 74.06 337 HIS A N 1
ATOM 2664 C CA . HIS A 1 337 ? -3.077 -15.614 -34.396 1.00 74.06 337 HIS A CA 1
ATOM 2665 C C . HIS A 1 337 ? -3.561 -14.550 -35.377 1.00 74.06 337 HIS A C 1
ATOM 2667 O O . HIS A 1 337 ? -4.758 -14.477 -35.647 1.00 74.06 337 HIS A O 1
ATOM 2673 N N . VAL A 1 338 ? -2.651 -13.761 -35.956 1.00 78.88 338 VAL A N 1
ATOM 2674 C CA . VAL A 1 338 ? -2.982 -12.658 -36.884 1.00 78.88 338 VAL A CA 1
ATOM 2675 C C . VAL A 1 338 ? -3.890 -13.090 -38.047 1.00 78.88 338 VAL A C 1
ATOM 2677 O O . VAL A 1 338 ? -4.755 -12.337 -38.478 1.00 78.88 338 VAL A O 1
ATOM 2680 N N . THR A 1 339 ? -3.771 -14.339 -38.508 1.00 83.56 339 THR A N 1
ATOM 2681 C CA . THR A 1 339 ? -4.629 -14.912 -39.569 1.00 83.56 339 THR A CA 1
ATOM 2682 C C . THR A 1 339 ? -6.063 -15.202 -39.123 1.00 83.56 339 THR A C 1
ATOM 2684 O O . THR A 1 339 ? -6.933 -15.419 -39.960 1.00 83.56 339 THR A O 1
ATOM 2687 N N . ASN A 1 340 ? -6.316 -15.221 -37.816 1.00 80.00 340 ASN A N 1
ATOM 2688 C CA . ASN A 1 340 ? -7.644 -15.280 -37.220 1.00 80.00 340 ASN A CA 1
ATOM 2689 C C . ASN A 1 340 ? -8.165 -13.877 -36.864 1.00 80.00 340 ASN A C 1
ATOM 2691 O O . ASN A 1 340 ? -9.147 -13.774 -36.136 1.00 80.00 340 ASN A O 1
ATOM 2695 N N . GLY A 1 341 ? -7.517 -12.804 -37.329 1.00 85.19 341 GLY A N 1
ATOM 2696 C CA . GLY A 1 341 ? -7.863 -11.434 -36.976 1.00 85.19 341 GLY A CA 1
ATOM 2697 C C . GLY A 1 341 ? -8.171 -10.535 -38.173 1.00 85.19 341 GLY A C 1
ATOM 2698 O O . GLY A 1 341 ? -7.541 -10.612 -39.230 1.00 85.19 341 GLY A O 1
ATOM 2699 N N . LEU A 1 342 ? -9.127 -9.632 -37.974 1.00 89.12 342 LEU A N 1
ATOM 2700 C CA . LEU A 1 342 ? -9.446 -8.519 -38.861 1.00 89.12 342 LEU A CA 1
ATOM 2701 C C . LEU A 1 342 ? -9.185 -7.208 -38.121 1.00 89.12 342 LEU A C 1
ATOM 2703 O O . LEU A 1 342 ? -9.568 -7.065 -36.962 1.00 89.12 342 LEU A O 1
ATOM 2707 N N . LEU A 1 343 ? -8.574 -6.231 -38.790 1.00 91.38 343 LEU A N 1
ATOM 2708 C CA . LEU A 1 343 ? -8.488 -4.873 -38.261 1.00 91.38 343 LEU A CA 1
ATOM 2709 C C . LEU A 1 343 ? -9.689 -4.069 -38.759 1.00 91.38 343 LEU A C 1
ATOM 2711 O O . LEU A 1 343 ? -9.784 -3.772 -39.947 1.00 91.38 343 LEU A O 1
ATOM 2715 N N . LEU A 1 344 ? -10.618 -3.720 -37.874 1.00 89.06 344 LEU A N 1
ATOM 2716 C CA . LEU A 1 344 ? -11.896 -3.106 -38.233 1.00 89.06 344 LEU A CA 1
ATOM 2717 C C . LEU A 1 344 ? -12.086 -1.766 -37.533 1.00 89.06 344 LEU A C 1
ATOM 2719 O O . LEU A 1 344 ? -11.590 -1.540 -36.439 1.00 89.06 344 LEU A O 1
ATOM 2723 N N . ARG A 1 345 ? -12.830 -0.854 -38.155 1.00 89.12 345 ARG A N 1
ATOM 2724 C CA . ARG A 1 345 ? -13.334 0.342 -37.470 1.00 89.12 345 ARG A CA 1
ATOM 2725 C C . ARG A 1 345 ? -14.398 -0.086 -36.449 1.00 89.12 345 ARG A C 1
ATOM 2727 O O . ARG A 1 345 ? -15.144 -1.018 -36.732 1.00 89.12 345 ARG A O 1
ATOM 2734 N N . ALA A 1 346 ? -14.476 0.575 -35.295 1.00 76.31 346 ALA A N 1
ATOM 2735 C CA . ALA A 1 346 ? -15.319 0.148 -34.165 1.00 76.31 346 ALA A CA 1
ATOM 2736 C C . ALA A 1 346 ? -16.806 -0.125 -34.507 1.00 76.31 346 ALA A C 1
ATOM 2738 O O . ALA A 1 346 ? -17.420 -1.066 -34.002 1.00 76.31 346 ALA A O 1
ATOM 2739 N N . ASP A 1 347 ? -17.395 0.671 -35.399 1.00 78.25 347 ASP A N 1
ATOM 2740 C CA . ASP A 1 347 ? -18.757 0.469 -35.910 1.00 78.25 347 ASP A CA 1
ATOM 2741 C C . ASP A 1 347 ? -18.879 -0.814 -36.753 1.00 78.25 347 ASP A C 1
ATOM 2743 O O . ASP A 1 347 ? -19.799 -1.604 -36.561 1.00 78.25 347 ASP A O 1
ATOM 2747 N N . ILE A 1 348 ? -17.916 -1.059 -37.643 1.00 87.19 348 ILE A N 1
ATOM 2748 C CA . ILE A 1 348 ? -17.844 -2.262 -38.484 1.00 87.19 348 ILE A CA 1
ATOM 2749 C C . ILE A 1 348 ? -17.581 -3.513 -37.643 1.00 87.19 348 ILE A C 1
ATOM 2751 O O . ILE A 1 348 ? -18.194 -4.548 -37.887 1.00 87.19 348 ILE A O 1
ATOM 2755 N N . HIS A 1 349 ? -16.708 -3.411 -36.642 1.00 83.44 349 HIS A N 1
ATOM 2756 C CA . HIS A 1 349 ? -16.448 -4.481 -35.681 1.00 83.44 349 HIS A CA 1
ATOM 2757 C C . HIS A 1 349 ? -17.733 -4.884 -34.952 1.00 83.44 349 HIS A C 1
ATOM 2759 O O . HIS A 1 349 ? -18.084 -6.058 -34.919 1.00 83.44 349 HIS A O 1
ATOM 2765 N N . THR A 1 350 ? -18.502 -3.897 -34.482 1.00 76.12 350 THR A N 1
ATOM 2766 C CA . THR A 1 350 ? -19.795 -4.141 -33.832 1.00 76.12 350 THR A CA 1
ATOM 2767 C C . THR A 1 350 ? -20.770 -4.872 -34.763 1.00 76.12 350 THR A C 1
ATOM 2769 O O . THR A 1 350 ? -21.420 -5.826 -34.344 1.00 76.12 350 THR A O 1
ATOM 2772 N N . LEU A 1 351 ? -20.870 -4.468 -36.035 1.00 73.62 351 LEU A N 1
ATOM 2773 C CA . LEU A 1 351 ? -21.732 -5.155 -37.007 1.00 73.62 351 LEU A CA 1
ATOM 2774 C C . LEU A 1 351 ? -21.280 -6.598 -37.275 1.00 73.62 351 LEU A C 1
ATOM 2776 O O . LEU A 1 351 ? -22.122 -7.484 -37.434 1.00 73.62 351 LEU A O 1
ATOM 2780 N N . PHE A 1 352 ? -19.968 -6.830 -37.323 1.00 78.69 352 PHE A N 1
ATOM 2781 C CA . PHE A 1 352 ? -19.375 -8.149 -37.522 1.00 78.69 352 PHE A CA 1
ATOM 2782 C C . PHE A 1 352 ? -19.682 -9.090 -36.347 1.00 78.69 352 PHE A C 1
ATOM 2784 O O . PHE A 1 352 ? -20.200 -10.187 -36.560 1.00 78.69 352 PHE A O 1
ATOM 2791 N N . ASP A 1 353 ? -19.485 -8.628 -35.111 1.00 72.56 353 ASP A N 1
ATOM 2792 C CA . ASP A 1 353 ? -19.770 -9.401 -33.894 1.00 72.56 353 ASP A CA 1
ATOM 2793 C C . ASP A 1 353 ? -21.255 -9.757 -33.765 1.00 72.56 353 ASP A C 1
ATOM 2795 O O . ASP A 1 353 ? -21.617 -10.880 -33.406 1.00 72.56 353 ASP A O 1
ATOM 2799 N N . LEU A 1 354 ? -22.132 -8.813 -34.120 1.00 70.50 354 LEU A N 1
ATOM 2800 C CA . LEU A 1 354 ? -23.582 -9.015 -34.133 1.00 70.50 354 LEU A CA 1
ATOM 2801 C C . LEU A 1 354 ? -24.062 -9.897 -35.297 1.00 70.50 354 LEU A C 1
ATOM 2803 O O . LEU A 1 354 ? -25.261 -10.148 -35.412 1.00 70.50 354 LEU A O 1
ATOM 2807 N N . ARG A 1 355 ? -23.156 -10.370 -36.167 1.00 75.75 355 ARG A N 1
ATOM 2808 C CA . ARG A 1 355 ? -23.462 -11.123 -37.399 1.00 75.75 355 ARG A CA 1
ATOM 2809 C C . ARG A 1 355 ? -24.384 -10.370 -38.367 1.00 75.75 355 ARG A C 1
ATOM 2811 O O . ARG A 1 355 ? -25.023 -10.974 -39.232 1.00 75.75 355 ARG A O 1
ATOM 2818 N N . LEU A 1 356 ? -24.435 -9.047 -38.236 1.00 75.12 356 LEU A N 1
ATOM 2819 C CA . LEU A 1 356 ? -25.117 -8.144 -39.161 1.00 75.12 356 LEU A CA 1
ATOM 2820 C C . LEU A 1 356 ? -24.239 -7.825 -40.374 1.00 75.12 356 LEU A C 1
ATOM 2822 O O . LEU A 1 356 ? -24.745 -7.368 -41.391 1.00 75.12 356 LEU A O 1
ATOM 2826 N N . LEU A 1 357 ? -22.940 -8.106 -40.283 1.00 86.31 357 LEU A N 1
ATOM 2827 C CA . LEU A 1 357 ? -21.977 -8.018 -41.369 1.00 86.31 357 LEU A CA 1
ATOM 2828 C C . LEU A 1 357 ? -21.207 -9.335 -41.471 1.00 86.31 357 LEU A C 1
ATOM 2830 O O . LEU A 1 357 ? -20.745 -9.868 -40.463 1.00 86.31 357 LEU A O 1
ATOM 2834 N N . ARG A 1 358 ? -21.046 -9.855 -42.689 1.00 85.19 358 ARG A N 1
ATOM 2835 C CA . ARG A 1 358 ? -20.238 -11.051 -42.975 1.00 85.19 358 ARG A CA 1
ATOM 2836 C C . ARG A 1 358 ? -19.338 -10.818 -44.184 1.00 85.19 358 ARG A C 1
ATOM 2838 O O . ARG A 1 358 ? -19.673 -10.035 -45.068 1.00 85.19 358 ARG A O 1
ATOM 2845 N N . VAL A 1 359 ? -18.211 -11.520 -44.222 1.00 85.56 359 VAL A N 1
ATOM 2846 C CA . VAL A 1 359 ? -17.313 -11.554 -45.383 1.00 85.56 359 VAL A CA 1
ATOM 2847 C C . VAL A 1 359 ? -17.550 -12.868 -46.115 1.00 85.56 359 VAL A C 1
ATOM 2849 O O . VAL A 1 359 ? -17.442 -13.932 -45.501 1.00 85.56 359 VAL A O 1
ATOM 2852 N N . ASP A 1 360 ? -17.886 -12.807 -47.401 1.00 83.88 360 ASP A N 1
ATOM 2853 C CA . ASP A 1 360 ? -17.961 -14.003 -48.237 1.00 83.88 360 ASP A CA 1
ATOM 2854 C C . ASP A 1 360 ? -16.532 -14.528 -48.490 1.00 83.88 360 ASP A C 1
ATOM 2856 O O . ASP A 1 360 ? -15.693 -13.796 -49.022 1.00 83.88 360 ASP A O 1
ATOM 2860 N N . PRO A 1 361 ? -16.214 -15.778 -48.110 1.00 79.69 361 PRO A N 1
ATOM 2861 C CA . PRO A 1 361 ? -14.853 -16.307 -48.200 1.00 79.69 361 PRO A CA 1
ATOM 2862 C C . PRO A 1 361 ? -14.404 -16.629 -49.637 1.00 79.69 361 PRO A C 1
ATOM 2864 O O . PRO A 1 361 ? -13.231 -16.928 -49.856 1.00 79.69 361 PRO A O 1
ATOM 2867 N N . THR A 1 362 ? -15.318 -16.604 -50.609 1.00 86.69 362 THR A N 1
ATOM 2868 C CA . THR A 1 362 ? -15.063 -16.905 -52.024 1.00 86.69 362 THR A CA 1
ATOM 2869 C C . THR A 1 362 ? -14.858 -15.625 -52.822 1.00 86.69 362 THR A C 1
ATOM 2871 O O . THR A 1 362 ? -13.920 -15.528 -53.611 1.00 86.69 362 THR A O 1
ATOM 2874 N N . THR A 1 363 ? -15.727 -14.636 -52.621 1.00 87.69 363 THR A N 1
ATOM 2875 C CA . THR A 1 363 ? -15.707 -13.375 -53.377 1.00 87.69 363 THR A CA 1
ATOM 2876 C C . THR A 1 363 ? -14.986 -12.249 -52.645 1.00 87.69 363 THR A C 1
ATOM 2878 O O . THR A 1 363 ? -14.678 -11.236 -53.270 1.00 87.69 363 THR A O 1
ATOM 2881 N N . TRP A 1 364 ? -14.715 -12.409 -51.344 1.00 83.81 364 TRP A N 1
ATOM 2882 C CA . TRP A 1 364 ? -14.144 -11.383 -50.463 1.00 83.81 364 TRP A CA 1
ATOM 2883 C C . TRP A 1 364 ? -14.977 -10.096 -50.400 1.00 83.81 364 TRP A C 1
ATOM 2885 O O . TRP A 1 364 ? -14.475 -9.025 -50.058 1.00 83.81 364 TRP A O 1
ATOM 2895 N N . THR A 1 365 ? -16.268 -10.198 -50.715 1.00 88.25 365 THR A N 1
ATOM 2896 C CA . THR A 1 365 ? -17.219 -9.095 -50.594 1.00 88.25 365 THR A CA 1
ATOM 2897 C C . THR A 1 365 ? -17.853 -9.082 -49.210 1.00 88.25 365 THR A C 1
ATOM 2899 O O . THR A 1 365 ? -17.982 -10.114 -48.550 1.00 88.25 365 THR A O 1
ATOM 2902 N N . VAL A 1 366 ? -18.250 -7.892 -48.767 1.00 88.69 366 VAL A N 1
ATOM 2903 C CA . VAL A 1 366 ? -18.964 -7.700 -47.505 1.00 88.69 366 VAL A CA 1
ATOM 2904 C C . VAL A 1 366 ? -20.463 -7.707 -47.771 1.00 88.69 366 VAL A C 1
ATOM 2906 O O . VAL A 1 366 ? -20.956 -6.858 -48.511 1.00 88.69 366 VAL A O 1
ATOM 2909 N N . ASP A 1 367 ? -21.176 -8.621 -47.122 1.00 86.50 367 ASP A N 1
ATOM 2910 C CA . ASP A 1 367 ? -22.635 -8.629 -47.086 1.00 86.50 367 ASP A CA 1
ATOM 2911 C C . ASP A 1 367 ? -23.121 -8.028 -45.769 1.00 86.50 367 ASP A C 1
ATOM 2913 O O . ASP A 1 367 ? -22.597 -8.345 -44.695 1.00 86.50 367 ASP A O 1
ATOM 2917 N N . VAL A 1 368 ? -24.180 -7.224 -45.844 1.00 82.06 368 VAL A N 1
ATOM 2918 C CA . VAL A 1 368 ? -24.854 -6.656 -44.674 1.00 82.06 368 VAL A CA 1
ATOM 2919 C C . VAL A 1 368 ? -26.269 -7.221 -44.609 1.00 82.06 368 VAL A C 1
ATOM 2921 O O . VAL A 1 368 ? -27.003 -7.193 -45.597 1.00 82.06 368 VAL A O 1
ATOM 2924 N N . SER A 1 369 ? -26.637 -7.771 -43.457 1.00 70.69 369 SER A N 1
ATOM 2925 C CA . SER A 1 369 ? -27.990 -8.252 -43.179 1.00 70.69 369 SER A CA 1
ATOM 2926 C C . SER A 1 369 ? -28.899 -7.043 -42.939 1.00 70.69 369 SER A C 1
ATOM 2928 O O . SER A 1 369 ? -28.592 -6.220 -42.077 1.00 70.69 369 SER A O 1
ATOM 2930 N N . ALA A 1 370 ? -29.970 -6.921 -43.729 1.00 51.47 370 ALA A N 1
ATOM 2931 C CA . ALA A 1 370 ? -30.983 -5.872 -43.590 1.00 51.47 370 ALA A CA 1
ATOM 2932 C C . ALA A 1 370 ? -31.991 -6.185 -42.479 1.00 51.47 370 ALA A C 1
ATOM 2934 O O . ALA A 1 370 ? -32.318 -7.385 -42.313 1.00 51.47 370 ALA A O 1
#

Secondary structure (DSSP, 8-state):
-PBPGGGG--TT-EE-HHHHHHHHT---GGGGSSEEE-TTBSEEEEEEEEE--TTS-----EEETTEEEEE--TT-TTHHHHHTTTTTT-EEEEEEEEETTSSGGG-EEEEEEEEEEEEE-STTPEEEEEE------TTSS-HHHHHHHHHHHTTSEEEHHHHHHHHHHHSTT--GGGHHHHHHHHBTT-GGGGGSGGGSS-EESSSS-TT--EEEE-SSS--EEEE----TTTT--EEEEE-TTS-EEEEE----HHHHHHHHHHHTS--PPP-TT-TTHHHHHHHHHHHGGGS-HHHHHHHHHHTTTS-TTT----GGGEEEEESSPP-SGGG--GGGEEEEEHHHHHHHHTTSEEE-TTT-PEEE--

Solvent-accessible surface area (backbone atoms only — not comparable to full-atom values): 21244 Å² total; per-residue (Å²): 128,67,48,63,61,65,83,81,55,58,70,71,42,76,44,27,73,66,57,51,23,66,76,69,70,54,79,68,72,53,65,78,44,49,66,27,70,50,92,72,38,33,36,34,39,37,50,48,55,42,52,62,61,90,9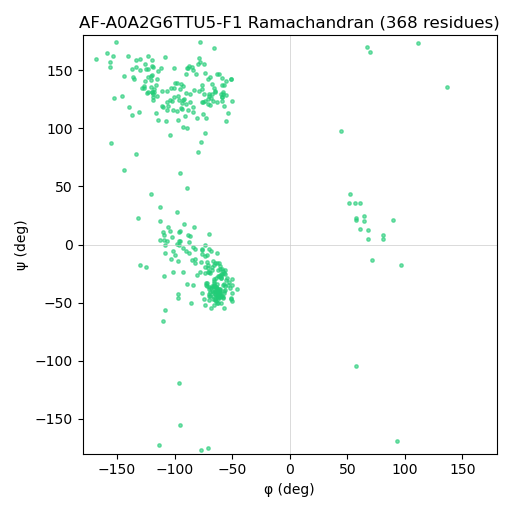3,48,88,83,54,71,38,49,76,59,93,55,29,36,24,36,48,53,54,73,78,51,87,64,49,61,66,52,75,43,17,71,84,71,62,38,46,36,35,38,27,38,39,60,36,66,76,74,35,79,86,52,21,22,35,27,68,40,44,40,40,72,74,52,62,34,69,76,75,45,29,34,36,30,31,35,54,58,82,81,70,87,40,101,75,73,45,59,69,47,53,58,52,50,50,35,26,51,76,58,74,34,44,36,35,68,68,57,35,50,55,48,40,50,76,76,41,76,87,60,69,63,83,48,47,66,60,31,54,34,54,22,15,53,74,35,64,71,20,38,80,39,77,91,39,67,57,74,45,68,48,70,62,54,62,80,52,46,43,26,33,71,46,66,74,102,58,84,51,32,37,28,66,37,33,44,52,74,92,77,66,26,34,33,28,34,38,63,47,100,87,64,48,43,35,52,42,75,62,87,77,58,66,63,60,56,47,56,50,50,57,59,72,70,53,79,85,73,83,88,62,92,86,52,87,69,57,68,57,53,58,53,50,54,57,50,65,67,68,66,67,50,75,64,64,36,49,49,32,36,63,75,44,75,38,22,16,78,85,77,60,49,62,59,58,92,50,47,42,71,41,62,77,54,78,80,80,53,75,94,44,72,43,64,93,34,48,43,35,22,37,56,70,58,40,52,32,40,76,71,64,36,31,50,71,41,91,86,78,72,43,79,49,70,67,129

Radius of gyration: 25.36 Å; Cα contacts (8 Å, |Δi|>4): 601; chains: 1; bounding box: 58×42×81 Å

Sequence (370 aa):
MAEMTSTQLVVGEIYTRHGLRELFGITDATINNGIFHSKSTRSVWLFVTEEKTPDRVQYTDHLDGDVLLMQGQMEGRTDHFLIDQAVNGLELLVFHRMKKYEHPGAGFKYLGPFHYIRSFGSRPTSFVLTRDTGRQFNYGKQTWRVALEAVQQLGGKATASEIESYVASKVPDFELSNIGPDLRLISVNEYSRSAWQANQVARSTDGWNPIDALFRRGGRGVATYETYDPDPAVHGVWEQTADEEGVMRPRLVTDSPEMVHVQRELEASPAGEFDASNEDDGRKRVLVSIARRQGQPKFRQELLAAYDGRCAVTGCALQAILEGAHIKPYRGDHTNHVTNGLLLRADIHTLFDLRLLRVDPTTWTVDVSA

pLDDT: mean 80.19, std 18.74, range [32.5, 98.25]

Foldseek 3Di:
DQAACLVVDDAFDWDALVNVCVVVVDPDPCSPPQWDDDPSHLEIEGEEEQDEDPPDDHWNWDDDPFKTKTWDAQQCPCVCCQVCSVVSVGWYWYFYDHHQPPDPNSITRTHGTKHWQDWADVGTIITMIGHDPVDDDPQRDDLLSLLSVLCVVVVQKDFLVSSLVSSCVVPVPDPSVVNVVSLLCQALQRFCVLVDPLLLDKDKLQDRDSSVFWHWDDDPDGIMIGGDHCPPVPHHMWIFDADPVGGTGIDHDLDDVVVVVVVVVVVPDDDDDDDPVDPPPVVVVVVVVVVQAPDDPVLLVLQCVVLVCAFPAPRDNPNSQWGKAFCDDDPDPVSSDNVRIGTHGNVVSVCVVVVQWDQDPPPRDIDGHD

Nearest PDB structures (foldseek):
  4rb2-assembly1_D  TM=4.801E-01  e=6.008E-03  Magnetospirillum gryphiswaldense MSR-1 v2
  4pbb-assembly1_B  TM=6.191E-01  e=2.799E-02  Acinetobacter baumannii SDF
  4rb2-assembly1_C  TM=4.945E-01  e=2.799E-02  Magnetospirillum gryphiswaldense MSR-1 v2
  4ray-assembly1_B  TM=5.204E-01  e=6.581E-02  Magnetospirillum gryphiswaldense MSR-1 v2
  7vo0-assembly1_H  TM=4.641E-01  e=5.240E-02  Streptomyces coelicolor A3(2)